Protein AF-0000000086674708 (afdb_homodimer)

Secondary structure (DSSP, 8-state):
-PEEEEES--TTHHHHHHHHHHTTT-EEEEEES--TTHHHHHHHHHHTT--EEEEE--TT-HHHHHHHHHHHTS-SEEEE---TTSTTT-----TTT--HHHHHHHHHHHHHHHHHHHHHHHHHHHHT--EEEEEEEGGGTS--GGGHHHHHHHHHHHHHHHHHHHHHGGGT-EEEEEEEESEESSSHHHHHHHT-HHHHGGGTT-EE-HHHHHHHHHHHHHH-S-SEEEEETTSSS---/-PEEEEES--TTHHHHHHHHHHTTT-EEEEEES--TTHHHHHHHHHHTT--EEEEE--TT-HHHHHHHHHHHTS-SEEEE---TTSTTT-----TTT--HHHHHHHHHHHHHHHHHHHHHHHHHHHHT--EEEEEEEGGGTS--GGGHHHHHHHHHHHHHHHHHHHHHGGGT-EEEEEEEESEESSSHHHHHHHT-HHHHGGGTT-EE-HHHHHHHHHHHHHH-S-SEEEEETTSSS---

Nearest PDB structures (foldseek):
  4gh5-assembly1_D  TM=8.279E-01  e=1.295E-14  Xanthobacter autotrophicus Py2
  4itu-assembly1_C  TM=8.318E-01  e=4.770E-14  Xanthobacter autotrophicus Py2
  4z9x-assembly1_A  TM=7.743E-01  e=7.405E-15  Streptococcus pyogenes serotype M1
  4ag3-assembly1_D  TM=8.242E-01  e=6.507E-14  Pseudomonas aeruginosa PAO1
  3cxr-assembly1_A  TM=7.810E-01  e=1.211E-13  Streptococcus suis 05ZYH33

pLDDT: mean 90.15, std 13.0, range [31.92, 98.81]

Sequence (480 aa):
MGTVLVVGVGPGLGMSIAHRFGREGHRVALVSRTDTRHAGYVDALANAGIEAEAFVADVRDREQMASVLTKVDAPEIVYYGPAALDDASGHPTPILQADAESVRAAMTWVYAAVDLAGLVLPAMLDRGRGGLLFAGGLSSVVPMPALGNLALSSAALRNYAVTLNAALAEHGVYAGTLTIGGLIERGDIHRFVTAQPDLFGAAKGHTLDPDDLADTAWDLYTKRDRAEVVFNALVADTTTMGTVLVVGVGPGLGMSIAHRFGREGHRVALVSRTDTRHAGYVDALANAGIEAEAFVADVRDREQMASVLTKVDAPEIVYYGPAALDDASGHPTPILQADAESVRAAMTWVYAAVDLAGLVLPAMLDRGRGGLLFAGGLSSVVPMPALGNLALSSAALRNYAVTLNAALAEHGVYAGTLTIGGLIERGDIHRFVTAQPDLFGAAKGHTLDPDDLADTAWDLYTKRDRAEVVFNALVADTTT

Structure (mmCIF, N/CA/C/O backbone):
data_AF-0000000086674708-model_v1
#
loop_
_entity.id
_entity.type
_entity.pdbx_description
1 polymer 'Short-chain dehydrogenase'
#
loop_
_atom_site.group_PDB
_atom_site.id
_atom_site.type_symbol
_atom_site.label_atom_id
_atom_site.label_alt_id
_atom_site.label_comp_id
_atom_site.label_asym_id
_atom_site.label_entity_id
_atom_site.label_seq_id
_atom_site.pdbx_PDB_ins_code
_atom_site.Cartn_x
_atom_site.Cartn_y
_atom_site.Cartn_z
_atom_site.occupancy
_atom_site.B_iso_or_equiv
_atom_site.auth_seq_id
_atom_site.auth_comp_id
_atom_site.auth_asym_id
_atom_site.auth_atom_id
_atom_site.pdbx_PDB_model_num
ATOM 1 N N . MET A 1 1 ? 8.43 -30.203 -18.062 1 71.06 1 MET A N 1
ATOM 2 C CA . MET A 1 1 ? 7.133 -29.609 -17.766 1 71.06 1 MET A CA 1
ATOM 3 C C . MET A 1 1 ? 7.109 -29.016 -16.359 1 71.06 1 MET A C 1
ATOM 5 O O . MET A 1 1 ? 7.625 -29.625 -15.422 1 71.06 1 MET A O 1
ATOM 9 N N . GLY A 1 2 ? 6.809 -27.688 -16.188 1 92.75 2 GLY A N 1
ATOM 10 C CA . GLY A 1 2 ? 7 -27.047 -14.891 1 92.75 2 GLY A CA 1
ATOM 11 C C . GLY A 1 2 ? 5.773 -27.125 -14 1 92.75 2 GLY A C 1
ATOM 12 O O . GLY A 1 2 ? 4.766 -27.719 -14.375 1 92.75 2 GLY A O 1
ATOM 13 N N . THR A 1 3 ? 5.832 -26.891 -12.797 1 98 3 THR A N 1
ATOM 14 C CA . THR A 1 3 ? 4.77 -26.922 -11.797 1 98 3 THR A CA 1
ATOM 15 C C . THR A 1 3 ? 4.211 -25.531 -11.555 1 98 3 THR A C 1
ATOM 17 O O . THR A 1 3 ? 4.961 -24.562 -11.484 1 98 3 THR A O 1
ATOM 20 N N . VAL A 1 4 ? 2.861 -25.453 -11.516 1 98.5 4 VAL A N 1
ATOM 21 C CA . VAL A 1 4 ? 2.191 -24.25 -11.055 1 98.5 4 VAL A CA 1
ATOM 22 C C . VAL A 1 4 ? 1.694 -24.438 -9.625 1 98.5 4 VAL A C 1
ATOM 24 O O . VAL A 1 4 ? 1 -25.406 -9.328 1 98.5 4 VAL A O 1
ATOM 27 N N . LEU A 1 5 ? 2.146 -23.594 -8.75 1 98.69 5 LEU A N 1
ATOM 28 C CA . LEU A 1 5 ? 1.668 -23.547 -7.375 1 98.69 5 LEU A CA 1
ATOM 29 C C . LEU A 1 5 ? 0.523 -22.547 -7.227 1 98.69 5 LEU A C 1
ATOM 31 O O . LEU A 1 5 ? 0.692 -21.359 -7.504 1 98.69 5 LEU A O 1
ATOM 35 N N . VAL A 1 6 ? -0.626 -23 -6.867 1 98.38 6 VAL A N 1
ATOM 36 C CA . VAL A 1 6 ? -1.793 -22.156 -6.648 1 98.38 6 VAL A CA 1
ATOM 37 C C . VAL A 1 6 ? -2.053 -22.016 -5.152 1 98.38 6 VAL A C 1
ATOM 39 O O . VAL A 1 6 ? -2.516 -22.953 -4.5 1 98.38 6 VAL A O 1
ATOM 42 N N . VAL A 1 7 ? -1.758 -20.828 -4.656 1 96.88 7 VAL A N 1
ATOM 43 C CA . VAL A 1 7 ? -1.9 -20.562 -3.229 1 96.88 7 VAL A CA 1
ATOM 44 C C . VAL A 1 7 ? -3.229 -19.844 -2.971 1 96.88 7 VAL A C 1
ATOM 46 O O . VAL A 1 7 ? -3.504 -18.797 -3.559 1 96.88 7 VAL A O 1
ATOM 49 N N . GLY A 1 8 ? -3.963 -20.328 -2.012 1 90 8 GLY A N 1
ATOM 50 C CA . GLY A 1 8 ? -5.301 -19.812 -1.77 1 90 8 GLY A CA 1
ATOM 51 C C . GLY A 1 8 ? -6.344 -20.406 -2.693 1 90 8 GLY A C 1
ATOM 52 O O . GLY A 1 8 ? -7.18 -19.688 -3.244 1 90 8 GLY A O 1
ATOM 53 N N . VAL A 1 9 ? -6.32 -21.672 -2.877 1 90.44 9 VAL A N 1
ATOM 54 C CA . VAL A 1 9 ? -7.211 -22.312 -3.84 1 90.44 9 VAL A CA 1
ATOM 55 C C . VAL A 1 9 ? -8.609 -22.453 -3.24 1 90.44 9 VAL A C 1
ATOM 57 O O . VAL A 1 9 ? -8.758 -22.797 -2.064 1 90.44 9 VAL A O 1
ATOM 60 N N . GLY A 1 10 ? -9.531 -22.031 -3.984 1 86.62 10 GLY A N 1
ATOM 61 C CA . GLY A 1 10 ? -10.953 -22.219 -3.748 1 86.62 10 GLY A CA 1
ATOM 62 C C . GLY A 1 10 ? -11.727 -22.562 -5.008 1 86.62 10 GLY A C 1
ATOM 63 O O . GLY A 1 10 ? -11.141 -22.734 -6.078 1 86.62 10 GLY A O 1
ATOM 64 N N . PRO A 1 11 ? -13 -22.672 -4.809 1 85.25 11 PRO A N 1
ATOM 65 C CA . PRO A 1 11 ? -13.812 -23.125 -5.945 1 85.25 11 PRO A CA 1
ATOM 66 C C . PRO A 1 11 ? -13.945 -22.047 -7.027 1 85.25 11 PRO A C 1
ATOM 68 O O . PRO A 1 11 ? -14.461 -22.328 -8.109 1 85.25 11 PRO A O 1
ATOM 71 N N . GLY A 1 12 ? -13.477 -20.875 -6.828 1 90.12 12 GLY A N 1
ATOM 72 C CA . GLY A 1 12 ? -13.586 -19.781 -7.777 1 90.12 12 GLY A CA 1
ATOM 73 C C . GLY A 1 12 ? -12.344 -19.609 -8.641 1 90.12 12 GLY A C 1
ATOM 74 O O . GLY A 1 12 ? -12.008 -20.484 -9.43 1 90.12 12 GLY A O 1
ATOM 75 N N . LEU A 1 13 ? -11.648 -18.547 -8.438 1 92.56 13 LEU A N 1
ATOM 76 C CA . LEU A 1 13 ? -10.531 -18.172 -9.289 1 92.56 13 LEU A CA 1
ATOM 77 C C . LEU A 1 13 ? -9.375 -19.172 -9.141 1 92.56 13 LEU A C 1
ATOM 79 O O . LEU A 1 13 ? -8.719 -19.516 -10.117 1 92.56 13 LEU A O 1
ATOM 83 N N . GLY A 1 14 ? -9.164 -19.719 -7.992 1 95.12 14 GLY A N 1
ATOM 84 C CA . GLY A 1 14 ? -8.078 -20.672 -7.766 1 95.12 14 GLY A CA 1
ATOM 85 C C . GLY A 1 14 ? -8.164 -21.891 -8.656 1 95.12 14 GLY A C 1
ATOM 86 O O . GLY A 1 14 ? -7.191 -22.25 -9.32 1 95.12 14 GLY A O 1
ATOM 87 N N . MET A 1 15 ? -9.297 -22.5 -8.695 1 96 15 MET A N 1
ATOM 88 C CA . MET A 1 15 ? -9.469 -23.703 -9.516 1 96 15 MET A CA 1
ATOM 89 C C . MET A 1 15 ? -9.445 -23.359 -11 1 96 15 MET A C 1
ATOM 91 O O . MET A 1 15 ? -8.961 -24.141 -11.812 1 96 15 MET A O 1
ATOM 95 N N . SER A 1 16 ? -9.969 -22.172 -11.359 1 97.5 16 SER A N 1
ATOM 96 C CA . SER A 1 16 ? -9.891 -21.734 -12.758 1 97.5 16 SER A CA 1
ATOM 97 C C . SER A 1 16 ? -8.445 -21.562 -13.203 1 97.5 16 SER A C 1
ATOM 99 O O . SER A 1 16 ? -8.086 -21.953 -14.32 1 97.5 16 SER A O 1
ATOM 101 N N . ILE A 1 17 ? -7.621 -21.016 -12.352 1 98.31 17 ILE A N 1
ATOM 102 C CA . ILE A 1 17 ? -6.195 -20.859 -12.625 1 98.31 17 ILE A CA 1
ATOM 103 C C . ILE A 1 17 ? -5.555 -22.234 -12.766 1 98.31 17 ILE A C 1
ATOM 105 O O . ILE A 1 17 ? -4.805 -22.484 -13.719 1 98.31 17 ILE A O 1
ATOM 109 N N . ALA A 1 18 ? -5.875 -23.125 -11.812 1 98.44 18 ALA A N 1
ATOM 110 C CA . ALA A 1 18 ? -5.332 -24.469 -11.836 1 98.44 18 ALA A CA 1
ATOM 111 C C . ALA A 1 18 ? -5.652 -25.172 -13.148 1 98.44 18 ALA A C 1
ATOM 113 O O . ALA A 1 18 ? -4.77 -25.75 -13.781 1 98.44 18 ALA A O 1
ATOM 114 N N . HIS A 1 19 ? -6.891 -25.078 -13.555 1 98.19 19 HIS A N 1
ATOM 115 C CA . HIS A 1 19 ? -7.34 -25.703 -14.789 1 98.19 19 HIS A CA 1
ATOM 116 C C . HIS A 1 19 ? -6.641 -25.109 -16 1 98.19 19 HIS A C 1
ATOM 118 O O . HIS A 1 19 ? -6.121 -25.828 -16.844 1 98.19 19 HIS A O 1
ATOM 124 N N . ARG A 1 20 ? -6.602 -23.797 -16.062 1 98.44 20 ARG A N 1
ATOM 125 C CA . ARG A 1 20 ? -6.09 -23.094 -17.234 1 98.44 20 ARG A CA 1
ATOM 126 C C . ARG A 1 20 ? -4.602 -23.375 -17.438 1 98.44 20 ARG A C 1
ATOM 128 O O . ARG A 1 20 ? -4.156 -23.625 -18.562 1 98.44 20 ARG A O 1
ATOM 135 N N . PHE A 1 21 ? -3.85 -23.344 -16.359 1 98.31 21 PHE A N 1
ATOM 136 C CA . PHE A 1 21 ? -2.408 -23.547 -16.438 1 98.31 21 PHE A CA 1
ATOM 137 C C . PHE A 1 21 ? -2.082 -25.031 -16.609 1 98.31 21 PHE A C 1
ATOM 139 O O . PHE A 1 21 ? -1.13 -25.391 -17.297 1 98.31 21 PHE A O 1
ATOM 146 N N . GLY A 1 22 ? -2.891 -25.875 -15.992 1 98.31 22 GLY A N 1
ATOM 147 C CA . GLY A 1 22 ? -2.734 -27.312 -16.172 1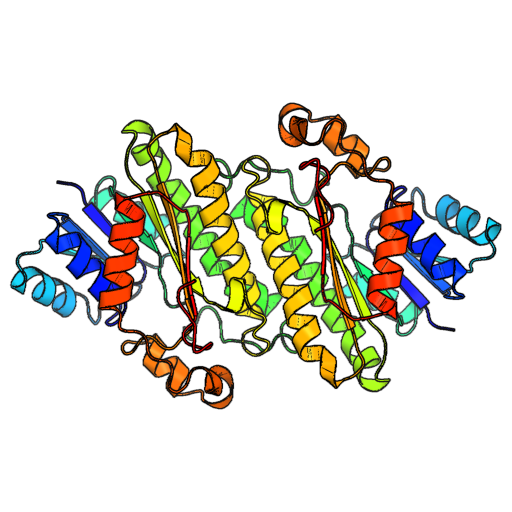 98.31 22 GLY A CA 1
ATOM 148 C C . GLY A 1 22 ? -2.93 -27.75 -17.609 1 98.31 22 GLY A C 1
ATOM 149 O O . GLY A 1 22 ? -2.215 -28.641 -18.094 1 98.31 22 GLY A O 1
ATOM 150 N N . ARG A 1 23 ? -3.822 -27.141 -18.297 1 97.5 23 ARG A N 1
ATOM 151 C CA . ARG A 1 23 ? -4.121 -27.5 -19.688 1 97.5 23 ARG A CA 1
ATOM 152 C C . ARG A 1 23 ? -2.941 -27.172 -20.594 1 97.5 23 ARG A C 1
ATOM 154 O O . ARG A 1 23 ? -2.859 -27.688 -21.719 1 97.5 23 ARG A O 1
ATOM 161 N N . GLU A 1 24 ? -2.072 -26.344 -20.141 1 97.5 24 GLU A N 1
ATOM 162 C CA . GLU A 1 24 ? -0.876 -26 -20.906 1 97.5 24 GLU A CA 1
ATOM 163 C C . GLU A 1 24 ? 0.249 -27 -20.641 1 97.5 24 GLU A C 1
ATOM 165 O O . GLU A 1 24 ? 1.368 -26.828 -21.125 1 97.5 24 GLU A O 1
ATOM 170 N N . GLY A 1 25 ? -0.038 -27.984 -19.734 1 96.75 25 GLY A N 1
ATOM 171 C CA . GLY A 1 25 ? 0.917 -29.062 -19.531 1 96.75 25 GLY A CA 1
ATOM 172 C C . GLY A 1 25 ? 1.608 -29 -18.172 1 96.75 25 GLY A C 1
ATOM 173 O O . GLY A 1 25 ? 2.441 -29.844 -17.859 1 96.75 25 GLY A O 1
ATOM 174 N N . HIS A 1 26 ? 1.27 -28.062 -17.359 1 97.56 26 HIS A N 1
ATOM 175 C CA . HIS A 1 26 ? 1.902 -27.938 -16.062 1 97.56 26 HIS A CA 1
ATOM 176 C C . HIS A 1 26 ? 1.29 -28.891 -15.047 1 97.56 26 HIS A C 1
ATOM 178 O O . HIS A 1 26 ? 0.081 -29.141 -15.062 1 97.56 26 HIS A O 1
ATOM 184 N N . ARG A 1 27 ? 2.1 -29.422 -14.211 1 97.81 27 ARG A N 1
ATOM 185 C CA . ARG A 1 27 ? 1.59 -30.031 -12.977 1 97.81 27 ARG A CA 1
ATOM 186 C C . ARG A 1 27 ? 1.068 -28.953 -12.023 1 97.81 27 ARG A C 1
ATOM 188 O O . ARG A 1 27 ? 1.615 -27.859 -11.961 1 97.81 27 ARG A O 1
ATOM 195 N N . VAL A 1 28 ? 0.027 -29.344 -11.273 1 98.56 28 VAL A N 1
ATOM 196 C CA . VAL A 1 28 ? -0.591 -28.328 -10.422 1 98.56 28 VAL A CA 1
ATOM 197 C C . VAL A 1 28 ? -0.435 -28.719 -8.953 1 98.56 28 VAL A C 1
ATOM 199 O O . VAL A 1 28 ? -0.728 -29.859 -8.57 1 98.56 28 VAL A O 1
ATOM 202 N N . ALA A 1 29 ? 0.104 -27.844 -8.148 1 98.69 29 ALA A N 1
ATOM 203 C CA . ALA A 1 29 ? 0.11 -27.953 -6.688 1 98.69 29 ALA A CA 1
ATOM 204 C C . ALA A 1 29 ? -0.871 -26.953 -6.062 1 98.69 29 ALA A C 1
ATOM 206 O O . ALA A 1 29 ? -0.762 -25.75 -6.277 1 98.69 29 ALA A O 1
ATOM 207 N N . LEU A 1 30 ? -1.823 -27.484 -5.34 1 98.19 30 LEU A N 1
ATOM 208 C CA . LEU A 1 30 ? -2.859 -26.672 -4.703 1 98.19 30 LEU A CA 1
ATOM 209 C C . LEU A 1 30 ? -2.561 -26.484 -3.219 1 98.19 30 LEU A C 1
ATOM 211 O O . LEU A 1 30 ? -2.197 -27.438 -2.523 1 98.19 30 LEU A O 1
ATOM 215 N N . VAL A 1 31 ? -2.701 -25.25 -2.721 1 97.31 31 VAL A N 1
ATOM 216 C CA . VAL A 1 31 ? -2.451 -24.984 -1.307 1 97.31 31 VAL A CA 1
ATOM 217 C C . VAL A 1 31 ? -3.635 -24.234 -0.703 1 97.31 31 VAL A C 1
ATOM 219 O O . VAL A 1 31 ? -4.098 -23.234 -1.264 1 97.31 31 VAL A O 1
ATOM 222 N N . SER A 1 32 ? -4.18 -24.672 0.306 1 94.25 32 SER A N 1
ATOM 223 C CA . SER A 1 32 ? -5.152 -23.969 1.139 1 94.25 32 SER A CA 1
ATOM 224 C C . SER A 1 32 ? -4.996 -24.344 2.607 1 94.25 32 SER A C 1
ATOM 226 O O . SER A 1 32 ? -4.25 -25.266 2.939 1 94.25 32 SER A O 1
ATOM 228 N N . ARG A 1 33 ? -5.652 -23.672 3.48 1 91 33 ARG A N 1
ATOM 229 C CA . ARG A 1 33 ? -5.488 -23.828 4.922 1 91 33 ARG A CA 1
ATOM 230 C C . ARG A 1 33 ? -6.168 -25.109 5.414 1 91 33 ARG A C 1
ATOM 232 O O . ARG A 1 33 ? -5.805 -25.641 6.461 1 91 33 ARG A O 1
ATOM 239 N N . THR A 1 34 ? -7.223 -25.516 4.641 1 88.69 34 THR A N 1
ATOM 240 C CA . THR A 1 34 ? -7.957 -26.719 5.027 1 88.69 34 THR A CA 1
ATOM 241 C C . THR A 1 34 ? -8.008 -27.719 3.873 1 88.69 34 THR A C 1
ATOM 243 O O . THR A 1 34 ? -7.891 -27.328 2.707 1 88.69 34 THR A O 1
ATOM 246 N N . ASP A 1 35 ? -8.25 -28.938 4.25 1 90.75 35 ASP A N 1
ATOM 247 C CA . ASP A 1 35 ? -8.234 -30 3.24 1 90.75 35 ASP A CA 1
ATOM 248 C C . ASP A 1 35 ? -9.648 -30.438 2.879 1 90.75 35 ASP A C 1
ATOM 250 O O . ASP A 1 35 ? -9.836 -31.359 2.096 1 90.75 35 ASP A O 1
ATOM 254 N N . THR A 1 36 ? -10.617 -29.734 3.34 1 91.31 36 THR A N 1
ATOM 255 C CA . THR A 1 36 ? -12 -30.172 3.219 1 91.31 36 THR A CA 1
ATOM 256 C C . THR A 1 36 ? -12.383 -30.375 1.753 1 91.31 36 THR A C 1
ATOM 258 O O . THR A 1 36 ? -13.203 -31.234 1.427 1 91.31 36 THR A O 1
ATOM 261 N N . ARG A 1 37 ? -11.758 -29.688 0.823 1 94 37 ARG A N 1
ATOM 262 C CA . ARG A 1 37 ? -12.164 -29.75 -0.579 1 94 37 ARG A CA 1
ATOM 263 C C . ARG A 1 37 ? -11.031 -30.281 -1.453 1 94 37 ARG A C 1
ATOM 265 O O . ARG A 1 37 ? -11.141 -30.281 -2.682 1 94 37 ARG A O 1
ATOM 272 N N . HIS A 1 38 ? -9.953 -30.766 -0.929 1 96.69 38 HIS A N 1
ATOM 273 C CA . HIS A 1 38 ? -8.742 -31.109 -1.667 1 96.69 38 HIS A CA 1
ATOM 274 C C . HIS A 1 38 ? -8.984 -32.281 -2.6 1 96.69 38 HIS A C 1
ATOM 276 O O . HIS A 1 38 ? -8.656 -32.219 -3.787 1 96.69 38 HIS A O 1
ATOM 282 N N . ALA A 1 39 ? -9.578 -33.312 -2.066 1 97.12 39 ALA A N 1
ATOM 283 C CA . ALA A 1 39 ? -9.812 -34.5 -2.873 1 97.12 39 ALA A CA 1
ATOM 284 C C . ALA A 1 39 ? -10.68 -34.188 -4.086 1 97.12 39 ALA A C 1
ATOM 286 O O . ALA A 1 39 ? -10.391 -34.625 -5.199 1 97.12 39 ALA A O 1
ATOM 287 N N . GLY A 1 40 ? -11.719 -33.406 -3.852 1 97.5 40 GLY A N 1
ATOM 288 C CA . GLY A 1 40 ? -12.578 -33 -4.945 1 97.5 40 GLY A CA 1
ATOM 289 C C . GLY A 1 40 ? -11.859 -32.188 -6.004 1 97.5 40 GLY A C 1
ATOM 290 O O . GLY A 1 40 ? -12.078 -32.375 -7.203 1 97.5 40 GLY A O 1
ATOM 291 N N . TYR A 1 41 ? -11 -31.281 -5.586 1 97.56 41 TYR A N 1
ATOM 292 C CA . TYR A 1 41 ? -10.227 -30.469 -6.512 1 97.56 41 TYR A CA 1
ATOM 293 C C . TYR A 1 41 ? -9.273 -31.328 -7.34 1 97.56 41 TYR A C 1
ATOM 295 O O . TYR A 1 41 ? -9.211 -31.188 -8.562 1 97.56 41 TYR A O 1
ATOM 303 N N . VAL A 1 42 ? -8.539 -32.219 -6.711 1 98.31 42 VAL A N 1
ATOM 304 C CA . VAL A 1 42 ? -7.566 -33.094 -7.379 1 98.31 42 VAL A CA 1
ATOM 305 C C . VAL A 1 42 ? -8.281 -34 -8.375 1 98.31 42 VAL A C 1
ATOM 307 O O . VAL A 1 42 ? -7.832 -34.156 -9.516 1 98.31 42 VAL A O 1
ATOM 310 N N . ASP A 1 43 ? -9.414 -34.562 -7.961 1 98.25 43 ASP A N 1
ATOM 311 C CA . ASP A 1 43 ? -10.195 -35.406 -8.836 1 98.25 43 ASP A CA 1
ATOM 312 C C . ASP A 1 43 ? -10.688 -34.656 -10.07 1 98.25 43 ASP A C 1
ATOM 314 O O . ASP A 1 43 ? -10.633 -35.188 -11.188 1 98.25 43 ASP A O 1
ATOM 318 N N . ALA A 1 44 ? -11.188 -33.469 -9.82 1 97.81 44 ALA A N 1
ATOM 319 C CA . ALA A 1 44 ? -11.688 -32.656 -10.922 1 97.81 44 ALA A CA 1
ATOM 320 C C . ALA A 1 44 ? -10.586 -32.375 -11.938 1 97.81 44 ALA A C 1
ATOM 322 O O . ALA A 1 44 ? -10.812 -32.438 -13.148 1 97.81 44 ALA A O 1
ATOM 323 N N . LEU A 1 45 ? -9.414 -32.062 -11.492 1 98.44 45 LEU A N 1
ATOM 324 C CA . LEU A 1 45 ? -8.281 -31.797 -12.375 1 98.44 45 LEU A CA 1
ATOM 325 C C . LEU A 1 45 ? -7.832 -33.062 -13.086 1 98.44 45 LEU A C 1
ATOM 327 O O . LEU A 1 45 ? -7.531 -33.031 -14.281 1 98.44 45 LEU A O 1
ATOM 331 N N . ALA A 1 46 ? -7.828 -34.188 -12.383 1 98.38 46 ALA A N 1
ATOM 332 C CA . ALA A 1 46 ? -7.473 -35.469 -13 1 98.38 46 ALA A CA 1
ATOM 333 C C . ALA A 1 46 ? -8.422 -35.812 -14.141 1 98.38 46 ALA A C 1
ATOM 335 O O . ALA A 1 46 ? -7.992 -36.312 -15.188 1 98.38 46 ALA A O 1
ATOM 336 N N . ASN A 1 47 ? -9.656 -35.562 -13.875 1 98.12 47 ASN A N 1
ATOM 337 C CA . ASN A 1 47 ? -10.672 -35.812 -14.898 1 98.12 47 ASN A CA 1
ATOM 338 C C . ASN A 1 47 ? -10.438 -34.969 -16.156 1 98.12 47 ASN A C 1
ATOM 340 O O . ASN A 1 47 ? -10.859 -35.344 -17.234 1 98.12 47 ASN A O 1
ATOM 344 N N . ALA A 1 48 ? -9.766 -33.906 -15.969 1 98 48 ALA A N 1
ATOM 345 C CA . ALA A 1 48 ? -9.445 -33.031 -17.094 1 98 48 ALA A CA 1
ATOM 346 C C . ALA A 1 48 ? -8.078 -33.375 -17.688 1 98 48 ALA A C 1
ATOM 348 O O . ALA A 1 48 ? -7.57 -32.656 -18.562 1 98 48 ALA A O 1
ATOM 349 N N . GLY A 1 49 ? -7.395 -34.375 -17.141 1 98.25 49 GLY A N 1
ATOM 350 C CA . GLY A 1 49 ? -6.098 -34.812 -17.625 1 98.25 49 GLY A CA 1
ATOM 351 C C . GLY A 1 49 ? -4.941 -34.031 -17.031 1 98.25 49 GLY A C 1
ATOM 352 O O . GLY A 1 49 ? -3.844 -34.031 -17.594 1 98.25 49 GLY A O 1
ATOM 353 N N . ILE A 1 50 ? -5.176 -33.344 -15.969 1 98.31 50 ILE A N 1
ATOM 354 C CA . ILE A 1 50 ? -4.168 -32.5 -15.336 1 98.31 50 ILE A CA 1
ATOM 355 C C . ILE A 1 50 ? -3.643 -33.188 -14.07 1 98.31 50 ILE A C 1
ATOM 357 O O . ILE A 1 50 ? -4.426 -33.594 -13.211 1 98.31 50 ILE A O 1
ATOM 361 N N . GLU A 1 51 ? -2.369 -33.406 -13.969 1 97.94 51 GLU A N 1
ATOM 362 C CA . GLU A 1 51 ? -1.759 -33.938 -12.758 1 97.94 51 GLU A CA 1
ATOM 363 C C . GLU A 1 51 ? -1.747 -32.906 -11.641 1 97.94 51 GLU A C 1
ATOM 365 O O . GLU A 1 51 ? -1.26 -31.781 -11.828 1 97.94 51 GLU A O 1
ATOM 370 N N . ALA A 1 52 ? -2.291 -33.281 -10.477 1 98.25 52 ALA A N 1
ATOM 371 C CA . ALA A 1 52 ? -2.395 -32.312 -9.398 1 98.25 52 ALA A CA 1
ATOM 372 C C . ALA A 1 52 ? -2.188 -32.969 -8.039 1 98.25 52 ALA A C 1
ATOM 374 O O . ALA A 1 52 ? -2.441 -34.156 -7.879 1 98.25 52 ALA A O 1
ATOM 375 N N . GLU A 1 53 ? -1.658 -32.25 -7.113 1 98.12 53 GLU A N 1
ATOM 376 C CA . GLU A 1 53 ? -1.528 -32.625 -5.703 1 98.12 53 GLU A CA 1
ATOM 377 C C . GLU A 1 53 ? -1.92 -31.438 -4.805 1 98.12 53 GLU A C 1
ATOM 379 O O . GLU A 1 53 ? -1.664 -30.281 -5.145 1 98.12 53 GLU A O 1
ATOM 384 N N . ALA A 1 54 ? -2.564 -31.75 -3.727 1 98.31 54 ALA A N 1
ATOM 385 C CA . ALA A 1 54 ? -3.008 -30.703 -2.812 1 98.31 54 ALA A CA 1
ATOM 386 C C . ALA A 1 54 ? -2.246 -30.766 -1.491 1 98.31 54 ALA A C 1
ATOM 388 O O . ALA A 1 54 ? -1.911 -31.859 -1.015 1 98.31 54 ALA A O 1
ATOM 389 N N . PHE A 1 55 ? -1.962 -29.625 -0.94 1 98.06 55 PHE A N 1
ATOM 390 C CA . PHE A 1 55 ? -1.223 -29.484 0.308 1 98.06 55 PHE A CA 1
ATOM 391 C C . PHE A 1 55 ? -1.959 -28.562 1.273 1 98.06 55 PHE A C 1
ATOM 393 O O . PHE A 1 55 ? -2.561 -27.562 0.857 1 98.06 55 PHE A O 1
ATOM 400 N N . VAL A 1 56 ? -1.883 -28.891 2.561 1 97.06 56 VAL A N 1
ATOM 401 C CA . VAL A 1 56 ? -2.455 -28.047 3.607 1 97.06 56 VAL A CA 1
ATOM 402 C C . VAL A 1 56 ? -1.37 -27.141 4.195 1 97.06 56 VAL A C 1
ATOM 404 O O . VAL A 1 56 ? -0.347 -27.641 4.684 1 97.06 56 VAL A O 1
ATOM 407 N N . ALA A 1 57 ? -1.559 -25.828 4.121 1 96.38 57 ALA A N 1
ATOM 408 C CA . ALA A 1 57 ? -0.655 -24.859 4.738 1 96.38 57 ALA A CA 1
ATOM 409 C C . ALA A 1 57 ? -1.321 -23.484 4.863 1 96.38 57 ALA A C 1
ATOM 411 O O . ALA A 1 57 ? -2.156 -23.109 4.035 1 96.38 57 ALA A O 1
ATOM 412 N N . ASP A 1 58 ? -1.043 -22.828 5.938 1 93.88 58 ASP A N 1
ATOM 413 C CA . ASP A 1 58 ? -1.358 -21.406 6.059 1 93.88 58 ASP A CA 1
ATOM 414 C C . ASP A 1 58 ? -0.261 -20.547 5.434 1 93.88 58 ASP A C 1
ATOM 416 O O . ASP A 1 58 ? 0.888 -20.578 5.879 1 93.88 58 ASP A O 1
ATOM 420 N N . VAL A 1 59 ? -0.638 -19.812 4.391 1 93.19 59 VAL A N 1
ATOM 421 C CA . VAL A 1 59 ? 0.353 -19.047 3.635 1 93.19 59 VAL A CA 1
ATOM 422 C C . VAL A 1 59 ? 1.033 -18.031 4.551 1 93.19 59 VAL A C 1
ATOM 424 O O . VAL A 1 59 ? 2.141 -17.578 4.266 1 93.19 59 VAL A O 1
ATOM 427 N N . ARG A 1 60 ? 0.461 -17.734 5.699 1 93 60 ARG A N 1
ATOM 428 C CA . ARG A 1 60 ? 1.034 -16.766 6.637 1 93 60 ARG A CA 1
ATOM 429 C C . ARG A 1 60 ? 2.143 -17.406 7.465 1 93 60 ARG A C 1
ATOM 431 O O . ARG A 1 60 ? 2.883 -16.719 8.164 1 93 60 ARG A O 1
ATOM 438 N N . ASP A 1 61 ? 2.217 -18.656 7.375 1 95.31 61 ASP A N 1
ATOM 439 C CA . ASP A 1 61 ? 3.26 -19.422 8.062 1 95.31 61 ASP A CA 1
ATOM 440 C C . ASP A 1 61 ? 4.387 -19.797 7.105 1 95.31 61 ASP A C 1
ATOM 442 O O . ASP A 1 61 ? 4.262 -20.766 6.344 1 95.31 61 ASP A O 1
ATOM 446 N N . ARG A 1 62 ? 5.438 -19.109 7.242 1 96.19 62 ARG A N 1
ATOM 447 C CA . ARG A 1 62 ? 6.559 -19.281 6.316 1 96.19 62 ARG A CA 1
ATOM 448 C C . ARG A 1 62 ? 7.105 -20.703 6.375 1 96.19 62 ARG A C 1
ATOM 450 O O . ARG A 1 62 ? 7.484 -21.266 5.344 1 96.19 62 ARG A O 1
ATOM 457 N N . GLU A 1 63 ? 7.18 -21.297 7.535 1 97.31 63 GLU A N 1
ATOM 458 C CA . GLU A 1 63 ? 7.723 -22.641 7.684 1 97.31 63 GLU A CA 1
ATOM 459 C C . GLU A 1 63 ? 6.816 -23.672 7.02 1 97.31 63 GLU A C 1
ATOM 461 O O . GLU A 1 63 ? 7.305 -24.625 6.406 1 97.31 63 GLU A O 1
ATOM 466 N N . GLN A 1 64 ? 5.543 -23.516 7.168 1 97.75 64 GLN A N 1
ATOM 467 C CA . GLN A 1 64 ? 4.617 -24.422 6.488 1 97.75 64 GLN A CA 1
ATOM 468 C C . GLN A 1 64 ? 4.773 -24.328 4.973 1 97.75 64 GLN A C 1
ATOM 470 O O . GLN A 1 64 ? 4.801 -25.344 4.285 1 97.75 64 GLN A O 1
ATOM 475 N N . MET A 1 65 ? 4.953 -23.125 4.477 1 97.19 65 MET A N 1
ATOM 476 C CA . MET A 1 65 ? 5.109 -22.953 3.037 1 97.19 65 MET A CA 1
ATOM 477 C C . MET A 1 65 ? 6.441 -23.531 2.562 1 97.19 65 MET A C 1
ATOM 479 O O . MET A 1 65 ? 6.52 -24.125 1.486 1 97.19 65 MET A O 1
ATOM 483 N N . ALA A 1 66 ? 7.465 -23.344 3.377 1 97.5 66 ALA A N 1
ATOM 484 C CA . ALA A 1 66 ? 8.758 -23.938 3.037 1 97.5 66 ALA A CA 1
ATOM 485 C C . ALA A 1 66 ? 8.648 -25.453 2.926 1 97.5 66 ALA A C 1
ATOM 487 O O . ALA A 1 66 ? 9.219 -26.062 2.016 1 97.5 66 ALA A O 1
ATOM 488 N N . SER A 1 67 ? 7.93 -26.047 3.809 1 97.56 67 SER A N 1
ATOM 489 C CA . SER A 1 67 ? 7.723 -27.484 3.787 1 97.56 67 SER A CA 1
ATOM 490 C C . SER A 1 67 ? 6.992 -27.922 2.523 1 97.56 67 SER A C 1
ATOM 492 O O . SER A 1 67 ? 7.363 -28.922 1.897 1 97.56 67 SER A O 1
ATOM 494 N N . VAL A 1 68 ? 5.977 -27.172 2.16 1 97.94 68 VAL A N 1
ATOM 495 C CA . VAL A 1 68 ? 5.242 -27.469 0.934 1 97.94 68 VAL A CA 1
ATOM 496 C C . VAL A 1 68 ? 6.184 -27.375 -0.265 1 97.94 68 VAL A C 1
ATOM 498 O O . VAL A 1 68 ? 6.168 -28.25 -1.139 1 97.94 68 VAL A O 1
ATOM 501 N N . LEU A 1 69 ? 7.035 -26.375 -0.293 1 97.69 69 LEU A N 1
ATOM 502 C CA . LEU A 1 69 ? 7.891 -26.109 -1.443 1 97.69 69 LEU A CA 1
ATOM 503 C C . LEU A 1 69 ? 8.992 -27.156 -1.561 1 97.69 69 LEU A C 1
ATOM 505 O O . LEU A 1 69 ? 9.516 -27.391 -2.652 1 97.69 69 LEU A O 1
ATOM 509 N N . THR A 1 70 ? 9.375 -27.781 -0.451 1 96.31 70 THR A N 1
ATOM 510 C CA . THR A 1 70 ? 10.312 -28.891 -0.503 1 96.31 70 THR A CA 1
ATOM 511 C C . THR A 1 70 ? 9.703 -30.078 -1.246 1 96.31 70 THR A C 1
ATOM 513 O O . THR A 1 70 ? 10.414 -30.812 -1.937 1 96.31 70 THR A O 1
ATOM 516 N N . LYS A 1 71 ? 8.43 -30.219 -1.163 1 96.12 71 LYS A N 1
ATOM 517 C CA . LYS A 1 71 ? 7.727 -31.328 -1.796 1 96.12 71 LYS A CA 1
ATOM 518 C C . LYS A 1 71 ? 7.402 -31.016 -3.254 1 96.12 71 LYS A C 1
ATOM 520 O O . LYS A 1 71 ? 7.41 -31.906 -4.105 1 96.12 71 LYS A O 1
ATOM 525 N N . VAL A 1 72 ? 6.926 -29.844 -3.684 1 94.25 72 VAL A N 1
ATOM 526 C CA . VAL A 1 72 ? 6.535 -29.422 -5.023 1 94.25 72 VAL A CA 1
ATOM 527 C C . VAL A 1 72 ? 7.777 -29.219 -5.883 1 94.25 72 VAL A C 1
ATOM 529 O O . VAL A 1 72 ? 7.738 -29.391 -7.102 1 94.25 72 VAL A O 1
ATOM 532 N N . ASP A 1 73 ? 8.977 -29.141 -5.312 1 85 73 ASP A N 1
ATOM 533 C CA . ASP A 1 73 ? 10.289 -28.938 -5.914 1 85 73 ASP A CA 1
ATOM 534 C C . ASP A 1 73 ? 10.273 -27.766 -6.895 1 85 73 ASP A C 1
ATOM 536 O O . ASP A 1 73 ? 10.086 -27.953 -8.094 1 85 73 ASP A O 1
ATOM 540 N N . ALA A 1 74 ? 10.508 -26.594 -6.613 1 86.25 74 ALA A N 1
ATOM 541 C CA . ALA A 1 74 ? 10.805 -25.344 -7.301 1 86.25 74 ALA A CA 1
ATOM 542 C C . ALA A 1 74 ? 9.75 -25.031 -8.359 1 86.25 74 ALA A C 1
ATOM 544 O O . ALA A 1 74 ? 10.008 -25.141 -9.555 1 86.25 74 ALA A O 1
ATOM 545 N N . PRO A 1 75 ? 8.516 -24.609 -7.977 1 97.75 75 PRO A N 1
ATOM 546 C CA . PRO A 1 75 ? 7.488 -24.281 -8.969 1 97.75 75 PRO A CA 1
ATOM 547 C C . PRO A 1 75 ? 7.953 -23.25 -9.984 1 97.75 75 PRO A C 1
ATOM 549 O O . PRO A 1 75 ? 8.703 -22.328 -9.641 1 97.75 75 PRO A O 1
ATOM 552 N N . GLU A 1 76 ? 7.547 -23.484 -11.219 1 97.81 76 GLU A N 1
ATOM 553 C CA . GLU A 1 76 ? 7.844 -22.531 -12.289 1 97.81 76 GLU A CA 1
ATOM 554 C C . GLU A 1 76 ? 6.969 -21.281 -12.18 1 97.81 76 GLU A C 1
ATOM 556 O O . GLU A 1 76 ? 7.434 -20.172 -12.414 1 97.81 76 GLU A O 1
ATOM 561 N N . ILE A 1 77 ? 5.707 -21.516 -11.914 1 98.56 77 ILE A N 1
ATOM 562 C CA . ILE A 1 77 ? 4.73 -20.438 -11.789 1 98.56 77 ILE A CA 1
ATOM 563 C C . ILE A 1 77 ? 4.066 -20.5 -10.414 1 98.56 77 ILE A C 1
ATOM 565 O O . ILE A 1 77 ? 3.721 -21.578 -9.938 1 98.56 77 ILE A O 1
ATOM 569 N N . VAL A 1 78 ? 3.938 -19.359 -9.781 1 98.75 78 VAL A N 1
ATOM 570 C CA . VAL A 1 78 ? 3.197 -19.25 -8.531 1 98.75 78 VAL A CA 1
ATOM 571 C C . VAL A 1 78 ? 2.033 -18.281 -8.703 1 98.75 78 VAL A C 1
ATOM 573 O O . VAL A 1 78 ? 2.213 -17.172 -9.203 1 98.75 78 VAL A O 1
ATOM 576 N N . TYR A 1 79 ? 0.886 -18.734 -8.383 1 98.69 79 TYR A N 1
ATOM 577 C CA . TYR A 1 79 ? -0.282 -17.875 -8.258 1 98.69 79 TYR A CA 1
ATOM 578 C C . TYR A 1 79 ? -0.654 -17.672 -6.793 1 98.69 79 TYR A C 1
ATOM 580 O O . TYR A 1 79 ? -0.843 -18.641 -6.051 1 98.69 79 TYR A O 1
ATOM 588 N N . TYR A 1 80 ? -0.724 -16.422 -6.398 1 98.06 80 TYR A N 1
ATOM 589 C CA . TYR A 1 80 ? -1.053 -16 -5.039 1 98.06 80 TYR A CA 1
ATOM 590 C C . TYR A 1 80 ? -2.393 -15.273 -5 1 98.06 80 TYR A C 1
ATOM 592 O O . TYR A 1 80 ? -2.488 -14.117 -5.402 1 98.06 80 TYR A O 1
ATOM 600 N N . GLY A 1 81 ? -3.402 -15.922 -4.508 1 94.31 81 GLY A N 1
ATOM 601 C CA . GLY A 1 81 ? -4.73 -15.336 -4.43 1 94.31 81 GLY A CA 1
ATOM 602 C C . GLY A 1 81 ? -5.531 -15.828 -3.242 1 94.31 81 GLY A C 1
ATOM 603 O O . GLY A 1 81 ? -6.66 -16.297 -3.4 1 94.31 81 GLY A O 1
ATOM 604 N N . PRO A 1 82 ? -4.961 -15.719 -2.061 1 78.19 82 PRO A N 1
ATOM 605 C CA . PRO A 1 82 ? -5.758 -16.125 -0.899 1 78.19 82 PRO A CA 1
ATOM 606 C C . PRO A 1 82 ? -6.938 -15.18 -0.643 1 78.19 82 PRO A C 1
ATOM 608 O O . PRO A 1 82 ? -6.875 -14 -0.989 1 78.19 82 PRO A O 1
ATOM 611 N N . ALA A 1 83 ? -8.062 -15.758 -0.302 1 64.5 83 ALA A N 1
ATOM 612 C CA . ALA A 1 83 ? -9.195 -14.922 0.09 1 64.5 83 ALA A CA 1
ATOM 613 C C . ALA A 1 83 ? -8.898 -14.164 1.377 1 64.5 83 ALA A C 1
ATOM 615 O O . ALA A 1 83 ? -8.758 -14.766 2.443 1 64.5 83 ALA A O 1
ATOM 616 N N . ALA A 1 84 ? -8.523 -12.922 1.269 1 59.75 84 ALA A N 1
ATOM 617 C CA . ALA A 1 84 ? -8.148 -12.094 2.408 1 59.75 84 ALA A CA 1
ATOM 618 C C . ALA A 1 84 ? -9.352 -11.805 3.303 1 59.75 84 ALA A C 1
ATOM 620 O O . ALA A 1 84 ? -9.219 -11.133 4.328 1 59.75 84 ALA A O 1
ATOM 621 N N . LEU A 1 85 ? -10.547 -12.203 3.016 1 59.78 85 LEU A N 1
ATOM 622 C CA . LEU A 1 85 ? -11.773 -11.789 3.688 1 59.78 85 LEU A CA 1
ATOM 623 C C . LEU A 1 85 ? -12.195 -12.828 4.727 1 59.78 85 LEU A C 1
ATOM 625 O O . LEU A 1 85 ? -13.289 -12.734 5.293 1 59.78 85 LEU A O 1
ATOM 629 N N . ASP A 1 86 ? -11.398 -13.711 5.117 1 54.72 86 ASP A N 1
ATOM 630 C CA . ASP A 1 86 ? -11.961 -14.695 6.031 1 54.72 86 ASP A CA 1
ATOM 631 C C . ASP A 1 86 ? -11.898 -14.203 7.477 1 54.72 86 ASP A C 1
ATOM 633 O O . ASP A 1 86 ? -11.273 -13.18 7.762 1 54.72 86 ASP A O 1
ATOM 637 N N . ASP A 1 87 ? -12.797 -14.766 8.32 1 50.28 87 ASP A N 1
ATOM 638 C CA . ASP A 1 87 ? -13.062 -14.461 9.727 1 50.28 87 ASP A CA 1
ATOM 639 C C . ASP A 1 87 ? -11.773 -14.117 10.469 1 50.28 87 ASP A C 1
ATOM 641 O O . ASP A 1 87 ? -11.781 -13.297 11.383 1 50.28 87 ASP A O 1
ATOM 645 N N . ALA A 1 88 ? -10.75 -14.891 10.203 1 45.97 88 ALA A N 1
ATOM 646 C CA . ALA A 1 88 ? -9.586 -14.812 11.078 1 45.97 88 ALA A CA 1
ATOM 647 C C . ALA A 1 88 ? -8.75 -13.578 10.773 1 45.97 88 ALA A C 1
ATOM 649 O O . ALA A 1 88 ? -8 -13.094 11.633 1 45.97 88 ALA A O 1
ATOM 650 N N . SER A 1 89 ? -8.539 -13.148 9.531 1 50.72 89 SER A N 1
ATOM 651 C CA . SER A 1 89 ? -7.391 -12.305 9.195 1 50.72 89 SER A CA 1
ATOM 652 C C . SER A 1 89 ? -7.844 -10.945 8.664 1 50.72 89 SER A C 1
ATOM 654 O O . SER A 1 89 ? -7.078 -9.984 8.688 1 50.72 89 SER A O 1
ATOM 656 N N . GLY A 1 90 ? -9.273 -10.672 8.461 1 59.69 90 GLY A N 1
ATOM 657 C CA . GLY A 1 90 ? -9.438 -9.32 7.957 1 59.69 90 GLY A CA 1
ATOM 658 C C . GLY A 1 90 ? -10.844 -9.016 7.492 1 59.69 90 GLY A C 1
ATOM 659 O O . GLY A 1 90 ? -11.203 -9.305 6.348 1 59.69 90 GLY A O 1
ATOM 660 N N . HIS A 1 91 ? -11.609 -8.727 8.539 1 76.75 91 HIS A N 1
ATOM 661 C CA . HIS A 1 91 ? -12.922 -8.188 8.211 1 76.75 91 HIS A CA 1
ATOM 662 C C . HIS A 1 91 ? -12.805 -6.781 7.625 1 76.75 91 HIS A C 1
ATOM 664 O O . HIS A 1 91 ? -11.992 -5.977 8.094 1 76.75 91 HIS A O 1
ATOM 670 N N . PRO A 1 92 ? -13.453 -6.727 6.426 1 85.31 92 PRO A N 1
ATOM 671 C CA . PRO A 1 92 ? -13.445 -5.363 5.887 1 85.31 92 PRO A CA 1
ATOM 672 C C . PRO A 1 92 ? -13.852 -4.316 6.922 1 85.31 92 PRO A C 1
ATOM 674 O O . PRO A 1 92 ? -14.812 -4.523 7.668 1 85.31 92 PRO A O 1
ATOM 677 N N . THR A 1 93 ? -13.055 -3.365 7.062 1 90.31 93 THR A N 1
ATOM 678 C CA . THR A 1 93 ? -13.32 -2.227 7.934 1 90.31 93 THR A CA 1
ATOM 679 C C . THR A 1 93 ? -13.391 -0.933 7.129 1 90.31 93 THR A C 1
ATOM 681 O O . THR A 1 93 ? -12.453 -0.597 6.406 1 90.31 93 THR A O 1
ATOM 684 N N . PRO A 1 94 ? -14.547 -0.221 7.238 1 92.25 94 PRO A N 1
ATOM 685 C CA . PRO A 1 94 ? -14.609 1.076 6.562 1 92.25 94 PRO A CA 1
ATOM 686 C C . PRO A 1 94 ? -13.469 2.004 6.957 1 92.25 94 PRO A C 1
ATOM 688 O O . PRO A 1 94 ? -13 1.969 8.102 1 92.25 94 PRO A O 1
ATOM 691 N N . ILE A 1 95 ? -13.047 2.85 6.051 1 95.69 95 ILE A N 1
ATOM 692 C CA . ILE A 1 95 ? -11.828 3.637 6.188 1 95.69 95 ILE A CA 1
ATOM 693 C C . ILE A 1 9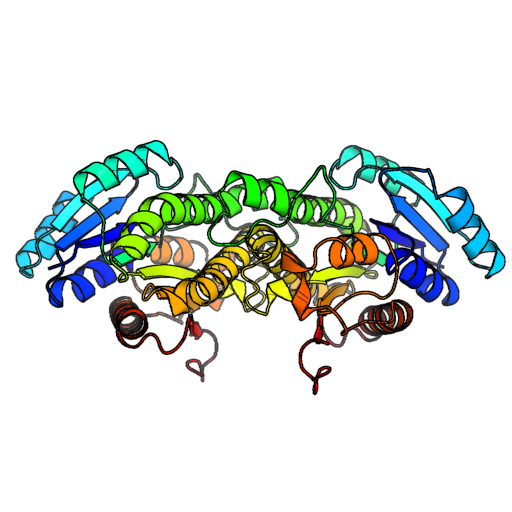5 ? -11.938 4.555 7.402 1 95.69 95 ILE A C 1
ATOM 695 O O . ILE A 1 95 ? -10.945 4.812 8.086 1 95.69 95 ILE A O 1
ATOM 699 N N . LEU A 1 96 ? -13.172 5.039 7.73 1 95.56 96 LEU A N 1
ATOM 700 C CA . LEU A 1 96 ? -13.367 5.953 8.852 1 95.56 96 LEU A CA 1
ATOM 701 C C . LEU A 1 96 ? -13.375 5.199 10.172 1 95.56 96 LEU A C 1
ATOM 703 O O . LEU A 1 96 ? -13.289 5.809 11.242 1 95.56 96 LEU A O 1
ATOM 707 N N . GLN A 1 97 ? -13.438 3.859 10.094 1 93.62 97 GLN A N 1
ATOM 708 C CA . GLN A 1 97 ? -13.43 3.02 11.289 1 93.62 97 GLN A CA 1
ATOM 709 C C . GLN A 1 97 ? -12.125 2.236 11.406 1 93.62 97 GLN A C 1
ATOM 711 O O . GLN A 1 97 ? -11.891 1.544 12.398 1 93.62 97 GLN A O 1
ATOM 716 N N . ALA A 1 98 ? -11.344 2.336 10.375 1 93.12 98 ALA A N 1
ATOM 717 C CA . ALA A 1 98 ? -10.078 1.604 10.359 1 93.12 98 ALA A CA 1
ATOM 718 C C . ALA A 1 98 ? -9.117 2.16 11.406 1 93.12 98 ALA A C 1
ATOM 720 O O . ALA A 1 98 ? -9.062 3.373 11.625 1 93.12 98 ALA A O 1
ATOM 721 N N . ASP A 1 99 ? -8.438 1.297 12.102 1 94.25 99 ASP A N 1
ATOM 722 C CA . ASP A 1 99 ? -7.352 1.639 13.016 1 94.25 99 ASP A CA 1
ATOM 723 C C . ASP A 1 99 ? -6.094 0.827 12.703 1 94.25 99 ASP A C 1
ATOM 725 O O . ASP A 1 99 ? -6.078 0.042 11.75 1 94.25 99 ASP A O 1
ATOM 729 N N . ALA A 1 100 ? -5.055 1.102 13.438 1 94.81 100 ALA A N 1
ATOM 730 C CA . ALA A 1 100 ? -3.787 0.426 13.18 1 94.81 100 ALA A CA 1
ATOM 731 C C . ALA A 1 100 ? -3.947 -1.09 13.258 1 94.81 100 ALA A C 1
ATOM 733 O O . ALA A 1 100 ? -3.342 -1.825 12.477 1 94.81 100 ALA A O 1
ATOM 734 N N . GLU A 1 101 ? -4.773 -1.542 14.141 1 93.44 101 GLU A N 1
ATOM 735 C CA . GLU A 1 101 ? -4.957 -2.977 14.336 1 93.44 101 GLU A CA 1
ATOM 736 C C . GLU A 1 101 ? -5.625 -3.617 13.125 1 93.44 101 GLU A C 1
ATOM 738 O O . GLU A 1 101 ? -5.184 -4.664 12.641 1 93.44 101 GLU A O 1
ATOM 743 N N . SER A 1 102 ? -6.699 -3.008 12.625 1 93.31 102 SER A N 1
ATOM 744 C CA . SER A 1 102 ? -7.379 -3.555 11.461 1 93.31 102 SER A CA 1
ATOM 745 C C . SER A 1 102 ? -6.469 -3.545 10.234 1 93.31 102 SER A C 1
ATOM 747 O O . SER A 1 102 ? -6.504 -4.469 9.422 1 93.31 102 SER A O 1
ATOM 749 N N . VAL A 1 103 ? -5.68 -2.502 10.086 1 95.69 103 VAL A N 1
ATOM 750 C CA . VAL A 1 103 ? -4.766 -2.414 8.945 1 95.69 103 VAL A CA 1
ATOM 751 C C . VAL A 1 103 ? -3.66 -3.457 9.094 1 95.69 103 VAL A C 1
ATOM 753 O O . VAL A 1 103 ? -3.301 -4.129 8.125 1 95.69 103 VAL A O 1
ATOM 756 N N . ARG A 1 104 ? -3.184 -3.633 10.336 1 94.25 104 ARG A N 1
ATOM 757 C CA . ARG A 1 104 ? -2.176 -4.656 10.586 1 94.25 104 ARG A CA 1
ATOM 758 C C . ARG A 1 104 ? -2.697 -6.043 10.219 1 94.25 104 ARG A C 1
ATOM 760 O O . ARG A 1 104 ? -1.979 -6.84 9.609 1 94.25 104 ARG A O 1
ATOM 767 N N . ALA A 1 105 ? -3.875 -6.277 10.57 1 92.44 105 ALA A N 1
ATOM 768 C CA . ALA A 1 105 ? -4.488 -7.562 10.25 1 92.44 105 ALA A CA 1
ATOM 769 C C . ALA A 1 105 ? -4.559 -7.773 8.742 1 92.44 105 ALA A C 1
ATOM 771 O O . ALA A 1 105 ? -4.23 -8.852 8.242 1 92.44 105 ALA A O 1
ATOM 772 N N . ALA A 1 106 ? -4.91 -6.742 8.016 1 93.19 106 ALA A N 1
ATOM 773 C CA . ALA A 1 106 ? -5.023 -6.828 6.559 1 93.19 106 ALA A CA 1
ATOM 774 C C . ALA A 1 106 ? -3.656 -7.02 5.914 1 93.19 106 ALA A C 1
ATOM 776 O O . ALA A 1 106 ? -3.533 -7.699 4.891 1 93.19 106 ALA A O 1
ATOM 777 N N . MET A 1 107 ? -2.609 -6.477 6.527 1 95 107 MET A N 1
ATOM 778 C CA . MET A 1 107 ? -1.271 -6.488 5.945 1 95 107 MET A CA 1
ATOM 779 C C . MET A 1 107 ? -0.644 -7.875 6.051 1 95 107 MET A C 1
ATOM 781 O O . MET A 1 107 ? 0.362 -8.156 5.395 1 95 107 MET A O 1
ATOM 785 N N . THR A 1 108 ? -1.206 -8.758 6.82 1 92.69 108 THR A N 1
ATOM 786 C CA . THR A 1 108 ? -0.654 -10.094 6.977 1 92.69 108 THR A CA 1
ATOM 787 C C . THR A 1 108 ? -0.588 -10.812 5.629 1 92.69 108 THR A C 1
ATOM 789 O O . THR A 1 108 ? 0.333 -11.594 5.379 1 92.69 108 THR A O 1
ATOM 792 N N . TRP A 1 109 ? -1.469 -10.445 4.707 1 91.56 109 TRP A N 1
ATOM 793 C CA . TRP A 1 109 ? -1.492 -11.07 3.387 1 91.56 109 TRP A CA 1
ATOM 794 C C . TRP A 1 109 ? -0.345 -10.555 2.521 1 91.56 109 TRP A C 1
ATOM 796 O O . TRP A 1 109 ? 0.191 -11.297 1.691 1 91.56 109 TRP A O 1
ATOM 806 N N . VAL A 1 110 ? -0.03 -9.344 2.75 1 96.44 110 VAL A N 1
ATOM 807 C CA . VAL A 1 110 ? 1.097 -8.766 2.031 1 96.44 110 VAL A CA 1
ATOM 808 C C . VAL A 1 110 ? 2.4 -9.398 2.502 1 96.44 110 VAL A C 1
ATOM 810 O O . VAL A 1 110 ? 3.242 -9.781 1.688 1 96.44 110 VAL A O 1
ATOM 813 N N . TYR A 1 111 ? 2.5 -9.586 3.799 1 96.38 111 TYR A N 1
ATOM 814 C CA . TYR A 1 111 ? 3.699 -10.211 4.355 1 96.38 111 TYR A CA 1
ATOM 815 C C . TYR A 1 111 ? 3.85 -11.641 3.861 1 96.38 111 TYR A C 1
ATOM 817 O O . TYR A 1 111 ? 4.957 -12.086 3.549 1 96.38 111 TYR A O 1
ATOM 825 N N . ALA A 1 112 ? 2.746 -12.336 3.795 1 95.88 112 ALA A N 1
ATOM 826 C CA . ALA A 1 112 ? 2.756 -13.711 3.303 1 95.88 112 ALA A CA 1
ATOM 827 C C . ALA A 1 112 ? 3.232 -13.766 1.854 1 95.88 112 ALA A C 1
ATOM 829 O O . ALA A 1 112 ? 3.992 -14.664 1.48 1 95.88 112 ALA A O 1
ATOM 830 N N . ALA A 1 113 ? 2.801 -12.844 1.037 1 97.38 113 ALA A N 1
ATOM 831 C CA . ALA A 1 113 ? 3.221 -12.773 -0.36 1 97.38 113 ALA A CA 1
ATOM 832 C C . ALA A 1 113 ? 4.727 -12.555 -0.469 1 97.38 113 ALA A C 1
ATOM 834 O O . ALA A 1 113 ? 5.402 -13.203 -1.268 1 97.38 113 ALA A O 1
ATOM 835 N N . VAL A 1 114 ? 5.238 -11.641 0.317 1 98.25 114 VAL A N 1
ATOM 836 C CA . VAL A 1 114 ? 6.66 -11.312 0.301 1 98.25 114 VAL A CA 1
ATOM 837 C C . VAL A 1 114 ? 7.473 -12.531 0.749 1 98.25 114 VAL A C 1
ATOM 839 O O . VAL A 1 114 ? 8.484 -12.867 0.133 1 98.25 114 VAL A O 1
ATOM 842 N N . ASP A 1 115 ? 7.02 -13.188 1.783 1 97.25 115 ASP A N 1
ATOM 843 C CA . ASP A 1 115 ? 7.699 -14.383 2.283 1 97.25 115 ASP A CA 1
ATOM 844 C C . ASP A 1 115 ? 7.695 -15.492 1.236 1 97.25 115 ASP A C 1
ATOM 846 O O . ASP A 1 115 ? 8.719 -16.141 1.012 1 97.25 115 ASP A O 1
ATOM 850 N N . LEU A 1 116 ? 6.547 -15.68 0.654 1 97.31 116 LEU A N 1
ATOM 851 C CA . LEU A 1 116 ? 6.434 -16.703 -0.383 1 97.31 116 LEU A CA 1
ATOM 852 C C . LEU A 1 116 ? 7.391 -16.406 -1.536 1 97.31 116 LEU A C 1
ATOM 854 O O . LEU A 1 116 ? 8.086 -17.312 -2.012 1 97.31 116 LEU A O 1
ATOM 858 N N . ALA A 1 117 ? 7.422 -15.172 -1.966 1 98 117 ALA A N 1
ATOM 859 C CA . ALA A 1 117 ? 8.344 -14.781 -3.025 1 98 117 ALA A CA 1
ATOM 860 C C . ALA A 1 117 ? 9.789 -15.07 -2.631 1 98 117 ALA A C 1
ATOM 862 O O . ALA A 1 117 ? 10.57 -15.57 -3.439 1 98 117 ALA A O 1
ATOM 863 N N . GLY A 1 118 ? 10.117 -14.75 -1.379 1 97.19 118 GLY A N 1
ATOM 864 C CA . GLY A 1 118 ? 11.461 -15.023 -0.899 1 97.19 118 GLY A CA 1
ATOM 865 C C . GLY A 1 118 ? 11.836 -16.484 -0.969 1 97.19 118 GLY A C 1
ATOM 866 O O . GLY A 1 118 ? 13.008 -16.828 -1.123 1 97.19 118 GLY A O 1
ATOM 867 N N . LEU A 1 119 ? 10.914 -17.344 -0.843 1 97.19 119 LEU A N 1
ATOM 868 C CA . LEU A 1 119 ? 11.148 -18.781 -0.85 1 97.19 119 LEU A CA 1
ATOM 869 C C . LEU A 1 119 ? 11.32 -19.297 -2.275 1 97.19 119 LEU A C 1
ATOM 871 O O . LEU A 1 119 ? 12.062 -20.25 -2.51 1 97.19 119 LEU A O 1
ATOM 875 N N . VAL A 1 120 ? 10.688 -18.672 -3.326 1 97.88 120 VAL A N 1
ATOM 876 C CA . VAL A 1 120 ? 10.625 -19.312 -4.637 1 97.88 120 VAL A CA 1
ATOM 877 C C . VAL A 1 120 ? 11.547 -18.594 -5.609 1 97.88 120 VAL A C 1
ATOM 879 O O . VAL A 1 120 ? 11.977 -19.156 -6.613 1 97.88 120 VAL A O 1
ATOM 882 N N . LEU A 1 121 ? 11.891 -17.344 -5.348 1 97.75 121 LEU A N 1
ATOM 883 C CA . LEU A 1 121 ? 12.602 -16.5 -6.309 1 97.75 121 LEU A CA 1
ATOM 884 C C . LEU A 1 121 ? 14.023 -17.016 -6.523 1 97.75 121 LEU A C 1
ATOM 886 O O . LEU A 1 121 ? 14.523 -17.031 -7.656 1 97.75 121 LEU A O 1
ATOM 890 N N . PRO A 1 122 ? 14.727 -17.438 -5.438 1 96.94 122 PRO A N 1
ATOM 891 C CA . PRO A 1 122 ? 16.109 -17.875 -5.676 1 96.94 122 PRO A CA 1
ATOM 892 C C . PRO A 1 122 ? 16.203 -18.953 -6.754 1 96.94 122 PRO A C 1
ATOM 894 O O . PRO A 1 122 ? 17.031 -18.859 -7.656 1 96.94 122 PRO A O 1
ATOM 897 N N . ALA A 1 123 ? 15.375 -19.938 -6.75 1 96.81 123 ALA A N 1
ATOM 898 C CA . ALA A 1 123 ? 15.398 -21 -7.75 1 96.81 123 ALA A CA 1
ATOM 899 C C . ALA A 1 123 ? 14.992 -20.469 -9.125 1 96.81 123 ALA A C 1
ATOM 901 O O . ALA A 1 123 ? 15.539 -20.891 -10.148 1 96.81 123 ALA A O 1
ATOM 902 N N . MET A 1 124 ? 14 -19.578 -9.203 1 97.5 124 MET A N 1
ATOM 903 C CA . MET A 1 124 ? 13.578 -18.984 -10.469 1 97.5 124 MET A CA 1
ATOM 904 C C . MET A 1 124 ? 14.711 -18.172 -11.086 1 97.5 124 MET A C 1
ATOM 906 O O . MET A 1 124 ? 14.938 -18.25 -12.297 1 97.5 124 MET A O 1
ATOM 910 N N . LE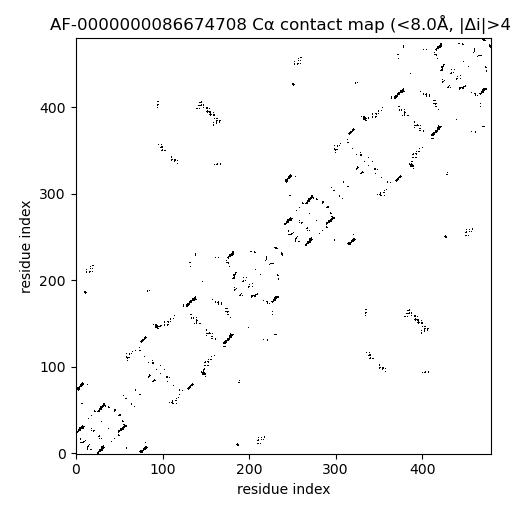U A 1 125 ? 15.383 -17.422 -10.227 1 97.38 125 LEU A N 1
ATOM 911 C CA . LEU A 1 125 ? 16.484 -16.594 -10.703 1 97.38 125 LEU A CA 1
ATOM 912 C C . LEU A 1 125 ? 17.641 -17.453 -11.195 1 97.38 125 LEU A C 1
ATOM 914 O O . LEU A 1 125 ? 18.25 -17.156 -12.234 1 97.38 125 LEU A O 1
ATOM 918 N N . ASP A 1 126 ? 17.922 -18.516 -10.508 1 96.56 126 ASP A N 1
ATOM 919 C CA . ASP A 1 126 ? 18.984 -19.438 -10.898 1 96.56 126 ASP A CA 1
ATOM 920 C C . ASP A 1 126 ? 18.703 -20.062 -12.266 1 96.56 126 ASP A C 1
ATOM 922 O O . ASP A 1 126 ? 19.594 -20.141 -13.117 1 96.56 126 ASP A O 1
ATOM 926 N N . ARG A 1 127 ? 17.516 -20.438 -12.547 1 95.12 127 ARG A N 1
ATOM 927 C CA . ARG A 1 127 ? 17.156 -21.094 -13.797 1 95.12 127 ARG A CA 1
ATOM 928 C C . ARG A 1 127 ? 16.859 -20.062 -14.891 1 95.12 127 ARG A C 1
ATOM 930 O O . ARG A 1 127 ? 16.812 -20.406 -16.078 1 95.12 127 ARG A O 1
ATOM 937 N N . GLY A 1 128 ? 16.578 -18.781 -14.5 1 96.62 128 GLY A N 1
ATOM 938 C CA . GLY A 1 128 ? 16.359 -17.688 -15.445 1 96.62 128 GLY A CA 1
ATOM 939 C C . GLY A 1 128 ? 14.984 -17.703 -16.078 1 96.62 128 GLY A C 1
ATOM 940 O O . GLY A 1 128 ? 14.797 -17.25 -17.203 1 96.62 128 GLY A O 1
ATOM 941 N N . ARG A 1 129 ? 14.078 -18.344 -15.422 1 96.25 129 ARG A N 1
ATOM 942 C CA . ARG A 1 129 ? 12.695 -18.375 -15.906 1 96.25 129 ARG A CA 1
ATOM 943 C C . ARG A 1 129 ? 11.719 -18.609 -14.758 1 96.25 129 ARG A C 1
ATOM 945 O O . ARG A 1 129 ? 12.109 -19.078 -13.688 1 96.25 129 ARG A O 1
ATOM 952 N N . GLY A 1 130 ? 10.469 -18.312 -14.977 1 97.38 130 GLY A N 1
ATOM 953 C CA . GLY A 1 130 ? 9.398 -18.453 -14 1 97.38 130 GLY A CA 1
ATOM 954 C C . GLY A 1 130 ? 8.664 -17.156 -13.719 1 97.38 130 GLY A C 1
ATOM 955 O O . GLY A 1 130 ? 8.867 -16.156 -14.414 1 97.38 130 GLY A O 1
ATOM 956 N N . GLY A 1 131 ? 7.746 -17.25 -12.766 1 97.94 131 GLY A N 1
ATOM 957 C CA . GLY A 1 131 ? 7.012 -16.031 -12.477 1 97.94 131 GLY A CA 1
ATOM 958 C C . GLY A 1 131 ? 6.023 -16.188 -11.336 1 97.94 131 GLY A C 1
ATOM 959 O O . GLY A 1 131 ? 5.707 -17.312 -10.93 1 97.94 131 GLY A O 1
ATOM 960 N N . LEU A 1 132 ? 5.664 -15.102 -10.836 1 98.62 132 LEU A N 1
ATOM 961 C CA . LEU A 1 132 ? 4.656 -14.984 -9.789 1 98.62 132 LEU A CA 1
ATOM 962 C C . LEU A 1 132 ? 3.494 -14.109 -10.25 1 98.62 132 LEU A C 1
ATOM 964 O O . LEU A 1 132 ? 3.707 -13.07 -10.875 1 98.62 132 LEU A O 1
ATOM 968 N N . LEU A 1 133 ? 2.291 -14.57 -10.016 1 98.81 133 LEU A N 1
ATOM 969 C CA . LEU A 1 133 ? 1.072 -13.812 -10.273 1 98.81 133 LEU A CA 1
ATOM 970 C C . LEU A 1 133 ? 0.306 -13.562 -8.977 1 98.81 133 LEU A C 1
ATOM 972 O O . LEU A 1 133 ? 0.064 -14.492 -8.203 1 98.81 133 LEU A O 1
ATOM 976 N N . PHE A 1 134 ? -0.052 -12.328 -8.758 1 98.31 134 PHE A N 1
ATOM 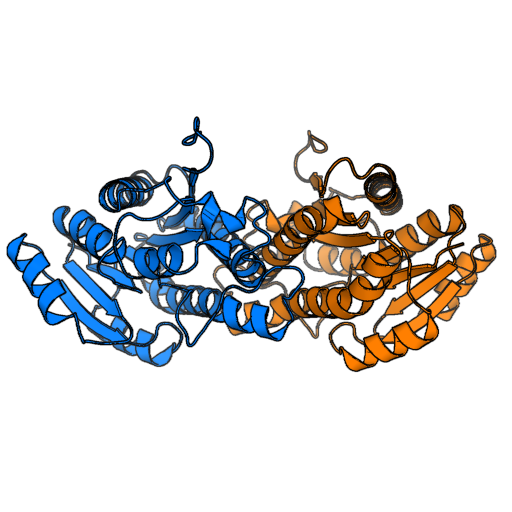977 C CA . PHE A 1 134 ? -0.765 -11.938 -7.551 1 98.31 134 PHE A CA 1
ATOM 978 C C . PHE A 1 134 ? -2.18 -11.477 -7.879 1 98.31 134 PHE A C 1
ATOM 980 O O . PHE A 1 134 ? -2.379 -10.664 -8.781 1 98.31 134 PHE A O 1
ATOM 987 N N . ALA A 1 135 ? -3.164 -11.984 -7.188 1 95.94 135 ALA A N 1
ATOM 988 C CA . ALA A 1 135 ? -4.531 -11.477 -7.285 1 95.94 135 ALA A CA 1
ATOM 989 C C . ALA A 1 135 ? -4.746 -10.297 -6.344 1 95.94 135 ALA A C 1
ATOM 991 O O . ALA A 1 135 ? -4.453 -10.391 -5.148 1 95.94 135 ALA A O 1
ATOM 992 N N . GLY A 1 136 ? -5.129 -9.219 -6.883 1 93.19 136 GLY A N 1
ATOM 993 C CA . GLY A 1 136 ? -5.41 -8.031 -6.094 1 93.19 136 GLY A CA 1
ATOM 994 C C . GLY A 1 136 ? -6.832 -7.527 -6.258 1 93.19 136 GLY A C 1
ATOM 995 O O . GLY A 1 136 ? -7.672 -8.211 -6.855 1 93.19 136 GLY A O 1
ATOM 996 N N . GLY A 1 137 ? -7.105 -6.414 -5.695 1 91.06 137 GLY A N 1
ATOM 997 C CA . GLY A 1 137 ? -8.43 -5.82 -5.742 1 91.06 137 GLY A CA 1
ATOM 998 C C . GLY A 1 137 ? -8.438 -4.414 -6.309 1 91.06 137 GLY A C 1
ATOM 999 O O . GLY A 1 137 ? -7.43 -3.705 -6.23 1 91.06 137 GLY A O 1
ATOM 1000 N N . LEU A 1 138 ? -9.602 -4.078 -6.727 1 91.88 138 LEU A N 1
ATOM 1001 C CA . LEU A 1 138 ? -9.773 -2.77 -7.352 1 91.88 138 LEU A CA 1
ATOM 1002 C C . LEU A 1 138 ? -9.555 -1.651 -6.34 1 91.88 138 LEU A C 1
ATOM 1004 O O . LEU A 1 138 ? -9.219 -0.525 -6.715 1 91.88 138 LEU A O 1
ATOM 1008 N N . SER A 1 139 ? -9.742 -1.962 -5.074 1 92.19 139 SER A N 1
ATOM 1009 C CA . SER A 1 139 ? -9.586 -0.959 -4.027 1 92.19 139 SER A CA 1
ATOM 1010 C C . SER A 1 139 ? -8.141 -0.467 -3.949 1 92.19 139 SER A C 1
ATOM 1012 O O . SER A 1 139 ? -7.859 0.542 -3.301 1 92.19 139 SER A O 1
ATOM 1014 N N . SER A 1 140 ? -7.211 -1.166 -4.633 1 96.19 140 SER A N 1
ATOM 1015 C CA . SER A 1 140 ? -5.816 -0.742 -4.672 1 96.19 140 SER A CA 1
ATOM 1016 C C . SER A 1 140 ? -5.645 0.507 -5.531 1 96.19 140 SER A C 1
ATOM 1018 O O . SER A 1 140 ? -4.664 1.238 -5.379 1 96.19 140 SER A O 1
ATOM 1020 N N . VAL A 1 141 ? -6.633 0.727 -6.477 1 95.06 141 VAL A N 1
ATOM 1021 C CA . VAL A 1 141 ? -6.398 1.789 -7.449 1 95.06 141 VAL A CA 1
ATOM 1022 C C . VAL A 1 141 ? -7.609 2.719 -7.504 1 95.06 141 VAL A C 1
ATOM 1024 O O . VAL A 1 141 ? -7.535 3.812 -8.062 1 95.06 141 VAL A O 1
ATOM 1027 N N . VAL A 1 142 ? -8.703 2.307 -6.977 1 92.88 142 VAL A N 1
ATOM 1028 C CA . VAL A 1 142 ? -9.922 3.105 -6.887 1 92.88 142 VAL A CA 1
ATOM 1029 C C . VAL A 1 142 ? -10.352 3.236 -5.43 1 92.88 142 VAL A C 1
ATOM 1031 O O . VAL A 1 142 ? -10.422 2.24 -4.703 1 92.88 142 VAL A O 1
ATOM 1034 N N . PRO A 1 143 ? -10.641 4.469 -4.965 1 94.5 143 PRO A N 1
ATOM 1035 C CA . PRO A 1 143 ? -11.094 4.621 -3.582 1 94.5 143 PRO A CA 1
ATOM 1036 C C . PRO A 1 143 ? -12.375 3.842 -3.293 1 94.5 143 PRO A C 1
ATOM 1038 O O . PRO A 1 143 ? -13.383 4.031 -3.979 1 94.5 143 PRO A O 1
ATOM 1041 N N . MET A 1 144 ? -12.32 2.977 -2.348 1 90.81 144 MET A N 1
ATOM 1042 C CA . MET A 1 144 ? -13.469 2.215 -1.854 1 90.81 144 MET A CA 1
ATOM 1043 C C . MET A 1 144 ? -13.555 2.297 -0.334 1 90.81 144 MET A C 1
ATOM 1045 O O . MET A 1 144 ? -13.102 1.394 0.368 1 90.81 144 MET A O 1
ATOM 1049 N N . PRO A 1 145 ? -14.242 3.275 0.19 1 93.19 145 PRO A N 1
ATOM 1050 C CA . PRO A 1 145 ? -14.234 3.582 1.622 1 93.19 145 PRO A CA 1
ATOM 1051 C C . PRO A 1 145 ? -14.727 2.418 2.477 1 93.19 145 PRO A C 1
ATOM 1053 O O . PRO A 1 145 ? -14.32 2.279 3.635 1 93.19 145 PRO A O 1
ATOM 1056 N N . ALA A 1 146 ? -15.516 1.55 1.966 1 88.75 146 ALA A N 1
ATOM 1057 C CA . ALA A 1 146 ? -16.078 0.432 2.725 1 88.75 146 ALA A CA 1
ATOM 1058 C C . ALA A 1 146 ? -15.008 -0.636 2.98 1 88.75 146 ALA A C 1
ATOM 1060 O O . ALA A 1 146 ? -15.188 -1.498 3.846 1 88.75 146 ALA A O 1
ATOM 1061 N N . LEU A 1 147 ? -13.93 -0.561 2.232 1 89.12 147 LEU A N 1
ATOM 1062 C CA . LEU A 1 147 ? -12.867 -1.557 2.318 1 89.12 147 LEU A CA 1
ATOM 1063 C C . LEU A 1 147 ? -11.57 -0.925 2.814 1 89.12 147 LEU A C 1
ATOM 1065 O O . LEU A 1 147 ? -10.484 -1.259 2.33 1 89.12 147 LEU A O 1
ATOM 1069 N N . GLY A 1 148 ? -11.719 -0.037 3.734 1 91.06 148 GLY A N 1
ATOM 1070 C CA . GLY A 1 148 ? -10.625 0.837 4.137 1 91.06 148 GLY A CA 1
ATOM 1071 C C . GLY A 1 148 ? -9.352 0.085 4.473 1 91.06 148 GLY A C 1
ATOM 1072 O O . GLY A 1 148 ? -8.297 0.347 3.889 1 91.06 148 GLY A O 1
ATOM 1073 N N . ASN A 1 149 ? -9.383 -0.925 5.395 1 91.94 149 ASN A N 1
ATOM 1074 C CA . ASN A 1 149 ? -8.188 -1.662 5.777 1 91.94 149 ASN A CA 1
ATOM 1075 C C . ASN A 1 149 ? -7.672 -2.539 4.641 1 91.94 149 ASN A C 1
ATOM 1077 O O . ASN A 1 149 ? -6.469 -2.588 4.379 1 91.94 149 ASN A O 1
ATOM 1081 N N . LEU A 1 150 ? -8.516 -3.107 3.867 1 92.12 150 LEU A N 1
ATOM 1082 C CA . LEU A 1 150 ? -8.148 -4.004 2.777 1 92.12 150 LEU A CA 1
ATOM 1083 C C . LEU A 1 150 ? -7.605 -3.219 1.59 1 92.12 150 LEU A C 1
ATOM 1085 O O . LEU A 1 150 ? -6.719 -3.697 0.875 1 92.12 150 LEU A O 1
ATOM 1089 N N . ALA A 1 151 ? -8.148 -2.02 1.44 1 94.5 151 ALA A N 1
ATOM 1090 C CA . ALA A 1 151 ? -7.676 -1.185 0.341 1 94.5 151 ALA A CA 1
ATOM 1091 C C . ALA A 1 151 ? -6.191 -0.861 0.501 1 94.5 151 ALA A C 1
ATOM 1093 O O . ALA A 1 151 ? -5.438 -0.879 -0.475 1 94.5 151 ALA A O 1
ATOM 1094 N N . LEU A 1 152 ? -5.77 -0.579 1.716 1 97.19 152 LEU A N 1
ATOM 1095 C CA . LEU A 1 152 ? -4.363 -0.299 1.974 1 97.19 152 LEU A CA 1
ATOM 1096 C C . LEU A 1 152 ? -3.498 -1.517 1.659 1 97.19 152 LEU A C 1
ATOM 1098 O O . LEU A 1 152 ? -2.467 -1.396 0.993 1 97.19 152 LEU A O 1
ATOM 1102 N N . SER A 1 153 ? -3.898 -2.646 2.107 1 95.88 153 SER A N 1
ATOM 1103 C CA . SER A 1 153 ? -3.131 -3.865 1.872 1 95.88 153 SER A CA 1
ATOM 1104 C C . SER A 1 153 ? -3.094 -4.219 0.388 1 95.88 153 SER A C 1
ATOM 1106 O O . SER A 1 153 ? -2.062 -4.656 -0.125 1 95.88 153 SER A O 1
ATOM 1108 N N . SER A 1 154 ? -4.25 -4.023 -0.278 1 95.81 154 SER A N 1
ATOM 1109 C CA . SER A 1 154 ? -4.297 -4.27 -1.716 1 95.81 154 SER A CA 1
ATOM 1110 C C . SER A 1 154 ? -3.33 -3.359 -2.465 1 95.81 154 SER A C 1
ATOM 1112 O O . SER A 1 154 ? -2.676 -3.789 -3.416 1 95.81 154 SER A O 1
ATOM 1114 N N . ALA A 1 155 ? -3.275 -2.133 -2.043 1 98.19 155 ALA A N 1
ATOM 1115 C CA . ALA A 1 155 ? -2.357 -1.185 -2.67 1 98.19 155 ALA A CA 1
ATOM 1116 C C . ALA A 1 155 ? -0.906 -1.608 -2.461 1 98.19 155 ALA A C 1
ATOM 1118 O O . ALA A 1 155 ? -0.089 -1.518 -3.381 1 98.19 155 ALA A O 1
ATOM 1119 N N . ALA A 1 156 ? -0.568 -2.029 -1.274 1 98.25 156 ALA A N 1
ATOM 1120 C CA . ALA A 1 156 ? 0.784 -2.498 -0.982 1 98.25 156 ALA A CA 1
ATOM 1121 C C . ALA A 1 156 ? 1.132 -3.725 -1.82 1 98.25 156 ALA A C 1
ATOM 1123 O O . ALA A 1 156 ? 2.215 -3.799 -2.406 1 98.25 156 ALA A O 1
ATOM 1124 N N . LEU A 1 157 ? 0.217 -4.66 -1.934 1 98.06 157 LEU A N 1
ATOM 1125 C CA . LEU A 1 157 ? 0.45 -5.879 -2.705 1 98.06 157 LEU A CA 1
ATOM 1126 C C . LEU A 1 157 ? 0.627 -5.559 -4.184 1 98.06 157 LEU A C 1
ATOM 1128 O O . LEU A 1 157 ? 1.5 -6.125 -4.848 1 98.06 157 LEU A O 1
ATOM 1132 N N . ARG A 1 158 ? -0.231 -4.691 -4.66 1 98.31 158 ARG A N 1
ATOM 1133 C CA . ARG A 1 158 ? -0.108 -4.254 -6.047 1 98.31 158 ARG A CA 1
ATOM 1134 C C . ARG A 1 158 ? 1.266 -3.648 -6.312 1 98.31 158 ARG A C 1
ATOM 1136 O O . ARG A 1 158 ? 1.918 -3.984 -7.301 1 98.31 158 ARG A O 1
ATOM 1143 N N . ASN A 1 159 ? 1.671 -2.756 -5.457 1 98.69 159 ASN A N 1
ATOM 1144 C CA . ASN A 1 159 ? 2.977 -2.123 -5.602 1 98.69 159 ASN A CA 1
ATOM 1145 C C . ASN A 1 159 ? 4.105 -3.15 -5.566 1 98.69 159 ASN A C 1
ATOM 1147 O O . ASN A 1 159 ? 5.051 -3.064 -6.352 1 98.69 159 ASN A O 1
ATOM 1151 N N . TYR A 1 160 ? 4.008 -4.152 -4.672 1 98.69 160 TYR A N 1
ATOM 1152 C CA . TYR A 1 160 ? 5 -5.219 -4.594 1 98.69 160 TYR A CA 1
ATOM 1153 C C . TYR A 1 160 ? 5.137 -5.93 -5.934 1 98.69 160 TYR A C 1
ATOM 1155 O O . TYR A 1 160 ? 6.25 -6.109 -6.438 1 98.69 160 TYR A O 1
ATOM 1163 N N . ALA A 1 161 ? 4.016 -6.277 -6.52 1 98.5 161 ALA A N 1
ATOM 1164 C CA . ALA A 1 161 ? 4.008 -7.035 -7.77 1 98.5 161 ALA A CA 1
ATOM 1165 C C . ALA A 1 161 ? 4.684 -6.25 -8.891 1 98.5 161 ALA A C 1
ATOM 1167 O O . ALA A 1 161 ? 5.574 -6.77 -9.57 1 98.5 161 ALA A O 1
ATOM 1168 N N . VAL A 1 162 ? 4.328 -4.988 -9.047 1 98.25 162 VAL A N 1
ATOM 1169 C CA . VAL A 1 162 ? 4.82 -4.223 -10.188 1 98.25 162 VAL A CA 1
ATOM 1170 C C . VAL A 1 162 ? 6.281 -3.844 -9.961 1 98.25 162 VAL A C 1
ATOM 1172 O O . VAL A 1 162 ? 7.074 -3.816 -10.906 1 98.25 162 VAL A O 1
ATOM 1175 N N . THR A 1 163 ? 6.652 -3.531 -8.742 1 97.81 163 THR A N 1
ATOM 1176 C CA . THR A 1 163 ? 8.039 -3.205 -8.445 1 97.81 163 THR A CA 1
ATOM 1177 C C . THR A 1 163 ? 8.93 -4.441 -8.578 1 97.81 163 THR A C 1
ATOM 1179 O O . THR A 1 163 ? 10.055 -4.355 -9.078 1 97.81 163 THR A O 1
ATOM 1182 N N . LEU A 1 164 ? 8.445 -5.566 -8.102 1 98.44 164 LEU A N 1
ATOM 1183 C CA . LEU A 1 164 ? 9.156 -6.828 -8.258 1 98.44 164 LEU A CA 1
ATOM 1184 C C . LEU A 1 164 ? 9.406 -7.141 -9.727 1 98.44 164 LEU A C 1
ATOM 1186 O O . LEU A 1 164 ? 10.508 -7.539 -10.102 1 98.44 164 LEU A O 1
ATOM 1190 N N . ASN A 1 165 ? 8.391 -6.969 -10.555 1 98.5 165 ASN A N 1
ATOM 1191 C CA . ASN A 1 165 ? 8.531 -7.199 -11.992 1 98.5 165 ASN A CA 1
ATOM 1192 C C . ASN A 1 165 ? 9.672 -6.367 -12.578 1 98.5 165 ASN A C 1
ATOM 1194 O O . ASN A 1 165 ? 10.461 -6.867 -13.383 1 98.5 165 ASN A O 1
ATOM 1198 N N . ALA A 1 166 ? 9.711 -5.098 -12.188 1 96.94 166 ALA A N 1
ATOM 1199 C CA . ALA A 1 166 ? 10.742 -4.203 -12.688 1 96.94 166 ALA A CA 1
ATOM 1200 C C . ALA A 1 166 ? 12.133 -4.723 -12.336 1 96.94 166 ALA A C 1
ATOM 1202 O O . ALA A 1 166 ? 13.07 -4.602 -13.133 1 96.94 166 ALA A O 1
ATOM 1203 N N . ALA A 1 167 ? 12.273 -5.301 -11.203 1 96.75 167 ALA A N 1
ATOM 1204 C CA . ALA A 1 167 ? 13.562 -5.812 -10.758 1 96.75 167 ALA A CA 1
ATOM 1205 C C . ALA A 1 167 ? 13.906 -7.129 -11.453 1 96.75 167 ALA A C 1
ATOM 1207 O O . ALA A 1 167 ? 15.078 -7.445 -11.648 1 96.75 167 ALA A O 1
ATOM 1208 N N . LEU A 1 168 ? 12.891 -7.859 -11.82 1 97.69 168 LEU A N 1
ATOM 1209 C CA . LEU A 1 168 ? 13.078 -9.219 -12.328 1 97.69 168 LEU A CA 1
ATOM 1210 C C . LEU A 1 168 ? 13.258 -9.211 -13.844 1 97.69 168 LEU A C 1
ATOM 1212 O O . LEU A 1 168 ? 13.703 -10.203 -14.422 1 97.69 168 LEU A O 1
ATOM 1216 N N . ALA A 1 169 ? 12.883 -8.148 -14.453 1 87.12 169 ALA A N 1
ATOM 1217 C CA . ALA A 1 169 ? 12.781 -8.062 -15.906 1 87.12 169 ALA A CA 1
ATOM 1218 C C . ALA A 1 169 ? 14.078 -8.492 -16.578 1 87.12 169 ALA A C 1
ATOM 1220 O O . ALA A 1 169 ? 14.062 -9.219 -17.578 1 87.12 169 ALA A O 1
ATOM 1221 N N . GLU A 1 170 ? 15.203 -8.203 -16.031 1 91.38 170 GLU A N 1
ATOM 1222 C CA . GLU A 1 170 ? 16.469 -8.5 -16.672 1 91.38 170 GLU A CA 1
ATOM 1223 C C . GLU A 1 170 ? 16.906 -9.938 -16.391 1 91.38 170 GLU A C 1
ATOM 1225 O O . GLU A 1 170 ? 17.875 -10.422 -16.969 1 91.38 170 GLU A O 1
ATOM 1230 N N . HIS A 1 171 ? 16.219 -10.648 -15.602 1 95.88 171 HIS A N 1
ATOM 1231 C CA . HIS A 1 171 ? 16.656 -11.969 -15.156 1 95.88 171 HIS A CA 1
ATOM 1232 C C . HIS A 1 171 ? 15.82 -13.07 -15.797 1 95.88 171 HIS A C 1
ATOM 1234 O O . HIS A 1 171 ? 15.961 -14.242 -15.438 1 95.88 171 HIS A O 1
ATOM 1240 N N . GLY A 1 172 ? 14.828 -12.695 -16.609 1 96.5 172 GLY A N 1
ATOM 1241 C CA . GLY A 1 172 ? 13.992 -13.695 -17.266 1 96.5 172 GLY A CA 1
ATOM 1242 C C . GLY A 1 172 ? 12.875 -14.211 -16.375 1 96.5 172 GLY A C 1
ATOM 1243 O O . GLY A 1 172 ? 12.227 -15.211 -16.703 1 96.5 172 GLY A O 1
ATOM 1244 N N . VAL A 1 173 ? 12.695 -13.609 -15.219 1 98.19 173 VAL A N 1
ATOM 1245 C CA . VAL A 1 173 ? 11.633 -13.953 -14.289 1 98.19 173 VAL A CA 1
ATOM 1246 C C . VAL A 1 173 ? 10.555 -12.867 -14.312 1 98.19 173 VAL A C 1
ATOM 1248 O O . VAL A 1 173 ? 10.852 -11.695 -14.555 1 98.19 173 VAL A O 1
ATOM 1251 N N . TYR A 1 174 ? 9.305 -13.281 -14.125 1 98.19 174 TYR A N 1
ATOM 1252 C CA . TYR A 1 174 ? 8.18 -12.359 -14.281 1 98.19 174 TYR A CA 1
ATOM 1253 C C . TYR A 1 174 ? 7.414 -12.211 -12.977 1 98.19 174 TYR A C 1
ATOM 1255 O O . TYR A 1 174 ? 7.336 -13.148 -12.18 1 98.19 174 TYR A O 1
ATOM 1263 N N . ALA A 1 175 ? 6.941 -11.062 -12.727 1 98.62 175 ALA A N 1
ATOM 1264 C CA . ALA A 1 175 ? 5.93 -10.812 -11.703 1 98.62 175 ALA A CA 1
ATOM 1265 C C . ALA A 1 175 ? 4.777 -9.984 -12.258 1 98.62 175 ALA A C 1
ATOM 1267 O O . ALA A 1 175 ? 5 -9.008 -12.984 1 98.62 175 ALA A O 1
ATOM 1268 N N . GLY A 1 176 ? 3.551 -10.367 -11.977 1 98.19 176 GLY A N 1
ATOM 1269 C CA . GLY A 1 176 ? 2.383 -9.625 -12.422 1 98.19 176 GLY A CA 1
ATOM 1270 C C . GLY A 1 176 ? 1.229 -9.68 -11.445 1 98.19 176 GLY A C 1
ATOM 1271 O O . GLY A 1 176 ? 1.268 -10.438 -10.469 1 98.19 176 GLY A O 1
ATOM 1272 N N . THR A 1 177 ? 0.277 -8.812 -11.695 1 98.31 177 THR A N 1
ATOM 1273 C CA . THR A 1 177 ? -0.888 -8.789 -10.82 1 98.31 177 THR A CA 1
ATOM 1274 C C . THR A 1 177 ? -2.168 -8.586 -11.625 1 98.31 177 THR A C 1
ATOM 1276 O O . THR A 1 177 ? -2.156 -7.918 -12.664 1 98.31 177 THR A O 1
ATOM 1279 N N . LEU A 1 178 ? -3.201 -9.258 -11.211 1 97.12 178 LEU A N 1
ATOM 1280 C CA . LEU A 1 178 ? -4.574 -9.016 -11.641 1 97.12 178 LEU A CA 1
ATOM 1281 C C . LEU A 1 178 ? -5.316 -8.141 -10.641 1 97.12 178 LEU A C 1
ATOM 1283 O O . LEU A 1 178 ? -5.547 -8.555 -9.5 1 97.12 178 LEU A O 1
ATOM 1287 N N . THR A 1 179 ? -5.602 -6.949 -11.023 1 95.75 179 THR A N 1
ATOM 1288 C CA . THR A 1 179 ? -6.434 -6.074 -10.211 1 95.75 179 THR A CA 1
ATOM 1289 C C . THR A 1 179 ? -7.91 -6.25 -10.562 1 95.75 179 THR A C 1
ATOM 1291 O O . THR A 1 179 ? -8.352 -5.812 -11.625 1 95.75 179 THR A O 1
ATOM 1294 N N . ILE A 1 180 ? -8.602 -6.836 -9.648 1 91.94 180 ILE A N 1
ATOM 1295 C CA . ILE A 1 180 ? -9.93 -7.344 -9.984 1 91.94 180 ILE A CA 1
ATOM 1296 C C . ILE A 1 180 ? -11 -6.48 -9.312 1 91.94 180 ILE A C 1
ATOM 1298 O O . ILE A 1 180 ? -11.062 -6.402 -8.086 1 91.94 180 ILE A O 1
ATOM 1302 N N . GLY A 1 181 ? -11.766 -5.852 -10.078 1 88.38 181 GLY A N 1
ATOM 1303 C CA . GLY A 1 181 ? -12.953 -5.125 -9.648 1 88.38 181 GLY A CA 1
ATOM 1304 C C . GLY A 1 181 ? -14.25 -5.754 -10.125 1 88.38 181 GLY A C 1
ATOM 1305 O O . GLY A 1 181 ? -14.57 -5.684 -11.312 1 88.38 181 GLY A O 1
ATOM 1306 N N . GLY A 1 182 ? -14.977 -6.129 -9.242 1 82.19 182 GLY A N 1
ATOM 1307 C CA . GLY A 1 182 ? -16.203 -6.867 -9.516 1 82.19 182 GLY A CA 1
ATOM 1308 C C . GLY A 1 182 ? -16.344 -8.117 -8.672 1 82.19 182 GLY A C 1
ATOM 1309 O O . GLY A 1 182 ? -15.523 -8.383 -7.797 1 82.19 182 GLY A O 1
ATOM 1310 N N . LEU A 1 183 ? -17.438 -8.758 -8.914 1 80.44 183 LEU A N 1
ATOM 1311 C CA . LEU A 1 183 ? -17.75 -9.969 -8.156 1 80.44 183 LEU A CA 1
ATOM 1312 C C . LEU A 1 183 ? -17.422 -11.219 -8.969 1 80.44 183 LEU A C 1
ATOM 1314 O O . LEU A 1 183 ? -18.031 -11.469 -10.008 1 80.44 183 LEU A O 1
ATOM 1318 N N . ILE A 1 184 ? -16.469 -11.953 -8.492 1 82.12 184 ILE A N 1
ATOM 1319 C CA . ILE A 1 184 ? -16.203 -13.234 -9.133 1 82.12 184 ILE A CA 1
ATOM 1320 C C . ILE A 1 184 ? -17.422 -14.141 -8.992 1 82.12 184 ILE A C 1
ATOM 1322 O O . ILE A 1 184 ? -17.969 -14.297 -7.891 1 82.12 184 ILE A O 1
ATOM 1326 N N . GLU A 1 185 ? -17.875 -14.672 -9.953 1 79.44 185 GLU A N 1
ATOM 1327 C CA . GLU A 1 185 ? -19.172 -15.305 -10.125 1 79.44 185 GLU A CA 1
ATOM 1328 C C . GLU A 1 185 ? -19.375 -16.438 -9.133 1 79.44 185 GLU A C 1
ATOM 1330 O O . GLU A 1 185 ? -20.5 -16.766 -8.766 1 79.44 185 GLU A O 1
ATOM 1335 N N . ARG A 1 186 ? -18.281 -17.047 -8.703 1 76.62 186 ARG A N 1
ATOM 1336 C CA . ARG A 1 186 ? -18.422 -18.188 -7.812 1 76.62 186 ARG A CA 1
ATOM 1337 C C . ARG A 1 186 ? -17.281 -18.219 -6.793 1 76.62 186 ARG A C 1
ATOM 1339 O O . ARG A 1 186 ? -16.312 -17.484 -6.914 1 76.62 186 ARG A O 1
ATOM 1346 N N . GLY A 1 187 ? -17.609 -19.047 -5.75 1 75.25 187 GLY A N 1
ATOM 1347 C CA . GLY A 1 187 ? -16.578 -19.25 -4.75 1 75.25 187 GLY A CA 1
ATOM 1348 C C . GLY A 1 187 ? -16.875 -18.578 -3.428 1 75.25 187 GLY A C 1
ATOM 1349 O O . GLY A 1 187 ? -17.953 -17.984 -3.254 1 75.25 187 GLY A O 1
ATOM 1350 N N . ASP A 1 188 ? -15.906 -18.703 -2.602 1 70.81 188 ASP A N 1
ATOM 1351 C CA . ASP A 1 188 ? -16.094 -18.25 -1.225 1 70.81 188 ASP A CA 1
ATOM 1352 C C . ASP A 1 188 ? -16.203 -16.734 -1.15 1 70.81 188 ASP A C 1
ATOM 1354 O O . ASP A 1 188 ? -17 -16.188 -0.369 1 70.81 188 ASP A O 1
ATOM 1358 N N . ILE A 1 189 ? -15.516 -16.031 -2.037 1 69 189 ILE A N 1
ATOM 1359 C CA . ILE A 1 189 ? -15.57 -14.578 -2.053 1 69 189 ILE A CA 1
ATOM 1360 C C . ILE A 1 189 ? -16.953 -14.125 -2.537 1 69 189 ILE A C 1
ATOM 1362 O O . ILE A 1 189 ? -17.5 -13.148 -2.021 1 69 189 ILE A O 1
ATOM 1366 N N . HIS A 1 190 ? -17.422 -14.828 -3.494 1 72.12 190 HIS A N 1
ATOM 1367 C CA . HIS A 1 190 ? -18.766 -14.539 -3.969 1 72.12 190 HIS A CA 1
ATOM 1368 C C . HIS A 1 190 ? -19.781 -14.625 -2.834 1 72.12 190 HIS A C 1
ATOM 1370 O O . HIS A 1 190 ? -20.594 -13.719 -2.648 1 72.12 190 HIS A O 1
ATOM 1376 N N . ARG A 1 191 ? -19.656 -15.648 -2.174 1 72.06 191 ARG A N 1
ATOM 1377 C CA . ARG A 1 191 ? -20.578 -15.867 -1.068 1 72.06 191 ARG A CA 1
ATOM 1378 C C . ARG A 1 191 ? -20.422 -14.789 -0.001 1 72.06 191 ARG A C 1
ATOM 1380 O O . ARG A 1 191 ? -21.422 -14.273 0.518 1 72.06 191 ARG A O 1
ATOM 1387 N N . PHE A 1 192 ? -19.25 -14.461 0.269 1 72.56 192 PHE A N 1
ATOM 1388 C CA . PHE A 1 192 ? -18.953 -13.477 1.3 1 72.56 192 PHE A CA 1
ATOM 1389 C C . PHE A 1 192 ? -19.5 -12.109 0.905 1 72.56 192 PHE A C 1
ATOM 1391 O O . PHE A 1 192 ? -20.188 -11.453 1.691 1 72.56 192 PHE A O 1
ATOM 1398 N N . VAL A 1 193 ? -19.219 -11.703 -0.278 1 73.44 193 VAL A N 1
ATOM 1399 C CA . VAL A 1 193 ? -19.594 -10.383 -0.768 1 73.44 193 VAL A CA 1
ATOM 1400 C C . VAL A 1 193 ? -21.109 -10.273 -0.885 1 73.44 193 VAL A C 1
ATOM 1402 O O . VAL A 1 193 ? -21.703 -9.273 -0.471 1 73.44 193 VAL A O 1
ATOM 1405 N N . THR A 1 194 ? -21.734 -11.328 -1.38 1 76.5 194 THR A N 1
ATOM 1406 C CA . THR A 1 194 ? -23.172 -11.289 -1.609 1 76.5 194 THR A CA 1
ATOM 1407 C C . THR A 1 194 ? -23.938 -11.312 -0.287 1 76.5 194 THR A C 1
ATOM 1409 O O . THR A 1 194 ? -25.094 -10.875 -0.215 1 76.5 194 THR A O 1
ATOM 1412 N N . ALA A 1 195 ? -23.219 -11.797 0.737 1 75.38 195 ALA A N 1
ATOM 1413 C CA . ALA A 1 195 ? -23.828 -11.867 2.059 1 75.38 195 ALA A CA 1
ATOM 1414 C C . ALA A 1 195 ? -23.75 -10.516 2.77 1 75.38 195 ALA A C 1
ATOM 1416 O O . ALA A 1 195 ? -24.359 -10.328 3.824 1 75.38 195 ALA A O 1
ATOM 1417 N N . GLN A 1 196 ? -23.016 -9.555 2.17 1 76.06 196 GLN A N 1
ATOM 1418 C CA . GLN A 1 196 ? -22.828 -8.25 2.795 1 76.06 196 GLN A CA 1
ATOM 1419 C C . GLN A 1 196 ? -23.156 -7.121 1.827 1 76.06 196 GLN A C 1
ATOM 1421 O O . GLN A 1 196 ? -22.297 -6.316 1.478 1 76.06 196 GLN A O 1
ATOM 1426 N N . PRO A 1 197 ? -24.375 -6.996 1.493 1 71.56 197 PRO A N 1
ATOM 1427 C CA . PRO A 1 197 ? -24.766 -6.02 0.476 1 71.56 197 PRO A CA 1
ATOM 1428 C C . PRO A 1 197 ? -24.469 -4.582 0.899 1 71.56 197 PRO A C 1
ATOM 1430 O O . PRO A 1 197 ? -24.219 -3.721 0.05 1 71.56 197 PRO A O 1
ATOM 1433 N N . ASP A 1 198 ? -24.406 -4.336 2.137 1 70.44 198 ASP A N 1
ATOM 1434 C CA . ASP A 1 198 ? -24.156 -2.982 2.615 1 70.44 198 ASP A CA 1
ATOM 1435 C C . ASP A 1 198 ? -22.719 -2.551 2.314 1 70.44 198 ASP A C 1
ATOM 1437 O O . ASP A 1 198 ? -22.469 -1.371 2.064 1 70.44 198 ASP A O 1
ATOM 1441 N N . LEU A 1 199 ? -21.859 -3.541 2.271 1 70 199 LEU A N 1
ATOM 1442 C CA . LEU A 1 199 ? -20.438 -3.246 2.051 1 70 199 LEU A CA 1
ATOM 1443 C C . LEU A 1 199 ? -20.109 -3.303 0.565 1 70 199 LEU A C 1
ATOM 1445 O O . LEU A 1 199 ? -19.281 -2.523 0.083 1 70 199 LEU A O 1
ATOM 1449 N N . PHE A 1 200 ? -20.766 -4.254 -0.08 1 68 200 PHE A N 1
ATOM 1450 C CA . PHE A 1 200 ? -20.312 -4.555 -1.437 1 68 200 PHE A CA 1
ATOM 1451 C C . PHE A 1 200 ? -21.453 -4.359 -2.434 1 68 200 PHE A C 1
ATOM 1453 O O . PHE A 1 200 ? -21.438 -4.922 -3.527 1 68 200 PHE A O 1
ATOM 1460 N N . GLY A 1 201 ? -22.375 -3.611 -2.037 1 66.06 201 GLY A N 1
ATOM 1461 C CA . GLY A 1 201 ? -23.547 -3.422 -2.871 1 66.06 201 GLY A CA 1
ATOM 1462 C C . GLY A 1 201 ? -23.219 -2.963 -4.277 1 66.06 201 GLY A C 1
ATOM 1463 O O . GLY A 1 201 ? -23.875 -3.369 -5.242 1 66.06 201 GLY A O 1
ATOM 1464 N N . ALA A 1 202 ? -22.156 -2.176 -4.438 1 63.31 202 ALA A N 1
ATOM 1465 C CA . ALA A 1 202 ? -21.797 -1.637 -5.742 1 63.31 202 ALA A CA 1
ATOM 1466 C C . ALA A 1 202 ? -21.328 -2.746 -6.68 1 63.31 202 ALA A C 1
ATOM 1468 O O . ALA A 1 202 ? -21.375 -2.594 -7.902 1 63.31 202 ALA A O 1
ATOM 1469 N N . ALA A 1 203 ? -20.906 -3.777 -6.086 1 64.81 203 ALA A N 1
ATOM 1470 C CA . ALA A 1 203 ? -20.391 -4.879 -6.895 1 64.81 203 ALA A CA 1
ATOM 1471 C C . ALA A 1 203 ? -21.516 -5.762 -7.41 1 64.81 203 ALA A C 1
ATOM 1473 O O . ALA A 1 203 ? -21.344 -6.531 -8.359 1 64.81 203 ALA A O 1
ATOM 1474 N N . LYS A 1 204 ? -22.656 -5.52 -6.75 1 66.5 204 LYS A N 1
ATOM 1475 C CA . LYS A 1 204 ? -23.781 -6.355 -7.148 1 66.5 204 LYS A CA 1
ATOM 1476 C C . LYS A 1 204 ? -24.125 -6.145 -8.617 1 66.5 204 LYS A C 1
ATOM 1478 O O . LYS A 1 204 ? -24.219 -5.008 -9.086 1 66.5 204 LYS A O 1
ATOM 1483 N N . GLY A 1 205 ? -24.047 -7.168 -9.297 1 70.75 205 GLY A N 1
ATOM 1484 C CA . GLY A 1 205 ? -24.422 -7.129 -10.703 1 70.75 205 GLY A CA 1
ATOM 1485 C C . GLY A 1 205 ? -23.234 -7.023 -11.641 1 70.75 205 GLY A C 1
ATOM 1486 O O . GLY A 1 205 ? -23.391 -7.059 -12.859 1 70.75 205 GLY A O 1
ATOM 1487 N N . HIS A 1 206 ? -22.109 -6.867 -11.07 1 81 206 HIS A N 1
ATOM 1488 C CA . HIS A 1 206 ? -20.906 -6.789 -11.875 1 81 206 HIS A CA 1
ATOM 1489 C C . HIS A 1 206 ? -20.031 -8.031 -11.688 1 81 206 HIS A C 1
ATOM 1491 O O . HIS A 1 206 ? -18.969 -7.961 -11.055 1 81 206 HIS A O 1
ATOM 1497 N N . THR A 1 207 ? -20.516 -9.109 -12.32 1 83.88 207 THR A N 1
ATOM 1498 C CA . THR A 1 207 ? -19.875 -10.406 -12.102 1 83.88 207 THR A CA 1
ATOM 1499 C C . THR A 1 207 ? -18.781 -10.656 -13.125 1 83.88 207 THR A C 1
ATOM 1501 O O . THR A 1 207 ? -18.875 -10.188 -14.266 1 83.88 207 THR A O 1
ATOM 1504 N N . LEU A 1 208 ? -17.766 -11.305 -12.664 1 89.38 208 LEU A N 1
ATOM 1505 C CA . LEU A 1 208 ? -16.641 -11.703 -13.508 1 89.38 208 LEU A CA 1
ATOM 1506 C C . LEU A 1 208 ? -16.531 -13.227 -13.578 1 89.38 208 LEU A C 1
ATOM 1508 O O . LEU A 1 208 ? -16.641 -13.906 -12.562 1 89.38 208 LEU A O 1
ATOM 1512 N N . ASP A 1 209 ? -16.375 -13.75 -14.812 1 92.25 209 ASP A N 1
ATOM 1513 C CA . ASP A 1 209 ? -16.094 -15.172 -14.992 1 92.25 209 ASP A CA 1
ATOM 1514 C C . ASP A 1 209 ? -14.664 -15.516 -14.594 1 92.25 209 ASP A C 1
ATOM 1516 O O . ASP A 1 209 ? -13.711 -15.008 -15.188 1 92.25 209 ASP A O 1
ATOM 1520 N N . PRO A 1 210 ? -14.484 -16.375 -13.641 1 94.5 210 PRO A N 1
ATOM 1521 C CA . PRO A 1 210 ? -13.125 -16.703 -13.203 1 94.5 210 PRO A CA 1
ATOM 1522 C C . PRO A 1 210 ? -12.297 -17.359 -14.297 1 94.5 210 PRO A C 1
ATOM 1524 O O . PRO A 1 210 ? -11.07 -17.25 -14.305 1 94.5 210 PRO A O 1
ATOM 1527 N N . ASP A 1 211 ? -12.922 -18.031 -15.281 1 96.56 211 ASP A N 1
ATOM 1528 C CA . ASP A 1 211 ? -12.18 -18.625 -16.391 1 96.56 211 ASP A CA 1
ATOM 1529 C C . ASP A 1 211 ? -11.578 -17.547 -17.281 1 96.56 211 ASP A C 1
ATOM 1531 O O . ASP A 1 211 ? -10.477 -17.719 -17.812 1 96.56 211 ASP A O 1
ATOM 1535 N N . ASP A 1 212 ? -12.32 -16.422 -17.453 1 95.5 212 ASP A N 1
ATOM 1536 C CA . ASP A 1 212 ? -11.773 -15.297 -18.203 1 95.5 212 ASP A CA 1
ATOM 1537 C C . ASP A 1 212 ? -10.578 -14.688 -17.484 1 95.5 212 ASP A C 1
ATOM 1539 O O . ASP A 1 212 ? -9.594 -14.312 -18.109 1 95.5 212 ASP A O 1
ATOM 1543 N N . LEU A 1 213 ? -10.68 -14.586 -16.203 1 95.88 213 LEU A N 1
ATOM 1544 C CA . LEU A 1 213 ? -9.57 -14.078 -15.406 1 95.88 213 LEU A CA 1
ATOM 1545 C C . LEU A 1 213 ? -8.352 -14.992 -15.508 1 95.88 213 LEU A C 1
ATOM 1547 O O . LEU A 1 213 ? -7.219 -14.516 -15.609 1 95.88 213 LEU A O 1
ATOM 1551 N N . ALA A 1 214 ? -8.602 -16.297 -15.539 1 97.81 214 ALA A N 1
ATOM 1552 C CA . ALA A 1 214 ? -7.52 -17.266 -15.656 1 97.81 214 ALA A CA 1
ATOM 1553 C C . ALA A 1 214 ? -6.836 -17.156 -17.016 1 97.81 214 ALA A C 1
ATOM 1555 O O . ALA A 1 214 ? -5.609 -17.266 -17.109 1 97.81 214 ALA A O 1
ATOM 1556 N N . ASP A 1 215 ? -7.645 -16.953 -18.047 1 98.12 215 ASP A N 1
ATOM 1557 C CA . ASP A 1 215 ? -7.078 -16.734 -19.375 1 98.12 215 ASP A CA 1
ATOM 1558 C C . ASP A 1 215 ? -6.176 -15.508 -19.391 1 98.12 215 ASP A C 1
ATOM 1560 O O . ASP A 1 215 ? -5.086 -15.539 -19.969 1 98.12 215 ASP A O 1
ATOM 1564 N N . THR A 1 216 ? -6.668 -14.461 -18.781 1 97.38 216 THR A N 1
ATOM 1565 C CA . THR A 1 216 ? -5.891 -13.234 -18.719 1 97.38 216 THR A CA 1
ATOM 1566 C C . THR A 1 216 ? -4.598 -13.453 -17.938 1 97.38 216 THR A C 1
ATOM 1568 O O . THR A 1 216 ? -3.543 -12.938 -18.312 1 97.38 216 THR A O 1
ATOM 1571 N N . ALA A 1 217 ? -4.66 -14.203 -16.875 1 98.06 217 ALA A N 1
ATOM 1572 C CA . ALA A 1 217 ? -3.471 -14.516 -16.094 1 98.06 217 ALA A CA 1
ATOM 1573 C C . ALA A 1 217 ? -2.436 -15.25 -16.922 1 98.06 217 ALA A C 1
ATOM 1575 O O . ALA A 1 217 ? -1.242 -14.945 -16.875 1 98.06 217 ALA A O 1
ATOM 1576 N N . TRP A 1 218 ? -2.902 -16.219 -17.688 1 98.5 218 TRP A N 1
ATOM 1577 C CA . TRP A 1 218 ? -2.002 -16.969 -18.562 1 98.5 218 TRP A CA 1
ATOM 1578 C C . TRP A 1 218 ? -1.354 -16.047 -19.594 1 98.5 218 TRP A C 1
ATOM 1580 O O . TRP A 1 218 ? -0.149 -16.125 -19.844 1 98.5 218 TRP A O 1
ATOM 1590 N N . ASP A 1 219 ? -2.176 -15.156 -20.141 1 98 219 ASP A N 1
ATOM 1591 C CA . ASP A 1 219 ? -1.664 -14.203 -21.125 1 98 219 ASP A CA 1
ATOM 1592 C C . ASP A 1 219 ? -0.615 -13.281 -20.5 1 98 219 ASP A C 1
ATOM 1594 O O . ASP A 1 219 ? 0.417 -13.008 -21.109 1 98 219 ASP A O 1
ATOM 1598 N N . LEU A 1 220 ? -0.933 -12.867 -19.328 1 97.31 220 LEU A N 1
ATOM 1599 C CA . LEU A 1 220 ? -0.005 -11.992 -18.625 1 97.31 220 LEU A CA 1
ATOM 1600 C C . LEU A 1 220 ? 1.342 -12.672 -18.406 1 97.31 220 LEU A C 1
ATOM 1602 O O . LEU A 1 220 ? 2.391 -12.078 -18.672 1 97.31 220 LEU A O 1
ATOM 1606 N N . TYR A 1 221 ? 1.329 -13.898 -18.031 1 97.56 221 TYR A N 1
ATOM 1607 C CA . TYR A 1 221 ? 2.555 -14.641 -17.766 1 97.56 221 TYR A CA 1
ATOM 1608 C C . TYR A 1 221 ? 3.316 -14.93 -19.062 1 97.56 221 TYR A C 1
ATOM 1610 O O . TYR A 1 221 ? 4.543 -14.812 -19.094 1 97.56 221 TYR A O 1
ATOM 1618 N N . THR A 1 222 ? 2.652 -15.297 -20.141 1 97.31 222 THR A N 1
ATOM 1619 C CA . THR A 1 222 ? 3.305 -15.766 -21.359 1 97.31 222 THR A CA 1
ATOM 1620 C C . THR A 1 222 ? 3.787 -14.586 -22.203 1 97.31 222 THR A C 1
ATOM 1622 O O . THR A 1 222 ? 4.867 -14.641 -22.781 1 97.31 222 THR A O 1
ATOM 1625 N N . LYS A 1 223 ? 2.975 -13.523 -22.266 1 97.06 223 LYS A N 1
ATOM 1626 C CA . LYS A 1 223 ? 3.342 -12.383 -23.094 1 97.06 223 LYS A CA 1
ATOM 1627 C C . LYS A 1 223 ? 4.309 -11.461 -22.344 1 97.06 223 LYS A C 1
ATOM 1629 O O . LYS A 1 223 ? 5.191 -10.852 -22.969 1 97.06 223 LYS A O 1
ATOM 1634 N N . ARG A 1 224 ? 4.098 -11.328 -21.109 1 96.5 224 ARG A N 1
ATOM 1635 C CA . ARG A 1 224 ? 4.941 -10.539 -20.219 1 96.5 224 ARG A CA 1
ATOM 1636 C C . ARG A 1 224 ? 5.113 -9.117 -20.75 1 96.5 224 ARG A C 1
ATOM 1638 O O . ARG A 1 224 ? 6.203 -8.547 -20.656 1 96.5 224 ARG A O 1
ATOM 1645 N N . ASP A 1 225 ? 4.059 -8.539 -21.312 1 95.81 225 ASP A N 1
ATOM 1646 C CA . ASP A 1 225 ? 4.148 -7.234 -21.969 1 95.81 225 ASP A CA 1
ATOM 1647 C C . ASP A 1 225 ? 3.719 -6.121 -21 1 95.81 225 ASP A C 1
ATOM 1649 O O . ASP A 1 225 ? 3.857 -4.938 -21.312 1 95.81 225 ASP A O 1
ATOM 1653 N N . ARG A 1 226 ? 3.146 -6.488 -19.938 1 96.88 226 ARG A N 1
ATOM 1654 C CA . ARG A 1 226 ? 2.752 -5.578 -18.859 1 96.88 226 ARG A CA 1
ATOM 1655 C C . ARG A 1 226 ? 2.764 -6.289 -17.5 1 96.88 226 ARG A C 1
ATOM 1657 O O . ARG A 1 226 ? 2.715 -7.52 -17.453 1 96.88 226 ARG A O 1
ATOM 1664 N N . ALA A 1 227 ? 2.865 -5.52 -16.484 1 97.5 227 ALA A N 1
ATOM 1665 C CA . ALA A 1 227 ? 2.963 -6.098 -15.141 1 97.5 227 ALA A CA 1
ATOM 1666 C C . ALA A 1 227 ? 1.584 -6.227 -14.5 1 97.5 227 ALA A C 1
ATOM 1668 O O . ALA A 1 227 ? 1.438 -6.859 -13.453 1 97.5 227 ALA A O 1
ATOM 1669 N N . GLU A 1 228 ? 0.569 -5.664 -15.102 1 97.69 228 GLU A N 1
ATOM 1670 C CA . GLU A 1 228 ? -0.747 -5.613 -14.477 1 97.69 228 GLU A CA 1
ATOM 1671 C C . GLU A 1 228 ? -1.856 -5.559 -15.523 1 97.69 228 GLU A C 1
ATOM 1673 O O . GLU A 1 228 ? -1.695 -4.934 -16.578 1 97.69 228 GLU A O 1
ATOM 1678 N N . VAL A 1 229 ? -2.936 -6.211 -15.242 1 96.81 229 VAL A N 1
ATOM 1679 C CA . VAL A 1 229 ? -4.215 -5.984 -15.906 1 96.81 229 VAL A CA 1
ATOM 1680 C C . VAL A 1 229 ? -5.273 -5.598 -14.867 1 96.81 229 VAL A C 1
ATOM 1682 O O . VAL A 1 229 ? -5.395 -6.246 -13.828 1 96.81 229 VAL A O 1
ATOM 1685 N N . VAL A 1 230 ? -5.996 -4.543 -15.117 1 94.06 230 VAL A N 1
ATOM 1686 C CA . VAL A 1 230 ? -7.066 -4.074 -14.242 1 94.06 230 VAL A CA 1
ATOM 1687 C C . VAL A 1 230 ? -8.422 -4.438 -14.852 1 94.06 230 VAL A C 1
ATOM 1689 O O . VAL A 1 230 ? -8.734 -4.043 -15.977 1 94.06 230 VAL A O 1
ATOM 1692 N N . PHE A 1 231 ? -9.156 -5.262 -14.117 1 88.06 231 PHE A N 1
ATOM 1693 C CA . PHE A 1 231 ? -10.555 -5.531 -14.422 1 88.06 231 PHE A CA 1
ATOM 1694 C C . PHE A 1 231 ? -11.469 -4.617 -13.617 1 88.06 231 PHE A C 1
ATOM 1696 O O . PHE A 1 231 ? -11.484 -4.672 -12.391 1 88.06 231 PHE A O 1
ATOM 1703 N N . ASN A 1 232 ? -12.102 -3.738 -14.234 1 84.06 232 ASN A N 1
ATOM 1704 C CA . ASN A 1 232 ? -13.055 -2.873 -13.547 1 84.06 232 ASN A CA 1
ATOM 1705 C C . ASN A 1 232 ? -14.469 -3.062 -14.086 1 84.06 232 ASN A C 1
ATOM 1707 O O . ASN A 1 232 ? -14.883 -2.375 -15.023 1 84.06 232 ASN A O 1
ATOM 1711 N N . ALA A 1 233 ? -15.18 -3.961 -13.516 1 74.38 233 ALA A N 1
ATOM 1712 C CA . ALA A 1 233 ? -16.531 -4.25 -13.969 1 74.38 233 ALA A CA 1
ATOM 1713 C C . ALA A 1 233 ? -17.516 -3.195 -13.461 1 74.38 233 ALA A C 1
ATOM 1715 O O . ALA A 1 233 ? -18.688 -3.184 -13.852 1 74.38 233 ALA A O 1
ATOM 1716 N N . LEU A 1 234 ? -17.031 -2.352 -12.578 1 71.12 234 LEU A N 1
ATOM 1717 C CA . LEU A 1 234 ? -17.922 -1.344 -11.992 1 71.12 234 LEU A CA 1
ATOM 1718 C C . LEU A 1 234 ? -18.172 -0.211 -12.984 1 71.12 234 LEU A C 1
ATOM 1720 O O . LEU A 1 234 ? -19.125 0.556 -12.82 1 71.12 234 LEU A O 1
ATOM 1724 N N . VAL A 1 235 ? -17.172 0.003 -13.828 1 61.53 235 VAL A N 1
ATOM 1725 C CA . VAL A 1 235 ? -17.406 1.025 -14.844 1 61.53 235 VAL A CA 1
ATOM 1726 C C . VAL A 1 235 ? -17.641 0.364 -16.203 1 61.53 235 VAL A C 1
ATOM 1728 O O . VAL A 1 235 ? -17.078 -0.695 -16.484 1 61.53 235 VAL A O 1
ATOM 1731 N N . ALA A 1 236 ? -18.938 0.614 -16.812 1 51.81 236 ALA A N 1
ATOM 1732 C CA . ALA A 1 236 ? -19.328 0.042 -18.109 1 51.81 236 ALA A CA 1
ATOM 1733 C C . ALA A 1 236 ? -18.125 -0.12 -19.031 1 51.81 236 ALA A C 1
ATOM 1735 O O . ALA A 1 236 ? -18.016 -1.11 -19.75 1 51.81 236 ALA A O 1
ATOM 1736 N N . ASP A 1 237 ? -17.328 0.893 -19.344 1 43.34 237 ASP A N 1
ATOM 1737 C CA . ASP A 1 237 ? -16.328 0.821 -20.406 1 43.34 237 ASP A CA 1
ATOM 1738 C C . ASP A 1 237 ? -14.992 0.296 -19.875 1 43.34 237 ASP A C 1
ATOM 1740 O O . ASP A 1 237 ? -14.164 1.069 -19.391 1 43.34 237 ASP A O 1
ATOM 1744 N N . THR A 1 238 ? -14.898 -0.612 -19.203 1 38.34 238 THR A N 1
ATOM 1745 C CA . THR A 1 238 ? -14.055 -1.181 -18.156 1 38.34 238 THR A CA 1
ATOM 1746 C C . THR A 1 238 ? -12.641 -1.415 -18.672 1 38.34 238 THR A C 1
ATOM 1748 O O . THR A 1 238 ? -11.695 -1.526 -17.891 1 38.34 238 THR A O 1
ATOM 1751 N N . THR A 1 239 ? -12.258 -2.287 -19.609 1 35.34 239 THR A N 1
ATOM 1752 C CA . THR A 1 239 ? -10.969 -2.861 -19.969 1 35.34 239 THR A CA 1
ATOM 1753 C C . THR A 1 239 ? -10.102 -1.84 -20.703 1 35.34 239 THR A C 1
ATOM 1755 O O . THR A 1 239 ? -10.461 -1.389 -21.797 1 35.34 239 THR A O 1
ATOM 1758 N N . THR A 1 240 ? -9.742 -0.582 -20.047 1 31.92 240 THR A N 1
ATOM 1759 C CA . THR A 1 240 ? -8.852 0.157 -20.922 1 31.92 240 THR A CA 1
ATOM 1760 C C . THR A 1 240 ? -7.453 -0.464 -20.922 1 31.92 240 THR A C 1
ATOM 1762 O O . THR A 1 240 ? -6.984 -0.945 -19.891 1 31.92 240 THR A O 1
ATOM 1765 N N . MET B 1 1 ? -8.93 31.5 14.531 1 70.56 1 MET B N 1
ATOM 1766 C CA . MET B 1 1 ? -7.758 31.094 13.75 1 70.56 1 MET B CA 1
ATOM 1767 C C . MET B 1 1 ? -7.332 29.672 14.102 1 70.56 1 MET B C 1
ATOM 1769 O O . MET B 1 1 ? -7.344 29.297 15.273 1 70.56 1 MET B O 1
ATOM 1773 N N . GLY B 1 2 ? -7.246 28.703 13.125 1 92.56 2 GLY B N 1
ATOM 1774 C CA . GLY B 1 2 ? -7.066 27.297 13.453 1 92.56 2 GLY B CA 1
ATOM 1775 C C . GLY B 1 2 ? -5.609 26.906 13.586 1 92.56 2 GLY B C 1
ATOM 1776 O O . GLY B 1 2 ? -4.715 27.734 13.461 1 92.56 2 GLY B O 1
ATOM 1777 N N . THR B 1 3 ? -5.27 25.859 14.133 1 97.94 3 THR B N 1
ATOM 1778 C CA . THR B 1 3 ? -3.93 25.312 14.352 1 97.94 3 THR B CA 1
ATOM 1779 C C . THR B 1 3 ? -3.561 24.312 13.266 1 97.94 3 THR B C 1
ATOM 1781 O O . THR B 1 3 ? -4.391 23.5 12.859 1 97.94 3 THR B O 1
ATOM 1784 N N . VAL B 1 4 ? -2.32 24.453 12.766 1 98.44 4 VAL B N 1
ATOM 1785 C CA . VAL B 1 4 ? -1.742 23.422 11.906 1 98.44 4 VAL B CA 1
ATOM 1786 C C . VAL B 1 4 ? -0.746 22.594 12.703 1 98.44 4 VAL B C 1
ATOM 1788 O O . VAL B 1 4 ? 0.158 23.125 13.344 1 98.44 4 VAL B O 1
ATOM 1791 N N . LEU B 1 5 ? -0.982 21.312 12.75 1 98.69 5 LEU B N 1
ATOM 1792 C CA . LEU B 1 5 ? -0.063 20.359 13.344 1 98.69 5 LEU B CA 1
ATOM 1793 C C . LEU B 1 5 ? 0.879 19.781 12.297 1 98.69 5 LEU B C 1
ATOM 1795 O O . LEU B 1 5 ? 0.431 19.172 11.328 1 98.69 5 LEU B O 1
ATOM 1799 N N . VAL B 1 6 ? 2.135 20 12.438 1 98.38 6 VAL B N 1
ATOM 1800 C CA . VAL B 1 6 ? 3.146 19.484 11.523 1 98.38 6 VAL B CA 1
ATOM 1801 C C . VAL B 1 6 ? 3.895 18.328 12.195 1 98.38 6 VAL B C 1
ATOM 1803 O O . VAL B 1 6 ? 4.711 18.547 13.094 1 98.38 6 VAL B O 1
ATOM 1806 N N . VAL B 1 7 ? 3.611 17.141 11.719 1 96.94 7 VAL B N 1
ATOM 1807 C CA . VAL B 1 7 ? 4.203 15.938 12.297 1 96.94 7 VAL B CA 1
ATOM 1808 C C . VAL B 1 7 ? 5.402 15.492 11.461 1 96.94 7 VAL B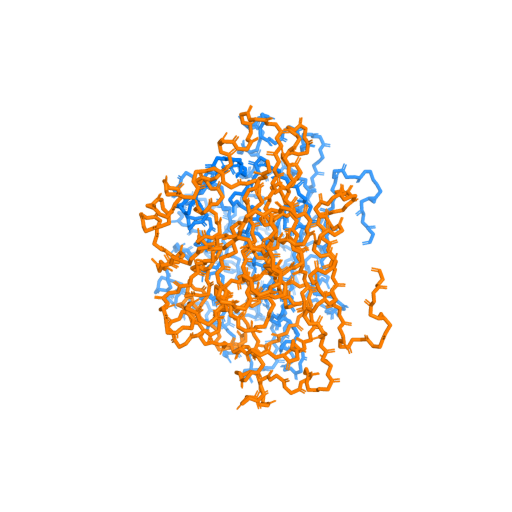 C 1
ATOM 1810 O O . VAL B 1 7 ? 5.281 15.281 10.25 1 96.94 7 VAL B O 1
ATOM 1813 N N . GLY B 1 8 ? 6.488 15.219 12.109 1 90.06 8 GLY B N 1
ATOM 1814 C CA . GLY B 1 8 ? 7.723 14.914 11.398 1 90.06 8 GLY B CA 1
ATOM 1815 C C . GLY B 1 8 ? 8.461 16.156 10.93 1 90.06 8 GLY B C 1
ATOM 1816 O O . GLY B 1 8 ? 8.93 16.203 9.789 1 90.06 8 GLY B O 1
ATOM 1817 N N . VAL B 1 9 ? 8.57 17.109 11.758 1 90.38 9 VAL B N 1
ATOM 1818 C CA . VAL B 1 9 ? 9.156 18.391 11.344 1 90.38 9 VAL B CA 1
ATOM 1819 C C . VAL B 1 9 ? 10.68 18.266 11.305 1 90.38 9 VAL B C 1
ATOM 1821 O O . VAL B 1 9 ? 11.281 17.672 12.188 1 90.38 9 VAL B O 1
ATOM 1824 N N . GLY B 1 10 ? 11.195 18.703 10.234 1 86.62 10 GLY B N 1
ATOM 1825 C CA . GLY B 1 10 ? 12.625 18.891 10.008 1 86.62 10 GLY B CA 1
ATOM 1826 C C . GLY B 1 10 ? 12.945 20.156 9.25 1 86.62 10 GLY B C 1
ATOM 1827 O O . GLY B 1 10 ? 12.055 20.969 8.977 1 86.62 10 GLY B O 1
ATOM 1828 N N . PRO B 1 11 ? 14.195 20.297 9.008 1 85.06 11 PRO B N 1
ATOM 1829 C CA . PRO B 1 11 ? 14.617 21.562 8.383 1 85.06 11 PRO B CA 1
ATOM 1830 C C . PRO B 1 11 ? 14.18 21.672 6.926 1 85.06 11 PRO B C 1
ATOM 1832 O O . PRO B 1 11 ? 14.336 22.734 6.312 1 85.06 11 PRO B O 1
ATOM 1835 N N . GLY B 1 12 ? 13.617 20.672 6.348 1 90.12 12 GLY B N 1
ATOM 1836 C CA . GLY B 1 12 ? 13.211 20.672 4.953 1 90.12 12 GLY B CA 1
ATOM 1837 C C . GLY B 1 12 ? 11.734 20.984 4.758 1 90.12 12 GLY B C 1
ATOM 1838 O O . GLY B 1 12 ? 11.289 22.094 5.059 1 90.12 12 GLY B O 1
ATOM 1839 N N . LEU B 1 13 ? 10.984 20.016 4.344 1 92.5 13 LEU B N 1
ATOM 1840 C CA . LEU B 1 13 ? 9.594 20.219 3.971 1 92.5 13 LEU B CA 1
ATOM 1841 C C . LEU B 1 13 ? 8.75 20.578 5.188 1 92.5 13 LEU B C 1
ATOM 1843 O O . LEU B 1 13 ? 7.852 21.422 5.105 1 92.5 13 LEU B O 1
ATOM 1847 N N . GLY B 1 14 ? 9.047 20.062 6.34 1 95.12 14 GLY B N 1
ATOM 1848 C CA . GLY B 1 14 ? 8.281 20.344 7.547 1 95.12 14 GLY B CA 1
ATOM 1849 C C . GLY B 1 14 ? 8.25 21.812 7.898 1 95.12 14 GLY B C 1
ATOM 1850 O O . GLY B 1 14 ? 7.176 22.391 8.117 1 95.12 14 GLY B O 1
ATOM 1851 N N . MET B 1 15 ? 9.375 22.438 7.914 1 96 15 MET B N 1
ATOM 1852 C CA . MET B 1 15 ? 9.445 23.859 8.258 1 96 15 MET B CA 1
ATOM 1853 C C . MET B 1 15 ? 8.836 24.719 7.148 1 96 15 MET B C 1
ATOM 1855 O O . MET B 1 15 ? 8.234 25.75 7.422 1 96 15 MET B O 1
ATOM 1859 N N . SER B 1 16 ? 8.992 24.281 5.879 1 97.5 16 SER B N 1
ATOM 1860 C CA . SER B 1 16 ? 8.359 25 4.781 1 97.5 16 SER B CA 1
ATOM 1861 C C . SER B 1 16 ? 6.836 24.984 4.91 1 97.5 16 SER B C 1
ATOM 1863 O O . SER B 1 16 ? 6.172 25.984 4.668 1 97.5 16 SER B O 1
ATOM 1865 N N . ILE B 1 17 ? 6.293 23.859 5.293 1 98.31 17 ILE B N 1
ATOM 1866 C CA . ILE B 1 17 ? 4.863 23.719 5.535 1 98.31 17 ILE B CA 1
ATOM 1867 C C . ILE B 1 17 ? 4.445 24.641 6.688 1 98.31 17 ILE B C 1
ATOM 1869 O O . ILE B 1 17 ? 3.459 25.375 6.582 1 98.31 17 ILE B O 1
ATOM 1873 N N . ALA B 1 18 ? 5.223 24.562 7.77 1 98.44 18 ALA B N 1
ATOM 1874 C CA . ALA B 1 18 ? 4.938 25.391 8.945 1 98.44 18 ALA B CA 1
ATOM 1875 C C . ALA B 1 18 ? 4.879 26.859 8.578 1 98.44 18 ALA B C 1
ATOM 1877 O O . ALA B 1 18 ? 3.938 27.562 8.953 1 98.44 18 ALA B O 1
ATOM 1878 N N . HIS B 1 19 ? 5.859 27.297 7.832 1 98.12 19 HIS B N 1
ATOM 1879 C CA . HIS B 1 19 ? 5.938 28.703 7.418 1 98.12 19 HIS B CA 1
ATOM 1880 C C . HIS B 1 19 ? 4.766 29.078 6.52 1 98.12 19 HIS B C 1
ATOM 1882 O O . HIS B 1 19 ? 4.102 30.094 6.746 1 98.12 19 HIS B O 1
ATOM 1888 N N . ARG B 1 20 ? 4.492 28.25 5.539 1 98.44 20 ARG B N 1
ATOM 1889 C CA . ARG B 1 20 ? 3.488 28.562 4.527 1 98.44 20 ARG B CA 1
ATOM 1890 C C . ARG B 1 20 ? 2.096 28.641 5.141 1 98.44 20 ARG B C 1
ATOM 1892 O O . ARG B 1 20 ? 1.329 29.562 4.836 1 98.44 20 ARG B O 1
ATOM 1899 N N . PHE B 1 21 ? 1.781 27.719 6.008 1 98.31 21 PHE B N 1
ATOM 1900 C CA . PHE B 1 21 ? 0.46 27.672 6.625 1 98.31 21 PHE B CA 1
ATOM 1901 C C . PHE B 1 21 ? 0.345 28.719 7.73 1 98.31 21 PHE B C 1
ATOM 1903 O O . PHE B 1 21 ? -0.72 29.297 7.926 1 98.31 21 PHE B O 1
ATOM 1910 N N . GLY B 1 22 ? 1.438 28.953 8.414 1 98.25 22 GLY B N 1
ATOM 1911 C CA . GLY B 1 22 ? 1.466 30.016 9.422 1 98.25 22 GLY B CA 1
ATOM 1912 C C . GLY B 1 22 ? 1.208 31.391 8.844 1 98.25 22 GLY B C 1
ATOM 1913 O O . GLY B 1 22 ? 0.527 32.219 9.469 1 98.25 22 GLY B O 1
ATOM 1914 N N . ARG B 1 23 ? 1.692 31.641 7.684 1 97.5 23 ARG B N 1
ATOM 1915 C CA . ARG B 1 23 ? 1.532 32.938 7.031 1 97.5 23 ARG B CA 1
ATOM 1916 C C . ARG B 1 23 ? 0.07 33.219 6.688 1 97.5 23 ARG B C 1
ATOM 1918 O O . ARG B 1 23 ? -0.318 34.344 6.434 1 97.5 23 ARG B O 1
ATOM 1925 N N . GLU B 1 24 ? -0.709 32.188 6.656 1 97.44 24 GLU B N 1
ATOM 1926 C CA . GLU B 1 24 ? -2.137 32.312 6.391 1 97.44 24 GLU B CA 1
ATOM 1927 C C . GLU B 1 24 ? -2.914 32.594 7.676 1 97.44 24 GLU B C 1
ATOM 1929 O O . GLU B 1 24 ? -4.145 32.656 7.664 1 97.44 24 GLU B O 1
ATOM 1934 N N . GLY B 1 25 ? -2.162 32.625 8.82 1 96.75 25 GLY B N 1
ATOM 1935 C CA . GLY B 1 25 ? -2.785 33.031 10.07 1 96.75 25 GLY B CA 1
ATOM 1936 C C . GLY B 1 25 ? -2.955 31.875 11.047 1 96.75 25 GLY B C 1
ATOM 1937 O O . GLY B 1 25 ? -3.465 32.062 12.156 1 96.75 25 GLY B O 1
ATOM 1938 N N . HIS B 1 26 ? -2.508 30.734 10.711 1 97.5 26 HIS B N 1
ATOM 1939 C CA . HIS B 1 26 ? -2.648 29.578 11.594 1 97.5 26 HIS B CA 1
ATOM 1940 C C . HIS B 1 26 ? -1.568 29.578 12.672 1 97.5 26 HIS B C 1
ATOM 1942 O O . HIS B 1 26 ? -0.423 29.953 12.414 1 97.5 26 HIS B O 1
ATOM 1948 N N . ARG B 1 27 ? -1.922 29.172 13.844 1 97.81 27 ARG B N 1
ATOM 1949 C CA . ARG B 1 27 ? -0.917 28.75 14.812 1 97.81 27 ARG B CA 1
ATOM 1950 C C . ARG B 1 27 ? -0.274 27.438 14.398 1 97.81 27 ARG B C 1
ATOM 1952 O O . ARG B 1 27 ? -0.934 26.562 13.82 1 97.81 27 ARG B O 1
ATOM 1959 N N . VAL B 1 28 ? 1.011 27.297 14.75 1 98.56 28 VAL B N 1
ATOM 1960 C CA . VAL B 1 28 ? 1.716 26.109 14.281 1 98.56 28 VAL B CA 1
ATOM 1961 C C . VAL B 1 28 ? 2.162 25.266 15.469 1 98.56 28 VAL B C 1
ATOM 1963 O O . VAL B 1 28 ? 2.754 25.781 16.422 1 98.56 28 VAL B O 1
ATOM 1966 N N . ALA B 1 29 ? 1.815 24.016 15.492 1 98.69 29 ALA B N 1
ATOM 1967 C CA . ALA B 1 29 ? 2.346 23.016 16.422 1 98.69 29 ALA B CA 1
ATOM 1968 C C . ALA B 1 29 ? 3.307 22.062 15.703 1 98.69 29 ALA B C 1
ATOM 1970 O O . ALA B 1 29 ? 2.93 21.406 14.734 1 98.69 29 ALA B O 1
ATOM 1971 N N . LEU B 1 30 ? 4.52 22.031 16.172 1 98.19 30 LEU B N 1
ATOM 1972 C CA . LEU B 1 30 ? 5.562 21.203 15.586 1 98.19 30 LEU B CA 1
ATOM 1973 C C . LEU B 1 30 ? 5.781 19.938 16.406 1 98.19 30 LEU B C 1
ATOM 1975 O O . LEU B 1 30 ? 5.855 20 17.641 1 98.19 30 LEU B O 1
ATOM 1979 N N . VAL B 1 31 ? 5.887 18.781 15.742 1 97.25 31 VAL B N 1
ATOM 1980 C CA . VAL B 1 31 ? 6.113 17.531 16.469 1 97.25 31 VAL B CA 1
ATOM 1981 C C . VAL B 1 31 ? 7.293 16.781 15.844 1 97.25 31 VAL B C 1
ATOM 1983 O O . VAL B 1 31 ? 7.352 16.609 14.625 1 97.25 31 VAL B O 1
ATOM 1986 N N . SER B 1 32 ? 8.211 16.422 16.547 1 94.25 32 SER B N 1
ATOM 1987 C CA . SER B 1 32 ? 9.289 15.508 16.172 1 94.25 32 SER B CA 1
ATOM 1988 C C . SER B 1 32 ? 9.734 14.664 17.359 1 94.25 32 SER B C 1
ATOM 1990 O O . SER B 1 32 ? 9.328 14.914 18.5 1 94.25 32 SER B O 1
ATOM 1992 N N . ARG B 1 33 ? 10.547 13.688 17.141 1 90.94 33 ARG B N 1
ATOM 1993 C CA . ARG B 1 33 ? 10.938 12.711 18.156 1 90.94 33 ARG B CA 1
ATOM 1994 C C . ARG B 1 33 ? 11.953 13.305 19.125 1 90.94 33 ARG B C 1
ATOM 1996 O O . ARG B 1 33 ? 12.086 12.844 20.266 1 90.94 33 ARG B O 1
ATOM 2003 N N . THR B 1 34 ? 12.719 14.32 18.594 1 88.44 34 THR B N 1
ATOM 2004 C CA . THR B 1 34 ? 13.734 14.953 19.438 1 88.44 34 THR B CA 1
ATOM 2005 C C . THR B 1 34 ? 13.531 16.469 19.484 1 88.44 34 THR B C 1
ATOM 2007 O O . THR B 1 34 ? 12.945 17.047 18.562 1 88.44 34 THR B O 1
ATOM 2010 N N . ASP B 1 35 ? 14.094 17.047 20.516 1 90.69 35 ASP B N 1
ATOM 2011 C CA . ASP B 1 35 ? 13.891 18.469 20.703 1 90.69 35 ASP B CA 1
ATOM 2012 C C . ASP B 1 35 ? 15.133 19.266 20.312 1 90.69 35 ASP B C 1
ATOM 2014 O O . ASP B 1 35 ? 15.18 20.484 20.484 1 90.69 35 ASP B O 1
ATOM 2018 N N . THR B 1 36 ? 16.078 18.625 19.719 1 91.25 36 THR B N 1
ATOM 2019 C CA . THR B 1 36 ? 17.375 19.234 19.484 1 91.25 36 THR B CA 1
ATOM 2020 C C . THR B 1 36 ? 17.234 20.5 18.641 1 91.25 36 THR B C 1
ATOM 2022 O O . THR B 1 36 ? 18.016 21.438 18.797 1 91.25 36 THR B O 1
ATOM 2025 N N . ARG B 1 37 ? 16.219 20.625 17.828 1 93.75 37 ARG B N 1
ATOM 2026 C CA . ARG B 1 37 ? 16.109 21.75 16.906 1 93.75 37 ARG B CA 1
ATOM 2027 C C . ARG B 1 37 ? 14.844 22.562 17.188 1 93.75 37 ARG B C 1
ATOM 2029 O O . ARG B 1 37 ? 14.508 23.484 16.453 1 93.75 37 ARG B O 1
ATOM 2036 N N . HIS B 1 38 ? 14.109 22.328 18.25 1 96.69 38 HIS B N 1
ATOM 2037 C CA . HIS B 1 38 ? 12.789 22.906 18.5 1 96.69 38 HIS B CA 1
ATOM 2038 C C . HIS B 1 38 ? 12.875 24.406 18.734 1 96.69 38 HIS B C 1
ATOM 2040 O O . HIS B 1 38 ? 12.141 25.172 18.125 1 96.69 38 HIS B O 1
ATOM 2046 N N . ALA B 1 39 ? 13.773 24.781 19.594 1 97.12 39 ALA B N 1
ATOM 2047 C CA . ALA B 1 39 ? 13.906 26.203 19.922 1 97.12 39 ALA B CA 1
ATOM 2048 C C . ALA B 1 39 ? 14.227 27.031 18.672 1 97.12 39 ALA B C 1
ATOM 2050 O O . ALA B 1 39 ? 13.641 28.094 18.453 1 97.12 39 ALA B O 1
ATOM 2051 N N . GLY B 1 40 ? 15.117 26.5 17.859 1 97.56 40 GLY B N 1
ATOM 2052 C CA . GLY B 1 40 ? 15.461 27.156 16.609 1 97.56 40 GLY B CA 1
ATOM 2053 C C . GLY B 1 40 ? 14.289 27.281 15.656 1 97.56 40 GLY B C 1
ATOM 2054 O O . GLY B 1 40 ? 14.102 28.328 15.023 1 97.56 40 GLY B O 1
ATOM 2055 N N . TYR B 1 41 ? 13.492 26.25 15.555 1 97.56 41 TYR B N 1
ATOM 2056 C CA . TYR B 1 41 ? 12.32 26.25 14.688 1 97.56 41 TYR B CA 1
ATOM 2057 C C . TYR B 1 41 ? 11.297 27.281 15.172 1 97.56 41 TYR B C 1
ATOM 2059 O O . TYR B 1 41 ? 10.781 28.062 14.383 1 97.56 41 TYR B O 1
ATOM 2067 N N . VAL B 1 42 ? 10.992 27.297 16.453 1 98.31 42 VAL B N 1
ATOM 2068 C CA . VAL B 1 42 ? 10 28.188 17.031 1 98.31 42 VAL B CA 1
ATOM 2069 C C . VAL B 1 42 ? 10.453 29.641 16.875 1 98.31 42 VAL B C 1
ATOM 2071 O O . VAL B 1 42 ? 9.656 30.5 16.484 1 98.31 42 VAL B O 1
ATOM 2074 N N . ASP B 1 43 ? 11.742 29.891 17.125 1 98.25 43 ASP B N 1
ATOM 2075 C CA . ASP B 1 43 ? 12.297 31.234 16.969 1 98.25 43 ASP B CA 1
ATOM 2076 C C . ASP B 1 43 ? 12.18 31.703 15.516 1 98.25 43 ASP B C 1
ATOM 2078 O O . ASP B 1 43 ? 11.82 32.844 15.266 1 98.25 43 ASP B O 1
ATOM 2082 N N . ALA B 1 44 ? 12.531 30.812 14.609 1 97.75 44 ALA B N 1
ATOM 2083 C CA . ALA B 1 44 ? 12.453 31.156 13.188 1 97.75 44 ALA B CA 1
ATOM 2084 C C . ALA B 1 44 ? 11.031 31.547 12.789 1 97.75 44 ALA B C 1
ATOM 2086 O O . ALA B 1 44 ? 10.82 32.5 12.055 1 97.75 44 ALA B O 1
ATOM 2087 N N . LEU B 1 45 ? 10.062 30.828 13.25 1 98.44 45 LEU B N 1
ATOM 2088 C CA . LEU B 1 45 ? 8.664 31.109 12.945 1 98.44 45 LEU B CA 1
ATOM 2089 C C . LEU B 1 45 ? 8.203 32.406 13.625 1 98.44 45 LEU B C 1
ATOM 2091 O O . LEU B 1 45 ? 7.492 33.188 13.016 1 98.44 45 LEU B O 1
ATOM 2095 N N . ALA B 1 46 ? 8.633 32.625 14.844 1 98.38 46 ALA B N 1
ATOM 2096 C CA . ALA B 1 46 ? 8.297 33.875 15.555 1 98.38 46 ALA B CA 1
ATOM 2097 C C . ALA B 1 46 ? 8.82 35.094 14.805 1 98.38 46 ALA B C 1
ATOM 2099 O O . ALA B 1 46 ? 8.125 36.094 14.703 1 98.38 46 ALA B O 1
ATOM 2100 N N . ASN B 1 47 ? 10.008 34.938 14.328 1 98.12 47 ASN B N 1
ATOM 2101 C CA . ASN B 1 47 ? 10.625 36.031 13.57 1 98.12 47 ASN B CA 1
ATOM 2102 C C . ASN B 1 47 ? 9.82 36.344 12.305 1 98.12 47 ASN B C 1
ATOM 2104 O O . ASN B 1 47 ? 9.891 37.469 11.797 1 98.12 47 ASN B O 1
ATOM 2108 N N . ALA B 1 48 ? 9.086 35.375 11.852 1 98 48 ALA B N 1
ATOM 2109 C CA . ALA B 1 48 ? 8.242 35.562 10.68 1 98 48 ALA B CA 1
ATOM 2110 C C . ALA B 1 48 ? 6.836 36 11.078 1 98 48 ALA B C 1
ATOM 2112 O O . ALA B 1 48 ? 5.945 36.094 10.227 1 98 48 ALA B O 1
ATOM 2113 N N . GLY B 1 49 ? 6.574 36.156 12.391 1 98.25 49 GLY B N 1
ATOM 2114 C CA . GLY B 1 49 ? 5.277 36.594 12.883 1 98.25 49 GLY B CA 1
ATOM 2115 C C . GLY B 1 49 ? 4.297 35.438 13.078 1 98.25 49 GLY B C 1
ATOM 2116 O O . GLY B 1 49 ? 3.086 35.656 13.133 1 98.25 49 GLY B O 1
ATOM 2117 N N . ILE B 1 50 ? 4.777 34.25 13.102 1 98.25 50 ILE B N 1
ATOM 2118 C CA . ILE B 1 50 ? 3.938 33.062 13.211 1 98.25 50 ILE B CA 1
ATOM 2119 C C . ILE B 1 50 ? 4.02 32.5 14.633 1 98.25 50 ILE B C 1
ATOM 2121 O O . ILE B 1 50 ? 5.113 32.281 15.156 1 98.25 50 ILE B O 1
ATOM 2125 N N . GLU B 1 51 ? 2.926 32.375 15.297 1 97.94 51 GLU B N 1
ATOM 2126 C CA . GLU B 1 51 ? 2.887 31.734 16.609 1 97.94 51 GLU B CA 1
ATOM 2127 C C . GLU B 1 51 ? 3.102 30.219 16.516 1 97.94 51 GLU B C 1
ATOM 2129 O O . GLU B 1 51 ? 2.396 29.531 15.766 1 97.94 51 GLU B O 1
ATOM 2134 N N . ALA B 1 52 ? 4.07 29.703 17.266 1 98.25 52 ALA B N 1
ATOM 2135 C CA . ALA B 1 52 ? 4.391 28.281 17.141 1 98.25 52 ALA B CA 1
ATOM 2136 C C . ALA B 1 52 ? 4.797 27.688 18.484 1 98.25 52 ALA B C 1
ATOM 2138 O O . ALA B 1 52 ? 5.289 28.406 19.359 1 98.25 52 ALA B O 1
ATOM 2139 N N . GLU B 1 53 ? 4.535 26.469 18.688 1 98.12 53 GLU B N 1
ATOM 2140 C CA . GLU B 1 53 ? 4.977 25.641 19.812 1 98.12 53 GLU B CA 1
ATOM 2141 C C . GLU B 1 53 ? 5.461 24.266 19.344 1 98.12 53 GLU B C 1
ATOM 2143 O O . GLU B 1 53 ? 4.914 23.703 18.391 1 98.12 53 GLU B O 1
ATOM 2148 N N . ALA B 1 54 ? 6.48 23.781 19.969 1 98.31 54 ALA B N 1
ATOM 2149 C CA . ALA B 1 54 ? 7.039 22.5 19.578 1 98.31 54 ALA B CA 1
ATOM 2150 C C . ALA B 1 54 ? 6.816 21.453 20.656 1 98.31 54 ALA B C 1
ATOM 2152 O O . ALA B 1 54 ? 6.852 21.766 21.859 1 98.31 54 ALA B O 1
ATOM 2153 N N . PHE B 1 55 ? 6.578 20.25 20.234 1 98.06 55 PHE B N 1
ATOM 2154 C CA . PHE B 1 55 ? 6.316 19.125 21.125 1 98.06 55 PHE B CA 1
ATOM 2155 C C . PHE B 1 55 ? 7.184 17.922 20.75 1 98.06 55 PHE B C 1
ATOM 2157 O O . PHE B 1 55 ? 7.418 17.672 19.562 1 98.06 55 PHE B O 1
ATOM 2164 N N . VAL B 1 56 ? 7.621 17.188 21.766 1 97.06 56 VAL B N 1
ATOM 2165 C CA . VAL B 1 56 ? 8.383 15.953 21.562 1 97.06 56 VAL B CA 1
ATOM 2166 C C . VAL B 1 56 ? 7.441 14.75 21.625 1 97.06 56 VAL B C 1
ATOM 2168 O O . VAL B 1 56 ? 6.754 14.555 22.641 1 97.06 56 VAL B O 1
ATOM 2171 N N . ALA B 1 57 ? 7.375 13.969 20.562 1 96.31 57 ALA B N 1
ATOM 2172 C CA . ALA B 1 57 ? 6.602 12.727 20.531 1 96.31 57 ALA B CA 1
ATOM 2173 C C . ALA B 1 57 ? 7.031 11.844 19.359 1 96.31 57 ALA B C 1
ATOM 2175 O O . ALA B 1 57 ? 7.441 12.336 18.312 1 96.31 57 ALA B O 1
ATOM 2176 N N . ASP B 1 58 ? 7.039 10.57 19.594 1 93.88 58 ASP B N 1
ATOM 2177 C CA . ASP B 1 58 ? 7.137 9.594 18.516 1 93.88 58 ASP B CA 1
ATOM 2178 C C . ASP B 1 58 ? 5.766 9.305 17.922 1 93.88 58 ASP B C 1
ATOM 2180 O O . ASP B 1 58 ? 4.867 8.812 18.609 1 93.88 58 ASP B O 1
ATOM 2184 N N . VAL B 1 59 ? 5.625 9.648 16.641 1 93.12 59 VAL B N 1
ATOM 2185 C CA . VAL B 1 59 ? 4.32 9.539 15.984 1 93.12 59 VAL B CA 1
ATOM 2186 C C . VAL B 1 59 ? 3.852 8.086 16.016 1 93.12 59 VAL B C 1
ATOM 2188 O O . VAL B 1 59 ? 2.654 7.809 15.914 1 93.12 59 VAL B O 1
ATOM 2191 N N . ARG B 1 60 ? 4.719 7.129 16.266 1 92.88 60 ARG B N 1
ATOM 2192 C CA . ARG B 1 60 ? 4.367 5.711 16.312 1 92.88 60 ARG B CA 1
ATOM 2193 C C . ARG B 1 60 ? 3.744 5.348 17.656 1 92.88 60 ARG B C 1
ATOM 2195 O O . ARG B 1 60 ? 3.197 4.254 17.812 1 92.88 60 ARG B O 1
ATOM 2202 N N . ASP B 1 61 ? 3.857 6.238 18.547 1 95.25 61 ASP B N 1
ATOM 2203 C CA . ASP B 1 61 ? 3.268 6.062 19.859 1 95.25 61 ASP B CA 1
ATOM 2204 C C . ASP B 1 61 ? 1.953 6.832 19.984 1 95.25 61 ASP B C 1
ATOM 2206 O O . ASP B 1 61 ? 1.957 8.047 20.203 1 95.25 61 ASP B O 1
ATOM 2210 N N . ARG B 1 62 ? 0.912 6.105 19.938 1 96.12 62 ARG B N 1
ATOM 2211 C CA . ARG B 1 62 ? -0.417 6.707 19.922 1 96.12 62 ARG B CA 1
ATOM 2212 C C . ARG B 1 62 ? -0.672 7.516 21.188 1 96.12 62 ARG B C 1
ATOM 2214 O O . ARG B 1 62 ? -1.293 8.578 21.141 1 96.12 62 ARG B O 1
ATOM 2221 N N . GLU B 1 63 ? -0.224 7.043 22.312 1 97.25 63 GLU B N 1
ATOM 2222 C CA . GLU B 1 63 ? -0.449 7.734 23.578 1 97.25 63 GLU B CA 1
ATOM 2223 C C . GLU B 1 63 ? 0.319 9.055 23.625 1 97.25 63 GLU B C 1
ATOM 2225 O O . GLU B 1 63 ? -0.188 10.055 24.141 1 97.25 63 GLU B O 1
ATOM 2230 N N . GLN B 1 64 ? 1.527 9.055 23.156 1 97.69 64 GLN B N 1
ATOM 2231 C CA . GLN B 1 64 ? 2.287 10.297 23.094 1 97.69 64 GLN B CA 1
ATOM 2232 C C . GLN B 1 64 ? 1.592 11.32 22.203 1 97.69 64 GLN B C 1
ATOM 2234 O O . GLN B 1 64 ? 1.49 12.492 22.562 1 97.69 64 GLN B O 1
ATOM 2239 N N . MET B 1 65 ? 1.054 10.852 21.094 1 97.12 65 MET B N 1
ATOM 2240 C CA . MET B 1 65 ? 0.373 11.773 20.188 1 97.12 65 MET B CA 1
ATOM 2241 C C . MET B 1 65 ? -0.929 12.281 20.797 1 97.12 65 MET B C 1
ATOM 2243 O O . MET B 1 65 ? -1.284 13.445 20.625 1 97.12 65 MET B O 1
ATOM 2247 N N . ALA B 1 66 ? -1.613 11.391 21.5 1 97.5 66 ALA B N 1
ATOM 2248 C CA . ALA B 1 66 ? -2.824 11.82 22.188 1 97.5 66 ALA B CA 1
ATOM 2249 C C . ALA B 1 66 ? -2.516 12.922 23.203 1 97.5 66 ALA B C 1
ATOM 2251 O O . ALA B 1 66 ? -3.268 13.898 23.312 1 97.5 66 ALA B O 1
ATOM 2252 N N . SER B 1 67 ? -1.45 12.789 23.891 1 97.56 67 SER B N 1
ATOM 2253 C CA . SER B 1 67 ? -1.032 13.789 24.875 1 97.56 67 SER B CA 1
ATOM 2254 C C . SER B 1 67 ? -0.735 15.125 24.203 1 97.56 67 SER B C 1
ATOM 2256 O O . SER B 1 67 ? -1.135 16.188 24.688 1 97.56 67 SER B O 1
ATOM 2258 N N . VAL B 1 68 ? -0.044 15.062 23.078 1 97.88 68 VAL B N 1
ATOM 2259 C CA . VAL B 1 68 ? 0.246 16.266 22.312 1 97.88 68 VAL B CA 1
ATOM 2260 C C . VAL B 1 68 ? -1.06 16.938 21.891 1 97.88 68 VAL B C 1
ATOM 2262 O O . VAL B 1 68 ? -1.211 18.156 22.016 1 97.88 68 VAL B O 1
ATOM 2265 N N . LEU B 1 69 ? -2.021 16.156 21.453 1 97.62 69 LEU B N 1
ATOM 2266 C CA . LEU B 1 69 ? -3.26 16.688 20.891 1 97.62 69 LEU B CA 1
ATOM 2267 C C . LEU B 1 69 ? -4.145 17.281 21.984 1 97.62 69 LEU B C 1
ATOM 2269 O O . LEU B 1 69 ? -4.965 18.156 21.703 1 97.62 69 LEU B O 1
ATOM 2273 N N . THR B 1 70 ? -4.004 16.828 23.203 1 96.25 70 THR B N 1
ATOM 2274 C CA . THR B 1 70 ? -4.699 17.438 24.328 1 96.25 70 THR B CA 1
ATOM 2275 C C . THR B 1 70 ? -4.203 18.875 24.547 1 96.25 70 THR B C 1
ATOM 2277 O O . THR B 1 70 ? -4.977 19.75 24.938 1 96.25 70 THR B O 1
ATOM 2280 N N . LYS B 1 71 ? -2.973 19.109 24.234 1 96.12 71 LYS B N 1
ATOM 2281 C CA . LYS B 1 71 ? -2.363 20.422 24.438 1 96.12 71 LYS B CA 1
ATOM 2282 C C . LYS B 1 71 ? -2.633 21.344 23.25 1 96.12 71 LYS B C 1
ATOM 2284 O O . LYS B 1 71 ? -2.795 22.547 23.406 1 96.12 71 LYS B O 1
ATOM 2289 N N . VAL B 1 72 ? -2.549 20.953 21.984 1 94.19 72 VAL B N 1
ATOM 2290 C CA . VAL B 1 72 ? -2.734 21.719 20.75 1 94.19 72 VAL B CA 1
ATOM 2291 C C . VAL B 1 72 ? -4.219 22.016 20.531 1 94.19 72 VAL B C 1
ATOM 2293 O O . VAL B 1 72 ? -4.578 23.031 19.953 1 94.19 72 VAL B O 1
ATOM 2296 N N . ASP B 1 73 ? -5.125 21.344 21.234 1 84.94 73 ASP B N 1
ATOM 2297 C CA . ASP B 1 73 ? -6.582 21.453 21.203 1 84.94 73 ASP B CA 1
ATOM 2298 C C . ASP B 1 73 ? -7.105 21.391 19.766 1 84.94 73 ASP B C 1
ATOM 2300 O O . ASP B 1 73 ? -7.332 22.438 19.141 1 84.94 73 ASP B O 1
ATOM 2304 N N . ALA B 1 74 ? -7.422 20.391 19.172 1 86.12 74 ALA B N 1
ATOM 2305 C CA . ALA B 1 74 ? -8.148 20.016 17.953 1 86.12 74 ALA B CA 1
ATOM 2306 C C . ALA B 1 74 ? -7.602 20.75 16.734 1 86.12 74 ALA B C 1
ATOM 2308 O O . ALA B 1 74 ? -8.25 21.656 16.219 1 86.12 74 ALA B O 1
ATOM 2309 N N . PRO B 1 75 ? -6.41 20.375 16.203 1 97.69 75 PRO B N 1
ATOM 2310 C CA . PRO B 1 75 ? -5.863 21.062 15.031 1 97.69 75 PRO B CA 1
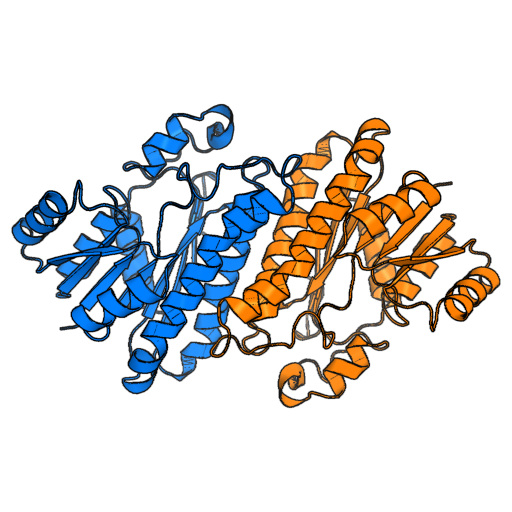ATOM 2311 C C . PRO B 1 75 ? -6.828 21.047 13.844 1 97.69 75 PRO B C 1
ATOM 2313 O O . PRO B 1 75 ? -7.547 20.062 13.633 1 97.69 75 PRO B O 1
ATOM 2316 N N . GLU B 1 76 ? -6.852 22.172 13.148 1 97.75 76 GLU B N 1
ATOM 2317 C CA . GLU B 1 76 ? -7.66 22.281 11.938 1 97.75 76 GLU B CA 1
ATOM 2318 C C . GLU B 1 76 ? -7.02 21.516 10.781 1 97.75 76 GLU B C 1
ATOM 2320 O O . GLU B 1 76 ? -7.719 20.875 9.992 1 97.75 76 GLU B O 1
ATOM 2325 N N . ILE B 1 77 ? -5.73 21.672 10.664 1 98.56 77 ILE B N 1
ATOM 2326 C CA . ILE B 1 77 ? -4.969 21.031 9.594 1 98.56 77 ILE B CA 1
ATOM 2327 C C . ILE B 1 77 ? -3.861 20.172 10.203 1 98.56 77 ILE B C 1
ATOM 2329 O O . ILE B 1 77 ? -3.193 20.594 11.148 1 98.56 77 ILE B O 1
ATOM 2333 N N . VAL B 1 78 ? -3.697 18.984 9.688 1 98.75 78 VAL B N 1
ATOM 2334 C CA . VAL B 1 78 ? -2.59 18.125 10.078 1 98.75 78 VAL B CA 1
ATOM 2335 C C . VAL B 1 78 ? -1.739 17.797 8.852 1 98.75 78 VAL B C 1
ATOM 2337 O O . VAL B 1 78 ? -2.266 17.391 7.809 1 98.75 78 VAL B O 1
ATOM 2340 N N . TYR B 1 79 ? -0.504 18.047 8.969 1 98.62 79 TYR B N 1
ATOM 2341 C CA . TYR B 1 79 ? 0.472 17.578 7.992 1 98.62 79 TYR B CA 1
ATOM 2342 C C . TYR B 1 79 ? 1.301 16.422 8.555 1 98.62 79 TYR B C 1
ATOM 2344 O O . TYR B 1 79 ? 1.904 16.562 9.625 1 98.62 79 TYR B O 1
ATOM 2352 N N . TYR B 1 80 ? 1.304 15.328 7.836 1 98.06 80 TYR B N 1
ATOM 2353 C CA . TYR B 1 80 ? 2.02 14.109 8.211 1 98.06 80 TYR B CA 1
ATOM 2354 C C . TYR B 1 80 ? 3.146 13.82 7.227 1 98.06 80 TYR B C 1
ATOM 2356 O O . TYR B 1 80 ? 2.902 13.359 6.105 1 98.06 80 TYR B O 1
ATOM 2364 N N . GLY B 1 81 ? 4.355 14.039 7.625 1 94.25 81 GLY B N 1
ATOM 2365 C CA . GLY B 1 81 ? 5.508 13.812 6.77 1 94.25 81 GLY B CA 1
ATOM 2366 C C . GLY B 1 81 ? 6.75 13.398 7.535 1 94.25 81 GLY B C 1
ATOM 2367 O O . GLY B 1 81 ? 7.812 14.008 7.383 1 94.25 81 GLY B O 1
ATOM 2368 N N . PRO B 1 82 ? 6.633 12.383 8.352 1 78.06 82 PRO B N 1
ATOM 2369 C CA . PRO B 1 82 ? 7.848 11.922 9.031 1 78.06 82 PRO B CA 1
ATOM 2370 C C . PRO B 1 82 ? 8.867 11.305 8.07 1 78.06 82 PRO B C 1
ATOM 2372 O O . PRO B 1 82 ? 8.484 10.766 7.031 1 78.06 82 PRO B O 1
ATOM 2375 N N . ALA B 1 83 ? 10.117 11.617 8.297 1 64.62 83 ALA B N 1
ATOM 2376 C CA . ALA B 1 83 ? 11.156 10.961 7.504 1 64.62 83 ALA B CA 1
ATOM 2377 C C . ALA B 1 83 ? 11.211 9.469 7.809 1 64.62 83 ALA B C 1
ATOM 2379 O O . ALA B 1 83 ? 11.547 9.062 8.922 1 64.62 83 ALA B O 1
ATOM 2380 N N . ALA B 1 84 ? 10.633 8.664 6.961 1 59.66 84 ALA B N 1
ATOM 2381 C CA . ALA B 1 84 ? 10.547 7.223 7.16 1 59.66 84 ALA B CA 1
ATOM 2382 C C . ALA B 1 84 ? 11.93 6.574 7.051 1 59.66 84 ALA B C 1
ATOM 2384 O O . ALA B 1 84 ? 12.062 5.363 7.234 1 59.66 84 ALA B O 1
ATOM 2385 N N . LEU B 1 85 ? 12.984 7.246 6.738 1 59.38 85 LEU B N 1
ATOM 2386 C CA . LEU B 1 85 ? 14.281 6.68 6.395 1 59.38 85 LEU B CA 1
ATOM 2387 C C . LEU B 1 85 ? 15.203 6.652 7.609 1 59.38 85 LEU B C 1
ATOM 2389 O O . LEU B 1 85 ? 16.391 6.32 7.488 1 59.38 85 LEU B O 1
ATOM 2393 N N . ASP B 1 86 ? 14.758 6.84 8.766 1 54.62 86 ASP B N 1
ATOM 2394 C CA . ASP B 1 86 ? 15.766 6.922 9.82 1 54.62 86 ASP B CA 1
ATOM 2395 C C . ASP B 1 86 ? 16.125 5.531 10.336 1 54.62 86 ASP B C 1
ATOM 2397 O O . ASP B 1 86 ? 15.492 4.539 9.969 1 54.62 86 ASP B O 1
ATOM 2401 N N . ASP B 1 87 ? 17.344 5.441 10.922 1 50.25 87 ASP B N 1
ATOM 2402 C CA . ASP B 1 87 ? 18.031 4.266 11.445 1 50.25 87 ASP B CA 1
ATOM 2403 C C . ASP B 1 87 ? 17.047 3.297 12.094 1 50.25 87 ASP B C 1
ATOM 2405 O O . ASP B 1 87 ? 17.234 2.082 12.055 1 50.25 87 ASP B O 1
ATOM 2409 N N . ALA B 1 88 ? 16.109 3.873 12.82 1 46 88 ALA B N 1
ATOM 2410 C CA . ALA B 1 88 ? 15.312 3.021 13.695 1 46 88 ALA B CA 1
ATOM 2411 C C . ALA B 1 88 ? 14.234 2.285 12.914 1 46 88 ALA B C 1
ATOM 2413 O O . ALA B 1 88 ? 13.727 1.251 13.359 1 46 88 ALA B O 1
ATOM 2414 N N . SER B 1 89 ? 13.555 2.896 11.914 1 50.91 89 SER B N 1
ATOM 2415 C CA . SER B 1 89 ? 12.242 2.422 11.492 1 50.91 89 SER B CA 1
ATOM 2416 C C . SER B 1 89 ? 12.273 1.924 10.055 1 50.91 89 SER B C 1
ATOM 2418 O O . SER B 1 89 ? 11.383 1.181 9.625 1 50.91 89 SER B O 1
ATOM 2420 N N . GLY B 1 90 ? 13.523 1.989 9.273 1 59.59 90 GLY B N 1
ATOM 2421 C CA . GLY B 1 90 ? 13.336 1.377 7.969 1 59.59 90 GLY B CA 1
ATOM 2422 C C . GLY B 1 90 ? 14.383 1.805 6.953 1 59.59 90 GLY B C 1
ATOM 2423 O O . GLY B 1 90 ? 14.359 2.939 6.473 1 59.59 90 GLY B O 1
ATOM 2424 N N . HIS B 1 91 ? 15.43 1.047 7.031 1 76.88 91 HIS B N 1
ATOM 2425 C CA . HIS B 1 91 ? 16.406 1.166 5.961 1 76.88 91 HIS B CA 1
ATOM 2426 C C . HIS B 1 91 ? 15.852 0.651 4.641 1 76.88 91 HIS B C 1
ATOM 2428 O O . HIS B 1 91 ? 15.133 -0.347 4.613 1 76.88 91 HIS B O 1
ATOM 2434 N N . PRO B 1 92 ? 15.984 1.621 3.682 1 85.31 92 PRO B N 1
ATOM 2435 C CA . PRO B 1 92 ? 15.555 1.112 2.377 1 85.31 92 PRO B CA 1
ATOM 2436 C C . PRO B 1 92 ? 16.125 -0.27 2.066 1 85.31 92 PRO B C 1
ATOM 2438 O O . PRO B 1 92 ? 17.312 -0.522 2.309 1 85.31 92 PRO B O 1
ATOM 2441 N N . THR B 1 93 ? 15.281 -1.121 1.732 1 90.44 93 THR B N 1
ATOM 2442 C CA . THR B 1 93 ? 15.656 -2.465 1.305 1 90.44 93 THR B CA 1
ATOM 2443 C C . THR B 1 93 ? 15.219 -2.717 -0.135 1 90.44 93 THR B C 1
ATOM 2445 O O . THR B 1 93 ? 14.039 -2.562 -0.467 1 90.44 93 THR B O 1
ATOM 2448 N N . PRO B 1 94 ? 16.203 -3.086 -1.005 1 92.31 94 PRO B N 1
ATOM 2449 C CA . PRO B 1 94 ? 15.805 -3.438 -2.371 1 92.31 94 PRO B CA 1
ATOM 2450 C C . PRO B 1 94 ? 14.734 -4.527 -2.416 1 92.31 94 PRO B C 1
ATOM 2452 O O . PRO B 1 94 ? 14.719 -5.414 -1.561 1 92.31 94 PRO B O 1
ATOM 2455 N N . ILE B 1 95 ? 13.898 -4.484 -3.41 1 95.81 95 ILE B N 1
ATOM 2456 C CA . ILE B 1 95 ? 12.695 -5.305 -3.477 1 95.81 95 ILE B CA 1
ATOM 2457 C C . ILE B 1 95 ? 13.07 -6.785 -3.482 1 95.81 95 ILE B C 1
ATOM 2459 O O . ILE B 1 95 ? 12.359 -7.617 -2.918 1 95.81 95 ILE B O 1
ATOM 2463 N N . LEU B 1 96 ? 14.242 -7.145 -4.074 1 95.69 96 LEU B N 1
ATOM 2464 C CA . LEU B 1 96 ? 14.664 -8.539 -4.164 1 95.69 96 LEU B CA 1
ATOM 2465 C C . LEU B 1 96 ? 15.273 -9.008 -2.848 1 95.69 96 LEU B C 1
ATOM 2467 O O . LEU B 1 96 ? 15.469 -10.211 -2.643 1 95.69 96 LEU B O 1
ATOM 2471 N N . GLN B 1 97 ? 15.531 -8.062 -1.935 1 93.69 97 GLN B N 1
ATOM 2472 C CA . GLN B 1 97 ? 16.094 -8.383 -0.625 1 93.69 97 GLN B CA 1
ATOM 2473 C C . GLN B 1 97 ? 15.055 -8.172 0.48 1 93.69 97 GLN B C 1
ATOM 2475 O O . GLN B 1 97 ? 15.32 -8.469 1.647 1 93.69 97 GLN B O 1
ATOM 2480 N N . ALA B 1 98 ? 13.945 -7.609 0.089 1 93.31 98 ALA B N 1
ATOM 2481 C CA . ALA B 1 98 ? 12.906 -7.328 1.07 1 93.31 98 ALA B CA 1
ATOM 2482 C C . ALA B 1 98 ? 12.297 -8.617 1.611 1 93.31 98 ALA B C 1
ATOM 2484 O O . ALA B 1 98 ? 12.125 -9.586 0.87 1 93.31 98 ALA B O 1
ATOM 2485 N N . ASP B 1 99 ? 12.062 -8.656 2.885 1 94.44 99 ASP B N 1
ATOM 2486 C CA . ASP B 1 99 ? 11.336 -9.734 3.551 1 94.44 99 ASP B CA 1
ATOM 2487 C C . ASP B 1 99 ? 10.203 -9.18 4.41 1 94.44 99 ASP B C 1
ATOM 2489 O O . ASP B 1 99 ? 9.977 -7.965 4.445 1 94.44 99 ASP B O 1
ATOM 2493 N N . ALA B 1 100 ? 9.453 -10.078 5 1 95 100 ALA B N 1
ATOM 2494 C CA . ALA B 1 100 ? 8.305 -9.648 5.793 1 95 100 ALA B CA 1
ATOM 2495 C C . ALA B 1 100 ? 8.727 -8.672 6.891 1 95 100 ALA B C 1
ATOM 2497 O O . ALA B 1 100 ? 8.016 -7.715 7.188 1 95 100 ALA B O 1
ATOM 2498 N N . GLU B 1 101 ? 9.875 -8.891 7.453 1 93.56 101 GLU B N 1
ATOM 2499 C CA . GLU B 1 101 ? 10.344 -8.055 8.555 1 93.56 101 GLU B CA 1
ATOM 2500 C C . GLU B 1 101 ? 10.641 -6.629 8.078 1 93.56 101 GLU B C 1
ATOM 2502 O O . GLU B 1 101 ? 10.234 -5.66 8.727 1 93.56 101 GLU B O 1
ATOM 2507 N N . SER B 1 102 ? 11.344 -6.492 6.961 1 93.5 102 SER B N 1
ATOM 2508 C CA . SER B 1 102 ? 11.648 -5.164 6.441 1 93.5 102 SER B CA 1
ATOM 2509 C C . SER B 1 102 ? 10.375 -4.426 6.047 1 93.5 102 SER B C 1
ATOM 2511 O O . SER B 1 102 ? 10.266 -3.211 6.242 1 93.5 102 SER B O 1
ATOM 2513 N N . VAL B 1 103 ? 9.414 -5.133 5.469 1 95.81 103 VAL B N 1
ATOM 2514 C CA . VAL B 1 103 ? 8.164 -4.508 5.07 1 95.81 103 VAL B CA 1
ATOM 2515 C C . VAL B 1 103 ? 7.363 -4.109 6.309 1 95.81 103 VAL B C 1
ATOM 2517 O O . VAL B 1 103 ? 6.801 -3.014 6.367 1 95.81 103 VAL B O 1
ATOM 2520 N N . ARG B 1 104 ? 7.402 -4.973 7.328 1 94.38 104 ARG B N 1
ATOM 2521 C CA . ARG B 1 104 ? 6.734 -4.652 8.586 1 94.38 104 ARG B CA 1
ATOM 2522 C C . ARG B 1 104 ? 7.309 -3.381 9.203 1 94.38 104 ARG B C 1
ATOM 2524 O O . ARG B 1 104 ? 6.562 -2.531 9.688 1 94.38 104 ARG B O 1
ATOM 2531 N N . ALA B 1 105 ? 8.555 -3.293 9.164 1 92.56 105 ALA B N 1
ATOM 2532 C CA . ALA B 1 105 ? 9.211 -2.107 9.703 1 92.56 105 ALA B CA 1
ATOM 2533 C C . ALA B 1 105 ? 8.773 -0.849 8.953 1 92.56 105 ALA B C 1
ATOM 2535 O O . ALA B 1 105 ? 8.477 0.173 9.578 1 92.56 105 ALA B O 1
ATOM 2536 N N . ALA B 1 106 ? 8.672 -0.945 7.652 1 93.25 106 ALA B N 1
ATOM 2537 C CA . ALA B 1 106 ? 8.273 0.197 6.832 1 93.25 106 ALA B CA 1
ATOM 2538 C C . ALA B 1 106 ? 6.816 0.568 7.078 1 93.25 106 ALA B C 1
ATOM 2540 O O . ALA B 1 106 ? 6.453 1.746 7.035 1 93.25 106 ALA B O 1
ATOM 2541 N N . MET B 1 107 ? 5.98 -0.409 7.402 1 95.06 107 MET B N 1
ATOM 2542 C CA . MET B 1 107 ? 4.543 -0.194 7.547 1 95.06 107 MET B CA 1
ATOM 2543 C C . MET B 1 107 ? 4.23 0.538 8.844 1 95.06 107 MET B C 1
ATOM 2545 O O . MET B 1 107 ? 3.121 1.041 9.031 1 95.06 107 MET B O 1
ATOM 2549 N N . THR B 1 108 ? 5.172 0.65 9.742 1 92.81 108 THR B N 1
ATOM 2550 C CA . THR B 1 108 ? 4.941 1.337 11.008 1 92.81 108 THR B CA 1
ATOM 2551 C C . THR B 1 108 ? 4.523 2.785 10.773 1 92.81 108 THR B C 1
ATOM 2553 O O . THR B 1 108 ? 3.719 3.336 11.523 1 92.81 108 THR B O 1
ATOM 2556 N N . TRP B 1 109 ? 4.949 3.359 9.656 1 91.62 109 TRP B N 1
ATOM 2557 C CA . TRP B 1 109 ? 4.605 4.742 9.328 1 91.62 109 TRP B CA 1
ATOM 2558 C C . TRP B 1 109 ? 3.158 4.848 8.867 1 91.62 109 TRP B C 1
ATOM 2560 O O . TRP B 1 109 ? 2.494 5.859 9.109 1 91.62 109 TRP B O 1
ATOM 2570 N N . VAL B 1 110 ? 2.742 3.836 8.227 1 96.44 110 VAL B N 1
ATOM 2571 C CA . VAL B 1 110 ? 1.353 3.793 7.781 1 96.44 110 VAL B CA 1
ATOM 2572 C C . VAL B 1 110 ? 0.428 3.658 8.992 1 96.44 110 VAL B C 1
ATOM 2574 O O . VAL B 1 110 ? -0.573 4.371 9.094 1 96.44 110 VAL B O 1
ATOM 2577 N N . TYR B 1 111 ? 0.831 2.807 9.914 1 96.38 111 TYR B N 1
ATOM 2578 C CA . TYR B 1 111 ? 0.028 2.613 11.117 1 96.38 111 TYR B CA 1
ATOM 2579 C C . TYR B 1 111 ? -0.05 3.898 11.93 1 96.38 111 TYR B C 1
ATOM 2581 O O . TYR B 1 111 ? -1.107 4.238 12.469 1 96.38 111 TYR B O 1
ATOM 2589 N N . ALA B 1 112 ? 1.057 4.59 12.008 1 95.88 112 ALA B N 1
ATOM 2590 C CA . ALA B 1 112 ? 1.101 5.859 12.734 1 95.88 112 ALA B CA 1
ATOM 2591 C C . ALA B 1 112 ? 0.156 6.883 12.102 1 95.88 112 ALA B C 1
ATOM 2593 O O . ALA B 1 112 ? -0.528 7.621 12.812 1 95.88 112 ALA B O 1
ATOM 2594 N N . ALA B 1 113 ? 0.114 6.938 10.797 1 97.38 113 ALA B N 1
ATOM 2595 C CA . ALA B 1 113 ? -0.78 7.848 10.086 1 97.38 113 ALA B CA 1
ATOM 2596 C C . ALA B 1 113 ? -2.242 7.531 10.391 1 97.38 113 ALA B C 1
ATOM 2598 O O . ALA B 1 113 ? -3.039 8.438 10.648 1 97.38 113 ALA B O 1
ATOM 2599 N N . VAL B 1 114 ? -2.586 6.266 10.367 1 98.19 114 VAL B N 1
ATOM 2600 C CA . VAL B 1 114 ? -3.953 5.828 10.625 1 98.19 114 VAL B CA 1
ATOM 2601 C C . VAL B 1 114 ? -4.34 6.168 12.062 1 98.19 114 VAL B C 1
ATOM 2603 O O . VAL B 1 114 ? -5.438 6.672 12.312 1 98.19 114 VAL B O 1
ATOM 2606 N N . ASP B 1 115 ? -3.445 5.918 12.977 1 97.19 115 ASP B N 1
ATOM 2607 C CA . ASP B 1 115 ? -3.693 6.227 14.383 1 97.19 115 ASP B CA 1
ATOM 2608 C C . ASP B 1 115 ? -3.881 7.73 14.586 1 97.19 115 ASP B C 1
ATOM 2610 O O . ASP B 1 115 ? -4.797 8.156 15.297 1 97.19 115 ASP B O 1
ATOM 2614 N N . LEU B 1 116 ? -3 8.477 13.984 1 97.31 116 LEU B N 1
ATOM 2615 C CA . LEU B 1 116 ? -3.096 9.93 14.086 1 97.31 116 LEU B CA 1
ATOM 2616 C C . LEU B 1 116 ? -4.434 10.422 13.547 1 97.31 116 LEU B C 1
ATOM 2618 O O . LEU B 1 116 ? -5.09 11.258 14.172 1 97.31 116 LEU B O 1
ATOM 2622 N N . ALA B 1 117 ? -4.824 9.914 12.398 1 97.94 117 ALA B N 1
ATOM 2623 C CA . ALA B 1 117 ? -6.117 10.281 11.828 1 97.94 117 ALA B CA 1
ATOM 2624 C C . ALA B 1 117 ? -7.258 9.945 12.781 1 97.94 117 ALA B C 1
ATOM 2626 O O . ALA B 1 117 ? -8.18 10.742 12.961 1 97.94 117 ALA B O 1
ATOM 2627 N N . GLY B 1 118 ? -7.16 8.766 13.391 1 97.12 118 GLY B N 1
ATOM 2628 C CA . GLY B 1 118 ? -8.188 8.375 14.344 1 97.12 118 GLY B CA 1
ATOM 2629 C C . GLY B 1 118 ? -8.312 9.336 15.516 1 97.12 118 GLY B C 1
ATOM 2630 O O . GLY B 1 118 ? -9.391 9.477 16.094 1 97.12 118 GLY B O 1
ATOM 2631 N N . LEU B 1 119 ? -7.277 9.961 15.883 1 97.12 119 LEU B N 1
ATOM 2632 C CA . LEU B 1 119 ? -7.258 10.875 17.016 1 97.12 119 LEU B CA 1
ATOM 2633 C C . LEU B 1 119 ? -7.832 12.234 16.625 1 97.12 119 LEU B C 1
ATOM 2635 O O . LEU B 1 119 ? -8.445 12.914 17.453 1 97.12 119 LEU B O 1
ATOM 2639 N N . VAL B 1 120 ? -7.734 12.695 15.328 1 97.81 120 VAL B N 1
ATOM 2640 C CA . VAL B 1 120 ? -8.031 14.086 15.008 1 97.81 120 VAL B CA 1
ATOM 2641 C C . VAL B 1 120 ? -9.352 14.172 14.242 1 97.81 120 VAL B C 1
ATOM 2643 O O . VAL B 1 120 ? -10 15.219 14.234 1 97.81 120 VAL B O 1
ATOM 2646 N N . LEU B 1 121 ? -9.781 13.094 13.609 1 97.69 121 LEU B N 1
ATOM 2647 C CA . LEU B 1 121 ? -10.914 13.133 12.688 1 97.69 121 LEU B CA 1
ATOM 2648 C C . LEU B 1 121 ? -12.219 13.391 13.445 1 97.69 121 LEU B C 1
ATOM 2650 O O . LEU B 1 121 ? -13.07 14.148 12.969 1 97.69 121 LEU B O 1
ATOM 2654 N N . PRO B 1 122 ? -12.406 12.75 14.625 1 96.94 122 PRO B N 1
ATOM 2655 C CA . PRO B 1 122 ? -13.68 12.992 15.305 1 96.94 122 PRO B CA 1
ATOM 2656 C C . PRO B 1 122 ? -13.977 14.477 15.5 1 96.94 122 PRO B C 1
ATOM 2658 O O . PRO B 1 122 ? -15.078 14.938 15.203 1 96.94 122 PRO B O 1
ATOM 2661 N N . ALA B 1 123 ? -13.055 15.258 15.93 1 96.81 123 ALA B N 1
ATOM 2662 C CA . ALA B 1 123 ? -13.25 16.688 16.125 1 96.81 123 ALA B CA 1
ATOM 2663 C C . ALA B 1 123 ? -13.461 17.406 14.805 1 96.81 123 ALA B C 1
ATOM 2665 O O . ALA B 1 123 ? -14.25 18.359 14.711 1 96.81 123 ALA B O 1
ATOM 2666 N N . MET B 1 124 ? -12.719 17.047 13.758 1 97.5 124 MET B N 1
ATOM 2667 C CA . MET B 1 124 ? -12.875 17.641 12.438 1 97.5 124 MET B CA 1
ATOM 2668 C C . MET B 1 124 ? -14.273 17.375 11.883 1 97.5 124 MET B C 1
ATOM 2670 O O . MET B 1 124 ? -14.898 18.281 11.312 1 97.5 124 MET B O 1
ATOM 2674 N N . LEU B 1 125 ? -14.719 16.156 12.07 1 97.31 125 LEU B N 1
ATOM 2675 C CA . LEU B 1 125 ? -16.047 15.766 11.578 1 97.31 125 LEU B CA 1
ATOM 2676 C C . LEU B 1 125 ? -17.141 16.516 12.336 1 97.31 125 LEU B C 1
ATOM 2678 O O . LEU B 1 125 ? -18.109 16.984 11.727 1 97.31 125 LEU B O 1
ATOM 2682 N N . ASP B 1 126 ? -16.969 16.656 13.602 1 96.5 126 ASP B N 1
ATOM 2683 C CA . ASP B 1 126 ? -17.938 17.375 14.43 1 96.5 126 ASP B CA 1
ATOM 2684 C C . ASP B 1 126 ? -18.062 18.828 13.992 1 96.5 126 ASP B C 1
ATOM 2686 O O . ASP B 1 126 ? -19.172 19.359 13.883 1 96.5 126 ASP B O 1
ATOM 2690 N N . ARG B 1 127 ? -17 19.484 13.695 1 95.12 127 ARG B N 1
ATOM 2691 C CA . ARG B 1 127 ? -17.016 20.906 13.328 1 95.12 127 ARG B CA 1
ATOM 2692 C C . ARG B 1 127 ? -17.297 21.078 11.836 1 95.12 127 ARG B C 1
ATOM 2694 O O . ARG B 1 127 ? -17.609 22.172 11.383 1 95.12 127 ARG B O 1
ATOM 2701 N N . GLY B 1 128 ? -17.109 19.984 11.008 1 96.62 128 GLY B N 1
ATOM 2702 C CA . GLY B 1 128 ? -17.422 20 9.594 1 96.62 128 GLY B CA 1
ATOM 2703 C C . GLY B 1 128 ? -16.375 20.688 8.75 1 96.62 128 GLY B C 1
ATOM 2704 O O . GLY B 1 128 ? -16.688 21.25 7.695 1 96.62 128 GLY B O 1
ATOM 2705 N N . ARG B 1 129 ? -15.203 20.766 9.273 1 96.19 129 ARG B N 1
ATOM 2706 C CA . ARG B 1 129 ? -14.102 21.375 8.531 1 96.19 129 ARG B CA 1
ATOM 2707 C C . ARG B 1 129 ? -12.758 20.844 9.023 1 96.19 129 ARG B C 1
ATOM 2709 O O . ARG B 1 129 ? -12.656 20.328 10.133 1 96.19 129 ARG B O 1
ATOM 2716 N N . GLY B 1 130 ? -11.727 21.016 8.227 1 97.38 130 GLY B N 1
ATOM 2717 C CA . GLY B 1 130 ? -10.367 20.562 8.523 1 97.38 130 GLY B CA 1
ATOM 2718 C C . GLY B 1 130 ? -9.812 19.625 7.473 1 97.38 130 GLY B C 1
ATOM 2719 O O . GLY B 1 130 ? -10.406 19.438 6.414 1 97.38 130 GLY B O 1
ATOM 2720 N N . GLY B 1 131 ? -8.617 19.156 7.773 1 97.88 131 GLY B N 1
ATOM 2721 C CA . GLY B 1 131 ? -8.039 18.25 6.781 1 97.88 131 GLY B CA 1
ATOM 2722 C C . GLY B 1 131 ? -6.699 17.688 7.203 1 97.88 131 GLY B C 1
ATOM 2723 O O . GLY B 1 131 ? -6.086 18.156 8.156 1 97.88 131 GLY B O 1
ATOM 2724 N N . LEU B 1 132 ? -6.367 16.656 6.574 1 98.62 132 LEU B N 1
ATOM 2725 C CA . LEU B 1 132 ? -5.09 15.977 6.73 1 98.62 132 LEU B CA 1
ATOM 2726 C C . LEU B 1 132 ? -4.328 15.93 5.41 1 98.62 132 LEU B C 1
ATOM 2728 O O . LEU B 1 132 ? -4.922 15.672 4.359 1 98.62 132 LEU B O 1
ATOM 2732 N N . LEU B 1 133 ? -3.064 16.25 5.457 1 98.75 133 LEU B N 1
ATOM 2733 C CA . LEU B 1 133 ? -2.16 16.141 4.32 1 98.75 133 LEU B CA 1
ATOM 2734 C C . LEU B 1 133 ? -1.035 15.156 4.617 1 98.75 133 LEU B C 1
ATOM 2736 O O . LEU B 1 133 ? -0.388 15.242 5.664 1 98.75 133 LEU B O 1
ATOM 2740 N N . PHE B 1 134 ? -0.824 14.242 3.717 1 98.31 134 PHE B N 1
ATOM 2741 C CA . PHE B 1 134 ? 0.2 13.219 3.879 1 98.31 134 PHE B CA 1
ATOM 2742 C C . PHE B 1 134 ? 1.311 13.391 2.852 1 98.31 134 PHE B C 1
ATOM 2744 O O . PHE B 1 134 ? 1.04 13.555 1.659 1 98.31 134 PHE B O 1
ATOM 2751 N N . ALA B 1 135 ? 2.549 13.383 3.277 1 96 135 ALA B N 1
ATOM 2752 C CA . ALA B 1 135 ? 3.688 13.336 2.361 1 96 135 ALA B CA 1
ATOM 2753 C C . ALA B 1 135 ? 4.02 11.906 1.964 1 96 135 ALA B C 1
ATOM 2755 O O . ALA B 1 135 ? 4.188 11.039 2.824 1 96 135 ALA B O 1
ATOM 2756 N N . GLY B 1 136 ? 4 11.656 0.723 1 93.25 136 GLY B N 1
ATOM 2757 C CA . GLY B 1 136 ? 4.34 10.336 0.206 1 93.25 136 GLY B CA 1
ATOM 2758 C C . GLY B 1 136 ? 5.508 10.359 -0.758 1 93.25 136 GLY B C 1
ATOM 2759 O O . GLY B 1 136 ? 6.18 11.383 -0.911 1 93.25 136 GLY B O 1
ATOM 2760 N N . GLY B 1 137 ? 5.781 9.25 -1.33 1 91.06 137 GLY B N 1
ATOM 2761 C CA . GLY B 1 137 ? 6.887 9.102 -2.262 1 91.06 137 GLY B CA 1
ATOM 2762 C C . GLY B 1 137 ? 6.461 8.594 -3.623 1 91.06 137 GLY B C 1
ATOM 2763 O O . GLY B 1 137 ? 5.441 7.902 -3.742 1 91.06 137 GLY B O 1
ATOM 2764 N N . LEU B 1 138 ? 7.332 8.875 -4.531 1 91.94 138 LEU B N 1
ATOM 2765 C CA . LEU B 1 138 ? 7.047 8.492 -5.91 1 91.94 138 LEU B CA 1
ATOM 2766 C C . LEU B 1 138 ? 7.027 6.977 -6.062 1 91.94 138 LEU B C 1
ATOM 2768 O O . LEU B 1 138 ? 6.402 6.449 -6.988 1 91.94 138 LEU B O 1
ATOM 2772 N N . SER B 1 139 ? 7.699 6.285 -5.168 1 92.19 139 SER B N 1
ATOM 2773 C CA . SER B 1 139 ? 7.758 4.828 -5.23 1 92.19 139 SER B CA 1
ATOM 2774 C C . SER B 1 139 ? 6.375 4.211 -5.035 1 92.19 139 SER B C 1
ATOM 2776 O O . SER B 1 139 ? 6.18 3.021 -5.293 1 92.19 139 SER B O 1
ATOM 2778 N N . SER B 1 140 ? 5.398 5.02 -4.59 1 96.19 140 SER B N 1
ATOM 2779 C CA . SER B 1 140 ? 4.027 4.539 -4.43 1 96.19 140 SER B CA 1
ATOM 2780 C C . SER B 1 140 ? 3.359 4.309 -5.781 1 96.19 140 SER B C 1
ATOM 2782 O O . SER B 1 140 ? 2.391 3.555 -5.879 1 96.19 140 SER B O 1
ATOM 2784 N N . VAL B 1 141 ? 3.887 5.023 -6.844 1 95.12 141 VAL B N 1
ATOM 2785 C CA . VAL B 1 141 ? 3.148 4.988 -8.102 1 95.12 141 VAL B CA 1
ATOM 2786 C C . VAL B 1 141 ? 4.09 4.613 -9.242 1 95.12 141 VAL B C 1
ATOM 2788 O O . VAL B 1 141 ? 3.643 4.293 -10.344 1 95.12 141 VAL B O 1
ATOM 2791 N N . VAL B 1 142 ? 5.363 4.688 -9.016 1 92.88 142 VAL B N 1
ATOM 2792 C CA . VAL B 1 142 ? 6.383 4.297 -9.984 1 92.88 142 VAL B CA 1
ATOM 2793 C C . VAL B 1 142 ? 7.273 3.213 -9.383 1 92.88 142 VAL B C 1
ATOM 2795 O O . VAL B 1 142 ? 7.758 3.35 -8.258 1 92.88 142 VAL B O 1
ATOM 2798 N N . PRO B 1 143 ? 7.508 2.104 -10.133 1 94.5 143 PRO B N 1
ATOM 2799 C CA . PRO B 1 143 ? 8.398 1.065 -9.609 1 94.5 143 PRO B CA 1
ATOM 2800 C C . PRO B 1 143 ? 9.805 1.581 -9.32 1 94.5 143 PRO B C 1
ATOM 2802 O O . PRO B 1 143 ? 10.453 2.129 -10.211 1 94.5 143 PRO B O 1
ATOM 2805 N N . MET B 1 144 ? 10.227 1.455 -8.109 1 90.88 144 MET B N 1
ATOM 2806 C CA . MET B 1 144 ? 11.578 1.786 -7.672 1 90.88 144 MET B CA 1
ATOM 2807 C C . MET B 1 144 ? 12.195 0.634 -6.883 1 90.88 144 MET B C 1
ATOM 2809 O O . MET B 1 144 ? 12.18 0.64 -5.652 1 90.88 144 MET B O 1
ATOM 2813 N N . PRO B 1 145 ? 12.852 -0.285 -7.543 1 93.25 145 PRO B N 1
ATOM 2814 C CA . PRO B 1 145 ? 13.305 -1.538 -6.934 1 93.25 145 PRO B CA 1
ATOM 2815 C C . PRO B 1 145 ? 14.25 -1.313 -5.758 1 93.25 145 PRO B C 1
ATOM 2817 O O . PRO B 1 145 ? 14.312 -2.135 -4.84 1 93.25 145 PRO B O 1
ATOM 2820 N N . ALA B 1 146 ? 14.93 -0.226 -5.699 1 88.75 146 ALA B N 1
ATOM 2821 C CA . ALA B 1 146 ? 15.891 0.048 -4.637 1 88.75 146 ALA B CA 1
ATOM 2822 C C . ALA B 1 146 ? 15.188 0.389 -3.326 1 88.75 146 ALA B C 1
ATOM 2824 O O . ALA B 1 146 ? 15.797 0.352 -2.256 1 88.75 146 ALA B O 1
ATOM 2825 N N . LEU B 1 147 ? 13.914 0.7 -3.438 1 89.25 147 LEU B N 1
ATOM 2826 C CA . LEU B 1 147 ? 13.125 1.122 -2.281 1 89.25 147 LEU B CA 1
ATOM 2827 C C . LEU B 1 147 ? 12.008 0.129 -1.99 1 89.25 147 LEU B C 1
ATOM 2829 O O . LEU B 1 147 ? 10.898 0.527 -1.627 1 89.25 147 LEU B O 1
ATOM 2833 N N . GLY B 1 148 ? 12.32 -1.104 -2.16 1 91.31 148 GLY B N 1
ATOM 2834 C CA . GLY B 1 148 ? 11.312 -2.152 -2.174 1 91.31 148 GLY B CA 1
ATOM 2835 C C . GLY B 1 148 ? 10.383 -2.104 -0.976 1 91.31 148 GLY B C 1
ATOM 2836 O O . GLY B 1 148 ? 9.164 -2.006 -1.134 1 91.31 148 GLY B O 1
ATOM 2837 N N . ASN B 1 149 ? 10.906 -2.117 0.282 1 92.19 149 ASN B N 1
ATOM 2838 C CA . ASN B 1 149 ? 10.062 -2.109 1.473 1 92.19 149 ASN B CA 1
ATOM 2839 C C . ASN B 1 149 ? 9.328 -0.779 1.635 1 92.19 149 ASN B C 1
ATOM 2841 O O . ASN B 1 149 ? 8.141 -0.752 1.945 1 92.19 149 ASN B O 1
ATOM 2845 N N . LEU B 1 150 ? 9.938 0.307 1.314 1 92.12 150 LEU B N 1
ATOM 2846 C CA . LEU B 1 150 ? 9.359 1.638 1.466 1 92.12 150 LEU B CA 1
ATOM 2847 C C . LEU B 1 150 ? 8.305 1.899 0.392 1 92.12 150 LEU B C 1
ATOM 2849 O O . LEU B 1 150 ? 7.32 2.594 0.641 1 92.12 150 LEU B O 1
ATOM 2853 N N . ALA B 1 151 ? 8.562 1.303 -0.766 1 94.56 151 ALA B N 1
ATOM 2854 C CA . ALA B 1 151 ? 7.598 1.476 -1.849 1 94.56 151 ALA B CA 1
ATOM 2855 C C . ALA B 1 151 ? 6.234 0.898 -1.469 1 94.56 151 ALA B C 1
ATOM 2857 O O . ALA B 1 151 ? 5.199 1.503 -1.75 1 94.56 151 ALA B O 1
ATOM 2858 N N . LEU B 1 152 ? 6.23 -0.249 -0.836 1 97.25 152 LEU B N 1
ATOM 2859 C CA . LEU B 1 152 ? 4.98 -0.855 -0.393 1 97.25 152 LEU B CA 1
ATOM 2860 C C . LEU B 1 152 ? 4.273 0.036 0.623 1 97.25 152 LEU B C 1
ATOM 2862 O O . LEU B 1 152 ? 3.068 0.272 0.516 1 97.25 152 LEU B O 1
ATOM 2866 N N . SER B 1 153 ? 4.988 0.521 1.573 1 95.94 153 SER B N 1
ATOM 2867 C CA . SER B 1 153 ? 4.402 1.372 2.604 1 95.94 153 SER B CA 1
ATOM 2868 C C . SER B 1 153 ? 3.895 2.684 2.012 1 95.94 153 SER B C 1
ATOM 2870 O O . SER B 1 153 ? 2.834 3.176 2.402 1 95.94 153 SER B O 1
ATOM 2872 N N . SER B 1 154 ? 4.684 3.234 1.076 1 95.81 154 SER B N 1
ATOM 2873 C CA . SER B 1 154 ? 4.258 4.457 0.404 1 95.81 154 SER B CA 1
ATOM 2874 C C . SER B 1 154 ? 2.953 4.242 -0.357 1 95.81 154 SER B C 1
ATOM 2876 O O . SER B 1 154 ? 2.082 5.113 -0.364 1 95.81 154 SER B O 1
ATOM 2878 N N . ALA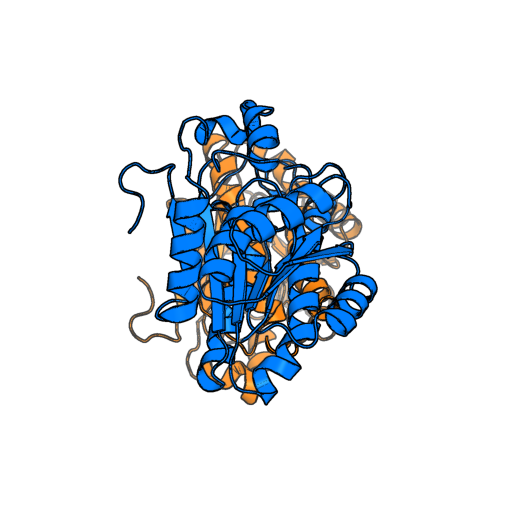 B 1 155 ? 2.852 3.109 -0.991 1 98.19 155 ALA B N 1
ATOM 2879 C CA . ALA B 1 155 ? 1.629 2.791 -1.725 1 98.19 155 ALA B CA 1
ATOM 2880 C C . ALA B 1 155 ? 0.436 2.68 -0.78 1 98.19 155 ALA B C 1
ATOM 2882 O O . ALA B 1 155 ? -0.657 3.158 -1.091 1 98.19 155 ALA B O 1
ATOM 2883 N N . ALA B 1 156 ? 0.617 2.033 0.336 1 98.25 156 ALA B N 1
ATOM 2884 C CA . ALA B 1 156 ? -0.447 1.906 1.329 1 98.25 156 ALA B CA 1
ATOM 2885 C C . ALA B 1 156 ? -0.864 3.273 1.864 1 98.25 156 ALA B C 1
ATOM 2887 O O . ALA B 1 156 ? -2.057 3.572 1.959 1 98.25 156 ALA B O 1
ATOM 2888 N N . LEU B 1 157 ? 0.092 4.125 2.17 1 98.06 157 LEU B N 1
ATOM 2889 C CA . LEU B 1 157 ? -0.196 5.457 2.695 1 98.06 157 LEU B CA 1
ATOM 2890 C C . LEU B 1 157 ? -0.938 6.301 1.663 1 98.06 157 LEU B C 1
ATOM 2892 O O . LEU B 1 157 ? -1.882 7.016 2.004 1 98.06 157 LEU B O 1
ATOM 2896 N N . ARG B 1 158 ? -0.466 6.215 0.442 1 98.31 158 ARG B N 1
ATOM 2897 C CA . ARG B 1 158 ? -1.144 6.922 -0.641 1 98.31 158 ARG B CA 1
ATOM 2898 C C . ARG B 1 158 ? -2.602 6.488 -0.749 1 98.31 158 ARG B C 1
ATOM 2900 O O . ARG B 1 158 ? -3.498 7.328 -0.848 1 98.31 158 ARG B O 1
ATOM 2907 N N . ASN B 1 159 ? -2.816 5.215 -0.763 1 98.69 159 ASN B N 1
ATOM 2908 C CA . ASN B 1 159 ? -4.176 4.691 -0.851 1 98.69 159 ASN B CA 1
ATOM 2909 C C . ASN B 1 159 ? -5.035 5.156 0.321 1 98.69 159 ASN B C 1
ATOM 2911 O O . ASN B 1 159 ? -6.195 5.52 0.138 1 98.69 159 ASN B O 1
ATOM 2915 N N . TYR B 1 160 ? -4.457 5.172 1.543 1 98.69 160 TYR B N 1
ATOM 2916 C CA . TYR B 1 160 ? -5.168 5.66 2.721 1 98.69 160 TYR B CA 1
ATOM 2917 C C . TYR B 1 160 ? -5.652 7.09 2.514 1 98.69 160 TYR B C 1
ATOM 2919 O O . TYR B 1 160 ? -6.828 7.391 2.742 1 98.69 160 TYR B O 1
ATOM 2927 N N . ALA B 1 161 ? -4.777 7.93 2.029 1 98.5 161 ALA B N 1
ATOM 2928 C CA . ALA B 1 161 ? -5.086 9.344 1.854 1 98.5 161 ALA B CA 1
ATOM 2929 C C . ALA B 1 161 ? -6.238 9.539 0.872 1 98.5 161 ALA B C 1
ATOM 2931 O O . ALA B 1 161 ? -7.211 10.234 1.173 1 98.5 161 ALA B O 1
ATOM 2932 N N . VAL B 1 162 ? -6.176 8.883 -0.277 1 98.25 162 VAL B N 1
ATOM 2933 C CA . VAL B 1 162 ? -7.164 9.133 -1.321 1 98.25 162 VAL B CA 1
ATOM 2934 C C . VAL B 1 162 ? -8.492 8.477 -0.946 1 98.25 162 VAL B C 1
ATOM 2936 O O . VAL B 1 162 ? -9.562 9.016 -1.234 1 98.25 162 VAL B O 1
ATOM 2939 N N . THR B 1 163 ? -8.445 7.309 -0.335 1 97.75 163 THR B N 1
ATOM 2940 C CA . THR B 1 163 ? -9.672 6.645 0.097 1 97.75 163 THR B CA 1
ATOM 2941 C C . THR B 1 163 ? -10.328 7.414 1.236 1 97.75 163 THR B C 1
ATOM 2943 O O . THR B 1 163 ? -11.555 7.539 1.281 1 97.75 163 THR B O 1
ATOM 2946 N N . LEU B 1 164 ? -9.523 7.898 2.166 1 98.44 164 LEU B N 1
ATOM 2947 C CA . LEU B 1 164 ? -10.031 8.727 3.256 1 98.44 164 LEU B CA 1
ATOM 2948 C C . LEU B 1 164 ? -10.727 9.969 2.715 1 98.44 164 LEU B C 1
ATOM 2950 O O . LEU B 1 164 ? -11.812 10.328 3.18 1 98.44 164 LEU B O 1
ATOM 2954 N N . ASN B 1 165 ? -10.117 10.625 1.746 1 98.5 165 ASN B N 1
ATOM 2955 C CA . ASN B 1 165 ? -10.719 11.805 1.133 1 98.5 165 ASN B CA 1
ATOM 2956 C C . ASN B 1 165 ? -12.109 11.5 0.583 1 98.5 165 ASN B C 1
ATOM 2958 O O . ASN B 1 165 ? -13.039 12.281 0.764 1 98.5 165 ASN B O 1
ATOM 2962 N N . ALA B 1 166 ? -12.219 10.367 -0.111 1 96.88 166 ALA B N 1
ATOM 2963 C CA . ALA B 1 166 ? -13.5 9.977 -0.69 1 96.88 166 ALA B CA 1
ATOM 2964 C C . ALA B 1 166 ? -14.57 9.836 0.389 1 96.88 166 ALA B C 1
ATOM 2966 O O . ALA B 1 166 ? -15.734 10.188 0.169 1 96.88 166 ALA B O 1
ATOM 2967 N N . ALA B 1 167 ? -14.195 9.367 1.525 1 96.62 167 ALA B N 1
ATOM 2968 C CA . ALA B 1 167 ? -15.141 9.156 2.621 1 96.62 167 ALA B CA 1
ATOM 2969 C C . ALA B 1 167 ? -15.477 10.484 3.305 1 96.62 167 ALA B C 1
ATOM 2971 O O . ALA B 1 167 ? -16.578 10.648 3.838 1 96.62 167 ALA B O 1
ATOM 2972 N N . LEU B 1 168 ? -14.562 11.398 3.266 1 97.62 168 LEU B N 1
ATOM 2973 C CA . LEU B 1 168 ? -14.68 12.641 4.031 1 97.62 168 LEU B CA 1
ATOM 2974 C C . LEU B 1 168 ? -15.391 13.719 3.213 1 97.62 168 LEU B C 1
ATOM 2976 O O . LEU B 1 168 ? -15.844 14.719 3.764 1 97.62 168 LEU B O 1
ATOM 2980 N N . ALA B 1 169 ? -15.438 13.531 1.946 1 87.06 169 ALA B N 1
ATOM 2981 C CA . ALA B 1 169 ? -15.875 14.562 1.002 1 87.06 169 ALA B CA 1
ATOM 2982 C C . ALA B 1 169 ? -17.234 15.117 1.39 1 87.06 169 ALA B C 1
ATOM 2984 O O . ALA B 1 169 ? -17.453 16.328 1.336 1 87.06 169 ALA B O 1
ATOM 2985 N N . GLU B 1 170 ? -18.125 14.336 1.884 1 91.44 170 GLU B N 1
ATOM 2986 C CA . GLU B 1 170 ? -19.469 14.797 2.178 1 91.44 170 GLU B CA 1
ATOM 2987 C C . GLU B 1 170 ? -19.547 15.469 3.549 1 91.44 170 GLU B C 1
ATOM 2989 O O . GLU B 1 170 ? -20.562 16.062 3.904 1 91.44 170 GLU B O 1
ATOM 2994 N N . HIS B 1 171 ? -18.516 15.469 4.297 1 95.88 171 HIS B N 1
ATOM 2995 C CA . HIS B 1 171 ? -18.547 15.938 5.676 1 95.88 171 HIS B CA 1
ATOM 2996 C C . HIS B 1 171 ? -17.812 17.266 5.816 1 95.88 171 HIS B C 1
ATOM 2998 O O . HIS B 1 171 ? -17.625 17.766 6.93 1 95.88 171 HIS B O 1
ATOM 3004 N N . GLY B 1 172 ? -17.25 17.781 4.703 1 96.44 172 GLY B N 1
ATOM 3005 C CA . GLY B 1 172 ? -16.547 19.062 4.762 1 96.44 172 GLY B CA 1
ATOM 3006 C C . GLY B 1 172 ? -15.125 18.938 5.262 1 96.44 172 GLY B C 1
ATOM 3007 O O . GLY B 1 172 ? -14.477 19.938 5.57 1 96.44 172 GLY B O 1
ATOM 3008 N N . VAL B 1 173 ? -14.641 17.719 5.434 1 98.19 173 VAL B N 1
ATOM 3009 C CA . VAL B 1 173 ? -13.273 17.438 5.848 1 98.19 173 VAL B CA 1
ATOM 3010 C C . VAL B 1 173 ? -12.477 16.906 4.656 1 98.19 173 VAL B C 1
ATOM 3012 O O . VAL B 1 173 ? -13.023 16.266 3.766 1 98.19 173 VAL B O 1
ATOM 3015 N N . TYR B 1 174 ? -11.195 17.266 4.621 1 98.19 174 TYR B N 1
ATOM 3016 C CA . TYR B 1 174 ? -10.367 16.953 3.457 1 98.19 174 TYR B CA 1
ATOM 3017 C C . TYR B 1 174 ? -9.227 16.016 3.83 1 98.19 174 TYR B C 1
ATOM 3019 O O . TYR B 1 174 ? -8.719 16.062 4.953 1 98.19 174 TYR B O 1
ATOM 3027 N N . ALA B 1 175 ? -8.875 15.156 2.969 1 98.62 175 ALA B N 1
ATOM 3028 C CA . ALA B 1 175 ? -7.625 14.414 3.02 1 98.62 175 ALA B CA 1
ATOM 3029 C C . ALA B 1 175 ? -6.902 14.461 1.675 1 98.62 175 ALA B C 1
ATOM 3031 O O . ALA B 1 175 ? -7.531 14.312 0.622 1 98.62 175 ALA B O 1
ATOM 3032 N N . GLY B 1 176 ? -5.617 14.703 1.686 1 98.19 176 GLY B N 1
ATOM 3033 C CA . GLY B 1 176 ? -4.824 14.734 0.466 1 98.19 176 GLY B CA 1
ATOM 3034 C C . GLY B 1 176 ? -3.402 14.242 0.666 1 98.19 176 GLY B C 1
ATOM 3035 O O . GLY B 1 176 ? -2.971 14.023 1.8 1 98.19 176 GLY B O 1
ATOM 3036 N N . THR B 1 177 ? -2.76 14.016 -0.449 1 98.31 177 THR B N 1
ATOM 3037 C CA . THR B 1 177 ? -1.379 13.547 -0.373 1 98.31 177 THR B CA 1
ATOM 3038 C C . THR B 1 177 ? -0.522 14.219 -1.443 1 98.31 177 THR B C 1
ATOM 3040 O O . THR B 1 177 ? -1.014 14.539 -2.527 1 98.31 177 THR B O 1
ATOM 3043 N N . LEU B 1 178 ? 0.687 14.523 -1.07 1 97.06 178 LEU B N 1
ATOM 3044 C CA . LEU B 1 178 ? 1.752 14.906 -1.991 1 97.06 178 LEU B CA 1
ATOM 3045 C C . LEU B 1 178 ? 2.65 13.719 -2.309 1 97.06 178 LEU B C 1
ATOM 3047 O O . LEU B 1 178 ? 3.332 13.195 -1.423 1 97.06 178 LEU B O 1
ATOM 3051 N N . THR B 1 179 ? 2.586 13.258 -3.51 1 95.81 179 THR B N 1
ATOM 3052 C CA . THR B 1 179 ? 3.5 12.219 -3.973 1 95.81 179 THR B CA 1
ATOM 3053 C C . THR B 1 179 ? 4.762 12.836 -4.57 1 95.81 179 THR B C 1
ATOM 3055 O O . THR B 1 179 ? 4.723 13.398 -5.668 1 95.81 179 THR B O 1
ATOM 3058 N N . ILE B 1 180 ? 5.824 12.68 -3.854 1 91.94 180 ILE B N 1
ATOM 3059 C CA . ILE B 1 180 ? 7.008 13.477 -4.148 1 91.94 180 ILE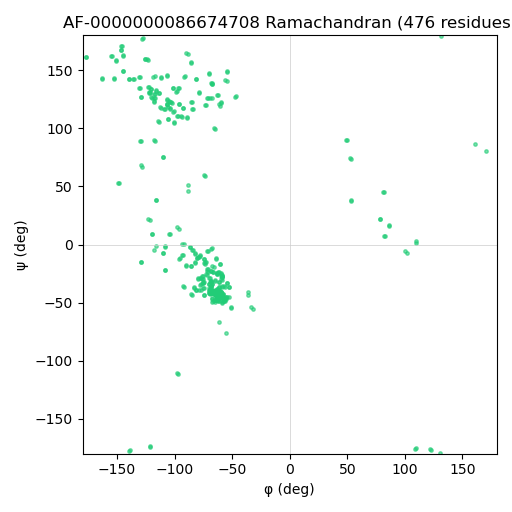 B CA 1
ATOM 3060 C C . ILE B 1 180 ? 8.086 12.586 -4.77 1 91.94 180 ILE B C 1
ATOM 3062 O O . ILE B 1 180 ? 8.555 11.641 -4.137 1 91.94 180 ILE B O 1
ATOM 3066 N N . GLY B 1 181 ? 8.43 12.852 -5.949 1 88.31 181 GLY B N 1
ATOM 3067 C CA . GLY B 1 181 ? 9.547 12.25 -6.652 1 88.31 181 GLY B CA 1
ATOM 3068 C C . GLY B 1 181 ? 10.672 13.234 -6.934 1 88.31 181 GLY B C 1
ATOM 3069 O O . GLY B 1 181 ? 10.531 14.117 -7.777 1 88.31 181 GLY B O 1
ATOM 3070 N N . GLY B 1 182 ? 11.719 12.953 -6.418 1 82.12 182 GLY B N 1
ATOM 3071 C CA . GLY B 1 182 ? 12.867 13.844 -6.473 1 82.12 182 GLY B CA 1
ATOM 3072 C C . GLY B 1 182 ? 13.508 14.07 -5.121 1 82.12 182 GLY B C 1
ATOM 3073 O O . GLY B 1 182 ? 13.109 13.469 -4.125 1 82.12 182 GLY B O 1
ATOM 3074 N N . LEU B 1 183 ? 14.516 14.859 -5.168 1 80.44 183 LEU B N 1
ATOM 3075 C CA . LEU B 1 183 ? 15.273 15.156 -3.957 1 80.44 183 LEU B CA 1
ATOM 3076 C C . LEU B 1 183 ? 14.883 16.516 -3.395 1 80.44 183 LEU B C 1
ATOM 3078 O O . LEU B 1 183 ? 15.125 17.547 -4.035 1 80.44 183 LEU B O 1
ATOM 3082 N N . ILE B 1 184 ? 14.289 16.5 -2.25 1 82.25 184 ILE B N 1
ATOM 3083 C CA . ILE B 1 184 ? 14.031 17.766 -1.587 1 82.25 184 ILE B CA 1
ATOM 3084 C C . ILE B 1 184 ? 15.359 18.469 -1.269 1 82.25 184 ILE B C 1
ATOM 3086 O O . ILE B 1 184 ? 16.266 17.844 -0.701 1 82.25 184 ILE B O 1
ATOM 3090 N N . GLU B 1 185 ? 15.531 19.594 -1.589 1 79.56 185 GLU B N 1
ATOM 3091 C CA . GLU B 1 185 ? 16.781 20.359 -1.681 1 79.56 185 GLU B CA 1
ATOM 3092 C C . GLU B 1 185 ? 17.484 20.406 -0.334 1 79.56 185 GLU B C 1
ATOM 3094 O O . GLU B 1 185 ? 18.719 20.531 -0.281 1 79.56 185 GLU B O 1
ATOM 3099 N N . ARG B 1 186 ? 16.734 20.312 0.738 1 76.88 186 ARG B N 1
ATOM 3100 C CA . ARG B 1 186 ? 17.359 20.438 2.049 1 76.88 186 ARG B CA 1
ATOM 3101 C C . ARG B 1 186 ? 16.688 19.531 3.068 1 76.88 186 ARG B C 1
ATOM 3103 O O . ARG B 1 186 ? 15.625 18.969 2.797 1 76.88 186 ARG B O 1
ATOM 3110 N N . GLY B 1 187 ? 17.5 19.359 4.152 1 75.5 187 GLY B N 1
ATOM 3111 C CA . GLY B 1 187 ? 16.938 18.594 5.25 1 75.5 187 GLY B CA 1
ATOM 3112 C C . GLY B 1 187 ? 17.578 17.219 5.414 1 75.5 187 GLY B C 1
ATOM 3113 O O . GLY B 1 187 ? 18.516 16.891 4.703 1 75.5 187 GLY B O 1
ATOM 3114 N N . ASP B 1 188 ? 17 16.531 6.324 1 70.88 188 ASP B N 1
ATOM 3115 C CA . ASP B 1 188 ? 17.594 15.266 6.727 1 70.88 188 ASP B CA 1
ATOM 3116 C C . ASP B 1 188 ? 17.469 14.227 5.621 1 70.88 188 ASP B C 1
ATOM 3118 O O . ASP B 1 188 ? 18.391 13.43 5.398 1 70.88 188 ASP B O 1
ATOM 3122 N N . ILE B 1 189 ? 16.406 14.305 4.848 1 68.94 189 ILE B N 1
ATOM 3123 C CA . ILE B 1 189 ? 16.219 13.367 3.752 1 68.94 189 ILE B CA 1
ATOM 3124 C C . ILE B 1 189 ? 17.219 13.641 2.645 1 68.94 189 ILE B C 1
ATOM 3126 O O . ILE B 1 189 ? 17.766 12.711 2.033 1 68.94 189 ILE B O 1
ATOM 3130 N N . HIS B 1 190 ? 17.438 14.891 2.434 1 72 190 HIS B N 1
ATOM 3131 C CA . HIS B 1 190 ? 18.453 15.266 1.464 1 72 190 HIS B CA 1
ATOM 3132 C C . HIS B 1 190 ? 19.812 14.656 1.824 1 72 190 HIS B C 1
ATOM 3134 O O . HIS B 1 190 ? 20.469 14.055 0.976 1 72 190 HIS B O 1
ATOM 3140 N N . ARG B 1 191 ? 20.109 14.82 3.002 1 72.06 191 ARG B N 1
ATOM 3141 C CA . ARG B 1 191 ? 21.391 14.305 3.471 1 72.06 191 ARG B CA 1
ATOM 3142 C C . ARG B 1 191 ? 21.438 12.789 3.359 1 72.06 191 ARG B C 1
ATOM 3144 O O . ARG B 1 191 ? 22.453 12.227 2.926 1 72.06 191 ARG B O 1
ATOM 3151 N N . PHE B 1 192 ? 20.391 12.188 3.705 1 72.5 192 PHE B N 1
ATOM 3152 C CA . PHE B 1 192 ? 20.328 10.734 3.686 1 72.5 192 PHE B CA 1
ATOM 3153 C C . PHE B 1 192 ? 20.453 10.203 2.262 1 72.5 192 PHE B C 1
ATOM 3155 O O . PHE B 1 192 ? 21.266 9.312 1.997 1 72.5 192 PHE B O 1
ATOM 3162 N N . VAL B 1 193 ? 19.719 10.758 1.378 1 73.38 193 VAL B N 1
ATOM 3163 C CA . VAL B 1 193 ? 19.656 10.297 -0.007 1 73.38 193 VAL B CA 1
ATOM 3164 C C . VAL B 1 193 ? 21 10.562 -0.693 1 73.38 193 VAL B C 1
ATOM 3166 O O . VAL B 1 193 ? 21.531 9.695 -1.396 1 73.38 193 VAL B O 1
ATOM 3169 N N . THR B 1 194 ? 21.578 11.727 -0.441 1 76.12 194 THR B N 1
ATOM 3170 C CA . THR B 1 194 ? 22.812 12.102 -1.113 1 76.12 194 THR B CA 1
ATOM 3171 C C . THR B 1 194 ? 23.984 11.273 -0.596 1 76.12 194 THR B C 1
ATOM 3173 O O . THR B 1 194 ? 25 11.117 -1.287 1 76.12 194 THR B O 1
ATOM 3176 N N . ALA B 1 195 ? 23.781 10.727 0.612 1 75.25 195 ALA B N 1
ATOM 3177 C CA . ALA B 1 195 ? 24.828 9.906 1.208 1 75.25 195 ALA B CA 1
ATOM 3178 C C . ALA B 1 195 ? 24.781 8.477 0.661 1 75.25 195 ALA B C 1
ATOM 3180 O O . ALA B 1 195 ? 25.688 7.68 0.918 1 75.25 195 ALA B O 1
ATOM 3181 N N . GLN B 1 196 ? 23.734 8.164 -0.127 1 76.12 196 GLN B N 1
ATOM 3182 C CA . GLN B 1 196 ? 23.547 6.812 -0.648 1 76.12 196 GLN B CA 1
ATOM 3183 C C . GLN B 1 196 ? 23.344 6.828 -2.158 1 76.12 196 GLN B C 1
ATOM 3185 O O . GLN B 1 196 ? 22.281 6.406 -2.646 1 76.12 196 GLN B O 1
ATOM 3190 N N . PRO B 1 197 ? 24.312 7.184 -2.871 1 71.5 197 PRO B N 1
ATOM 3191 C CA . PRO B 1 197 ? 24.156 7.34 -4.316 1 71.5 197 PRO B CA 1
ATOM 3192 C C . PRO B 1 197 ? 23.797 6.031 -5.02 1 71.5 197 PRO B C 1
ATOM 3194 O O . PRO B 1 197 ? 23.125 6.043 -6.051 1 71.5 197 PRO B O 1
ATOM 3197 N N . ASP B 1 198 ? 24.141 4.957 -4.453 1 70.38 198 ASP B N 1
ATOM 3198 C CA . ASP B 1 198 ? 23.844 3.67 -5.074 1 70.38 198 ASP B CA 1
ATOM 3199 C C . ASP B 1 198 ? 22.344 3.373 -5.055 1 70.38 198 ASP B C 1
ATOM 3201 O O . ASP B 1 198 ? 21.828 2.727 -5.969 1 70.38 198 ASP B O 1
ATOM 3205 N N . LEU B 1 199 ? 21.688 3.92 -4.047 1 69.75 199 LEU B N 1
ATOM 3206 C CA . LEU B 1 199 ? 20.266 3.662 -3.891 1 69.75 199 LEU B CA 1
ATOM 3207 C C . LEU B 1 199 ? 19.438 4.734 -4.59 1 69.75 199 LEU B C 1
ATOM 3209 O O . LEU B 1 199 ? 18.375 4.441 -5.148 1 69.75 199 LEU B O 1
ATOM 3213 N N . PHE B 1 200 ? 19.984 5.945 -4.52 1 67.5 200 PHE B N 1
ATOM 3214 C CA . PHE B 1 200 ? 19.141 7.062 -4.93 1 67.5 200 PHE B CA 1
ATOM 3215 C C . PHE B 1 200 ? 19.812 7.852 -6.055 1 67.5 200 PHE B C 1
ATOM 3217 O O . PHE B 1 200 ? 19.5 9.023 -6.262 1 67.5 200 PHE B O 1
ATOM 3224 N N . GLY B 1 201 ? 20.656 7.219 -6.688 1 65.94 201 GLY B N 1
ATOM 3225 C CA . GLY B 1 201 ? 21.422 7.898 -7.727 1 65.94 201 GLY B CA 1
ATOM 3226 C C . GLY B 1 201 ? 20.547 8.57 -8.766 1 65.94 201 GLY B C 1
ATOM 3227 O O . GLY B 1 201 ? 20.875 9.648 -9.258 1 65.94 201 GLY B O 1
ATOM 3228 N N . ALA B 1 202 ? 19.391 7.996 -9.055 1 63.28 202 ALA B N 1
ATOM 3229 C CA . ALA B 1 202 ? 18.516 8.539 -10.086 1 63.28 202 ALA B CA 1
ATOM 3230 C C . ALA B 1 202 ? 17.922 9.875 -9.656 1 63.28 202 ALA B C 1
ATOM 3232 O O . ALA B 1 202 ? 17.516 10.68 -10.5 1 63.28 202 ALA B O 1
ATOM 3233 N N . ALA B 1 203 ? 17.906 10.039 -8.406 1 64.56 203 ALA B N 1
ATOM 3234 C CA . ALA B 1 203 ? 17.312 11.273 -7.887 1 64.56 203 ALA B CA 1
ATOM 3235 C C . ALA B 1 203 ? 18.312 12.43 -7.938 1 64.56 203 ALA B C 1
ATOM 3237 O O . ALA B 1 203 ? 17.938 13.594 -7.867 1 64.56 203 ALA B O 1
ATOM 3238 N N . LYS B 1 204 ? 19.562 11.984 -8.117 1 66.25 204 LYS B N 1
ATOM 3239 C CA . LYS B 1 204 ? 20.594 13.016 -8.133 1 66.25 204 LYS B CA 1
ATOM 3240 C C . LYS B 1 204 ? 20.359 14.008 -9.266 1 66.25 204 LYS B C 1
ATOM 3242 O O . LYS B 1 204 ? 20.094 13.609 -10.406 1 66.25 204 LYS B O 1
ATOM 3247 N N . GLY B 1 205 ? 20.188 15.164 -8.898 1 70.5 205 GLY B N 1
ATOM 3248 C CA . GLY B 1 205 ? 20.031 16.219 -9.883 1 70.5 205 GLY B CA 1
ATOM 3249 C C . GLY B 1 205 ? 18.578 16.641 -10.078 1 70.5 205 GLY B C 1
ATOM 3250 O O . GLY B 1 205 ? 18.297 17.578 -10.82 1 70.5 205 GLY B O 1
ATOM 3251 N N . HIS B 1 206 ? 17.734 15.938 -9.477 1 80.81 206 HIS B N 1
ATOM 3252 C CA . HIS B 1 206 ? 16.312 16.281 -9.57 1 80.81 206 HIS B CA 1
ATOM 3253 C C . HIS B 1 206 ? 15.789 16.812 -8.242 1 80.81 206 HIS B C 1
ATOM 3255 O O . HIS B 1 206 ? 15.055 16.109 -7.535 1 80.81 206 HIS B O 1
ATOM 3261 N N . THR B 1 207 ? 16.188 18.094 -7.996 1 84 207 THR B N 1
ATOM 3262 C CA . THR B 1 207 ? 15.906 18.688 -6.691 1 84 207 THR B CA 1
ATOM 3263 C C . THR B 1 207 ? 14.57 19.422 -6.711 1 84 207 THR B C 1
ATOM 3265 O O . THR B 1 207 ? 14.156 19.953 -7.746 1 84 207 THR B O 1
ATOM 3268 N N . LEU B 1 208 ? 13.906 19.344 -5.605 1 89.44 208 LEU B N 1
ATOM 3269 C CA . LEU B 1 208 ? 12.641 20.047 -5.398 1 89.44 208 LEU B CA 1
ATOM 3270 C C . LEU B 1 208 ? 12.766 21.078 -4.285 1 89.44 208 LEU B C 1
ATOM 3272 O O . LEU B 1 208 ? 13.344 20.797 -3.232 1 89.44 208 LEU B O 1
ATOM 3276 N N . ASP B 1 209 ? 12.266 22.297 -4.555 1 92.25 209 ASP B N 1
ATOM 3277 C CA . ASP B 1 209 ? 12.188 23.328 -3.516 1 92.25 209 ASP B CA 1
ATOM 3278 C C . ASP B 1 209 ? 11.062 23.016 -2.527 1 92.25 209 ASP B C 1
ATOM 3280 O O . ASP B 1 209 ? 9.891 22.969 -2.906 1 92.25 209 ASP B O 1
ATOM 3284 N N . PRO B 1 210 ? 11.391 22.859 -1.284 1 94.56 210 PRO B N 1
ATOM 3285 C CA . PRO B 1 210 ? 10.352 22.531 -0.31 1 94.56 210 PRO B CA 1
ATOM 3286 C C . PRO B 1 210 ? 9.305 23.641 -0.169 1 94.56 210 PRO B C 1
ATOM 3288 O O . PRO B 1 210 ? 8.156 23.359 0.183 1 94.56 210 PRO B O 1
ATOM 3291 N N . ASP B 1 211 ? 9.641 24.891 -0.478 1 96.56 211 ASP B N 1
ATOM 3292 C CA . ASP B 1 211 ? 8.664 25.984 -0.42 1 96.56 211 ASP B CA 1
ATOM 3293 C C . ASP B 1 211 ? 7.609 25.828 -1.518 1 96.56 211 ASP B C 1
ATOM 3295 O O . ASP B 1 211 ? 6.438 26.141 -1.308 1 96.56 211 ASP B O 1
ATOM 3299 N N . ASP B 1 212 ? 8.047 25.328 -2.689 1 95.56 212 ASP B N 1
ATOM 3300 C CA . ASP B 1 212 ? 7.098 25.047 -3.762 1 95.56 212 ASP B CA 1
ATOM 3301 C C . ASP B 1 212 ? 6.148 23.906 -3.369 1 95.56 212 ASP B C 1
ATOM 3303 O O . ASP B 1 212 ? 4.953 23.969 -3.664 1 95.56 212 ASP B O 1
ATOM 3307 N N . LEU B 1 213 ? 6.676 22.922 -2.736 1 95.88 213 LEU B N 1
ATOM 3308 C CA . LEU B 1 213 ? 5.859 21.828 -2.248 1 95.88 213 LEU B CA 1
ATOM 3309 C C . LEU B 1 213 ? 4.855 22.312 -1.207 1 95.88 213 LEU B C 1
ATOM 3311 O O . LEU B 1 213 ? 3.697 21.891 -1.208 1 95.88 213 LEU B O 1
ATOM 3315 N N . ALA B 1 214 ? 5.285 23.234 -0.354 1 97.81 214 ALA B N 1
ATOM 3316 C CA . ALA B 1 214 ? 4.406 23.781 0.674 1 97.81 214 ALA B CA 1
ATOM 3317 C C . ALA B 1 214 ? 3.275 24.594 0.05 1 97.81 214 ALA B C 1
ATOM 3319 O O . ALA B 1 214 ? 2.131 24.531 0.505 1 97.81 214 ALA B O 1
ATOM 3320 N N . ASP B 1 215 ? 3.621 25.344 -0.992 1 98.19 215 ASP B N 1
ATOM 3321 C CA . ASP B 1 215 ? 2.594 26.094 -1.722 1 98.19 215 ASP B CA 1
ATOM 3322 C C . ASP B 1 215 ? 1.552 25.141 -2.312 1 98.19 215 ASP B C 1
ATOM 3324 O O . ASP B 1 215 ? 0.35 25.406 -2.234 1 98.19 215 ASP B O 1
ATOM 3328 N N . THR B 1 216 ? 2.045 24.078 -2.895 1 97.38 216 THR B N 1
ATOM 3329 C CA . THR B 1 216 ? 1.151 23.094 -3.48 1 97.38 216 THR B CA 1
ATOM 3330 C C . THR B 1 216 ? 0.278 22.453 -2.406 1 97.38 216 THR B C 1
ATOM 3332 O O . THR B 1 216 ? -0.913 22.219 -2.623 1 97.38 216 THR B O 1
ATOM 3335 N N . ALA B 1 217 ? 0.837 22.172 -1.263 1 98.06 217 ALA B N 1
ATOM 3336 C CA . ALA B 1 217 ? 0.074 21.609 -0.153 1 98.06 217 ALA B CA 1
ATOM 3337 C C . ALA B 1 217 ? -1.057 22.547 0.269 1 98.06 217 ALA B C 1
ATOM 3339 O O . ALA B 1 217 ? -2.184 22.094 0.501 1 98.06 217 ALA B O 1
ATOM 3340 N N . TRP B 1 218 ? -0.745 23.812 0.361 1 98.5 218 TRP B N 1
ATOM 3341 C CA . TRP B 1 218 ? -1.759 24.797 0.724 1 98.5 218 TRP B CA 1
ATOM 3342 C C . TRP B 1 218 ? -2.873 24.844 -0.318 1 98.5 218 TRP B C 1
ATOM 3344 O O . TRP B 1 218 ? -4.055 24.875 0.03 1 98.5 218 TRP B O 1
ATOM 3354 N N . ASP B 1 219 ? -2.459 24.797 -1.581 1 98 219 ASP B N 1
ATOM 3355 C CA . ASP B 1 219 ? -3.436 24.797 -2.666 1 98 219 ASP B CA 1
ATOM 3356 C C . ASP B 1 219 ? -4.332 23.562 -2.607 1 98 219 ASP B C 1
ATOM 3358 O O . ASP B 1 219 ? -5.543 23.656 -2.803 1 98 219 ASP B O 1
ATOM 3362 N N . LEU B 1 220 ? -3.689 22.484 -2.34 1 97.31 220 LEU B N 1
ATOM 3363 C CA . LEU B 1 220 ? -4.438 21.234 -2.246 1 97.31 220 LEU B CA 1
ATOM 3364 C C . LEU B 1 220 ? -5.492 21.312 -1.147 1 97.31 220 LEU B C 1
ATOM 3366 O O . LEU B 1 220 ? -6.648 20.938 -1.36 1 97.31 220 LEU B O 1
ATOM 3370 N N . TYR B 1 221 ? -5.148 21.844 -0.035 1 97.56 221 TYR B N 1
ATOM 3371 C CA . TYR B 1 221 ? -6.059 21.938 1.101 1 97.56 221 TYR B CA 1
ATOM 3372 C C . TYR B 1 221 ? -7.168 22.953 0.833 1 97.56 221 TYR B C 1
ATOM 3374 O O . TYR B 1 221 ? -8.336 22.703 1.159 1 97.56 221 TYR B O 1
ATOM 3382 N N . THR B 1 222 ? -6.879 24.094 0.243 1 97.31 222 THR B N 1
ATOM 3383 C CA . THR B 1 222 ? -7.832 25.188 0.111 1 97.31 222 THR B CA 1
ATOM 3384 C C . THR B 1 222 ? -8.766 24.953 -1.069 1 97.31 222 THR B C 1
ATOM 3386 O O . THR B 1 222 ? -9.961 25.234 -0.988 1 97.31 222 THR B O 1
ATOM 3389 N N . LYS B 1 223 ? -8.219 24.422 -2.172 1 97 223 LYS B N 1
ATOM 3390 C CA . LYS B 1 223 ? -9.039 24.219 -3.361 1 97 223 LYS B CA 1
ATOM 3391 C C . LYS B 1 223 ? -9.812 22.906 -3.27 1 97 223 LYS B C 1
ATOM 3393 O O . LYS B 1 223 ? -10.945 22.812 -3.754 1 97 223 LYS B O 1
ATOM 3398 N N . ARG B 1 224 ? -9.195 21.953 -2.721 1 96.44 224 ARG B N 1
ATOM 3399 C CA . ARG B 1 224 ? -9.781 20.625 -2.482 1 96.44 224 ARG B CA 1
ATOM 3400 C C . ARG B 1 224 ? -10.359 20.047 -3.77 1 96.44 224 ARG B C 1
ATOM 3402 O O . ARG B 1 224 ? -11.422 19.422 -3.75 1 96.44 224 ARG B O 1
ATOM 3409 N N . ASP B 1 225 ? -9.703 20.266 -4.902 1 95.81 225 ASP B N 1
ATOM 3410 C CA . ASP B 1 225 ? -10.227 19.859 -6.203 1 95.81 225 ASP B CA 1
ATOM 3411 C C . ASP B 1 225 ? -9.672 18.5 -6.613 1 95.81 225 ASP B C 1
ATOM 3413 O O . ASP B 1 225 ? -10.109 17.922 -7.613 1 95.81 225 ASP B O 1
ATOM 3417 N N . ARG B 1 226 ? -8.703 18.062 -5.914 1 96.94 226 ARG B N 1
ATOM 3418 C CA . ARG B 1 226 ? -8.109 16.734 -6.094 1 96.94 226 ARG B CA 1
ATOM 3419 C C . ARG B 1 226 ? -7.527 16.219 -4.785 1 96.94 226 ARG B C 1
ATOM 3421 O O . ARG B 1 226 ? -7.262 16.984 -3.865 1 96.94 226 ARG B O 1
ATOM 3428 N N . ALA B 1 227 ? -7.375 14.93 -4.723 1 97.56 227 ALA B N 1
ATOM 3429 C CA . ALA B 1 227 ? -6.895 14.32 -3.486 1 97.56 227 ALA B CA 1
ATOM 3430 C C . ALA B 1 227 ? -5.379 14.156 -3.508 1 97.56 227 ALA B C 1
ATOM 3432 O O . ALA B 1 227 ? -4.77 13.828 -2.486 1 97.56 227 ALA B O 1
ATOM 3433 N N . GLU B 1 228 ? -4.754 14.391 -4.633 1 97.75 228 GLU B N 1
ATOM 3434 C CA . GLU B 1 228 ? -3.328 14.109 -4.773 1 97.75 228 GLU B CA 1
ATOM 3435 C C . GLU B 1 228 ? -2.686 15.016 -5.816 1 97.75 228 GLU B C 1
ATOM 3437 O O . GLU B 1 228 ? -3.309 15.352 -6.824 1 97.75 228 GLU B O 1
ATOM 3442 N N . VAL B 1 229 ? -1.486 15.422 -5.551 1 96.75 229 VAL B N 1
ATOM 3443 C CA . VAL B 1 229 ? -0.581 15.961 -6.559 1 96.75 229 VAL B CA 1
ATOM 3444 C C . VAL B 1 229 ? 0.693 15.125 -6.617 1 96.75 229 VAL B C 1
ATOM 3446 O O . VAL B 1 229 ? 1.281 14.805 -5.582 1 96.75 229 VAL B O 1
ATOM 3449 N N . VAL B 1 230 ? 1.105 14.727 -7.789 1 94.12 230 VAL B N 1
ATOM 3450 C CA . VAL B 1 230 ? 2.322 13.953 -8.008 1 94.12 230 VAL B CA 1
ATOM 3451 C C . VAL B 1 230 ? 3.414 14.852 -8.578 1 94.12 230 VAL B C 1
ATOM 3453 O O . VAL B 1 230 ? 3.238 15.469 -9.633 1 94.12 230 VAL B O 1
ATOM 3456 N N . PHE B 1 231 ? 4.477 14.992 -7.809 1 88.06 231 PHE B N 1
ATOM 3457 C CA . PHE B 1 231 ? 5.699 15.617 -8.289 1 88.06 231 PHE B CA 1
ATOM 3458 C C . PHE B 1 231 ? 6.68 14.578 -8.812 1 88.06 231 PHE B C 1
ATOM 3460 O O . PHE B 1 231 ? 7.145 13.719 -8.062 1 88.06 231 PHE B O 1
ATOM 3467 N N . ASN B 1 232 ? 6.891 14.539 -10.047 1 84.12 232 ASN B N 1
ATOM 3468 C CA . ASN B 1 232 ? 7.867 13.625 -10.625 1 84.12 232 ASN B CA 1
ATOM 3469 C C . ASN B 1 232 ? 9.008 14.375 -11.305 1 84.12 232 ASN B C 1
ATOM 3471 O O . ASN B 1 232 ? 8.953 14.656 -12.508 1 84.12 232 ASN B O 1
ATOM 3475 N N . ALA B 1 233 ? 10 14.672 -10.562 1 74 233 ALA B N 1
ATOM 3476 C CA . ALA B 1 233 ? 11.141 15.422 -11.094 1 74 233 ALA B CA 1
ATOM 3477 C C . ALA B 1 233 ? 12.055 14.516 -11.914 1 74 233 ALA B C 1
ATOM 3479 O O . ALA B 1 233 ? 12.984 14.992 -12.57 1 74 233 ALA B O 1
ATOM 3480 N N . LEU B 1 234 ? 11.797 13.227 -11.844 1 71.38 234 LEU B N 1
ATOM 3481 C CA . LEU B 1 234 ? 12.648 12.289 -12.555 1 71.38 234 LEU B CA 1
ATOM 3482 C C . LEU B 1 234 ? 12.359 12.312 -14.055 1 71.38 234 LEU B C 1
ATOM 3484 O O . LEU B 1 234 ? 13.164 11.844 -14.859 1 71.38 234 LEU B O 1
ATOM 3488 N N . VAL B 1 235 ? 11.102 12.625 -14.344 1 62 235 VAL B N 1
ATOM 3489 C CA . VAL B 1 235 ? 10.781 12.727 -15.758 1 62 235 VAL B CA 1
ATOM 3490 C C . VAL B 1 235 ? 10.617 14.195 -16.141 1 62 235 VAL B C 1
ATOM 3492 O O . VAL B 1 235 ? 10.172 15.016 -15.336 1 62 235 VAL B O 1
ATOM 3495 N N . ALA B 1 236 ? 11.523 14.664 -17.188 1 52.5 236 ALA B N 1
ATOM 3496 C CA . ALA B 1 236 ? 11.516 16.047 -17.656 1 52.5 236 ALA B CA 1
ATOM 3497 C C . ALA B 1 236 ? 10.109 16.625 -17.625 1 52.5 236 ALA B C 1
ATOM 3499 O O . ALA B 1 236 ? 9.93 17.812 -17.281 1 52.5 236 ALA B O 1
ATOM 3500 N N . ASP B 1 237 ? 9.07 16.047 -18.219 1 43.69 237 ASP B N 1
ATOM 3501 C CA . ASP B 1 237 ? 7.789 16.719 -18.391 1 43.69 237 ASP B CA 1
ATOM 3502 C C . ASP B 1 237 ? 6.887 16.5 -17.172 1 43.69 237 ASP B C 1
ATOM 3504 O O . ASP B 1 237 ? 6.223 15.461 -17.062 1 43.69 237 ASP B O 1
ATOM 3508 N N . THR B 1 238 ? 7.207 16.688 -16.094 1 38.66 238 THR B N 1
ATOM 3509 C CA . THR B 1 238 ? 6.918 16.312 -14.719 1 38.66 238 THR B CA 1
ATOM 3510 C C . THR B 1 238 ? 5.449 16.547 -14.391 1 38.66 238 THR B C 1
ATOM 3512 O O . THR B 1 238 ? 4.855 15.805 -13.609 1 38.66 238 THR B O 1
ATOM 3515 N N . THR B 1 239 ? 4.883 17.75 -14.148 1 35.22 239 THR B N 1
ATOM 3516 C CA . THR B 1 239 ? 3.65 18.188 -13.5 1 35.22 239 THR B CA 1
ATOM 3517 C C . THR B 1 239 ? 2.445 17.906 -14.391 1 35.22 239 THR B C 1
ATOM 3519 O O . THR B 1 239 ? 2.322 18.469 -15.477 1 35.22 239 THR B O 1
ATOM 3522 N N . THR B 1 240 ? 2.148 16.516 -14.812 1 32.03 240 THR B N 1
ATOM 3523 C CA . THR B 1 240 ? 0.898 16.547 -15.562 1 32.03 240 THR B CA 1
ATOM 3524 C C . THR B 1 240 ? -0.293 16.703 -14.625 1 32.03 240 THR B C 1
ATOM 3526 O O . THR B 1 240 ? -0.293 16.156 -13.516 1 32.03 240 THR B O 1
#

Solvent-accessible surface area (backbone atoms only — not comparable to full-atom values): 23660 Å² total; per-residue (Å²): 124,51,32,35,34,34,36,32,48,43,81,21,51,37,44,28,36,46,51,54,49,20,74,75,58,21,37,32,37,39,27,21,71,62,63,90,56,38,67,62,53,37,50,55,36,44,76,71,73,21,56,55,49,71,47,71,32,48,68,74,36,62,68,48,44,50,56,51,45,67,71,68,56,73,55,33,33,36,38,43,42,57,76,64,65,42,90,88,48,24,69,73,27,33,41,93,70,36,38,40,65,51,32,52,39,28,34,47,60,42,34,23,50,38,42,51,45,62,70,49,43,63,60,25,57,72,72,39,37,38,35,41,36,34,59,42,36,36,40,35,82,40,74,41,37,53,29,26,21,46,19,23,28,25,14,20,41,50,39,47,27,41,19,44,18,66,63,25,56,86,45,50,27,45,27,23,31,41,25,44,26,50,30,44,70,44,34,68,63,30,53,54,44,68,73,33,49,89,69,37,44,78,33,62,88,20,67,36,60,36,57,60,53,23,51,50,50,50,46,42,68,73,64,59,85,53,39,64,51,60,41,34,49,75,45,91,88,28,80,120,124,51,33,35,34,34,36,33,48,43,80,20,52,37,44,28,36,47,51,55,49,20,74,75,57,22,37,32,37,37,27,22,72,62,62,90,56,38,67,61,52,36,50,56,36,43,76,71,72,20,57,55,49,70,46,72,32,47,68,74,36,63,67,49,45,50,56,50,45,66,72,69,55,73,55,33,34,36,38,44,41,56,75,65,66,41,90,86,45,25,69,72,27,34,41,93,71,35,38,41,66,52,33,52,41,28,34,46,58,41,34,23,49,37,41,52,46,63,71,50,43,62,60,26,55,73,72,38,36,37,36,40,37,36,59,42,37,35,42,35,83,41,74,40,37,51,29,26,21,46,18,22,29,25,13,18,42,52,38,46,26,42,18,44,19,67,63,25,55,86,45,51,28,45,27,24,31,42,26,44,27,51,31,43,70,45,36,68,64,30,54,52,43,70,73,34,49,89,68,37,45,80,34,61,88,21,67,35,59,36,58,59,53,23,52,50,50,51,47,42,68,72,64,58,83,55,40,63,50,60,43,33,49,76,45,91,87,28,80,119

Organism: NCBI:txid175570

InterPro domains:
  IPR002347 Short-chain dehydrogenase/reductase SDR [PF00106] (3-181)
  IPR036291 NAD(P)-binding domain superfamily [SSF51735] (3-225)

Radius of gyration: 23.17 Å; Cα contacts (8 Å, |Δi|>4): 1078; chains: 2; bounding box: 50×72×48 Å

Foldseek 3Di:
DFEEEQEAAWPFLSLLLQQLVQVVPHAYEYEDQDCPCQVVSQVVSVVVVGHYDYDHDDLLDLVSLLVVCVVSPQGQEYEAEHPLCDPPQAPQDFQVRDDPVRLVSLLSSVVSVVSNCVNRVVVCLVVLGGEYEYEAEPLLPDPQRRRNSNSVNRVSNQCCQQVVQVVSVVRHYHGAYEHEAAAAPDTDSNVVLVVCCVRNVLRVPQYDHSNVVSVVVVCCRPVVPHRYFYAHSSDVVGGD/DFEEEQEQAWPFLSLLLQQLVQVVPHAYEYEDQDCPCQVVSQVVSVVVVGHYDYDHDDLLDLVSLLVVCVVSPQGQEYEAEHPCCDPPQAPQDFQVRDDPVRLVSLLSSVVSVVSNCVNRVVVCLVVLGGEYEYEAEPLLPDPQRRRNSNSVNRVSNQVCQQVVQVVSVVRHYHGAYEHEAAAAPDTDSNVVLVVCCVRNVLRVPQYDHSNVVSVVVVCCRPVVPHRYFYAHSSDVVGGD